Protein AF-A0A6C0KQ64-F1 (afdb_monomer_lite)

Foldseek 3Di:
DFDKDKDKDWLLQFQCVVCQAQQWGWFAAPPDPFDDLQPFRQFAFLQDFPFKDFLQLQADDPPPDQDDDDDATDPDFGARAFWDFPDADDQFQKTKTKGFDDPPHDQRDQDWQQQALWWKFDPDPPTDTWGFHTKGFPDADPVDNRITIMITGTPGDGPHDDPDMTTDDDDDPPFHKDQGTPDALDFCPLQQKKKWQLQQQAVDVFRWTFIFGFHGAHSNNSITGTDDTPTDDRDDDDSRTMMTIGNDHFPDKGFAQFWFPFQFKGFRDQVPLPPDWVVQQQSWWKAWDDPPPDDQPRDIFGFQWWWFAFPVGDIDIGRDDRGQWDWDQDPVRDTDTTHTGMTGTPDGGRGTDGGGIIMTTTGTDGRSNDHDDDPDDPVVQQDWFKKWKWWAKKKAFQAAWPVGHGPLPAQWKFKAKAFDPPPPFQDACQDPDPQPLCGRGNAIWGRDDDPCSPPDGIGMTTRVPDITIGTDRSNTMMIMFMGGSNNHTGGHPDTWDDRNHRTDPSGMMMTMMMITTDD

Sequence (519 aa):
MPVQKFLELDSTYRNRNADPNPASFTVNMSQYGLRNGQNAIDPVSNAYPQIIFSPKQYTNNSDITIAGGGGIAFIRNTYFGIFTLLLPPSTQNTLYLEYTVNLTAPVLPFVKDIFVGLNITQNLPGYPYRRINEWECIYSQPSSPTKQIFKAVIDSAFSTMLSPLTFVIPIYQAYPLYFLPSSLCIPDYYNKFYIQNQTLTFSHTPPQPEYASIIDFDRESHYASAGPLISGTAGNWSPSNTYVIRKEIPIISSVLSNNSLNNLSVLVGNTFFETTTPNSLINAYINFFSLNGGQYSNKNSKIIAVAGTTSWGQQVVVNYATESTIEVVKNDGTIEVVEFTTLILALALPAIPQKNDQYEILQFSNDNYSPFVYTGTMSSNSQPVSYDITLNSLTLPNRLLSNGGRIAYYPYVYVIIENISTTGGNPKNMIYSNNPNTYKAVFRAPITDMNHPSMTPFVKLNGNGIKQTMVFKQNDDMSLTVLLPNGEIFKIEEDDTSNGQSPNPVLQVSAVFSMERIQ

Radius of gyration: 27.4 Å; chains: 1; bounding box: 68×88×74 Å

Secondary structure (DSSP, 8-state):
----EEEEEEGGGS-TTT--STTEEEE-BS-S----TTT-SSEE-TTS-SEEE-GGGG---S-------SS-----------EEESS---S-SEEEEEEEPPTTSPPPP--TTTTTT-EEEESSTTPPPEEEEEEEEEEE-TT-TTEEEEEEEESS--SS--SPEEEE----SSS-EEE-TT----TTTTTT-EEEEHHHHTTSSS----EEEEEEEETTTTEEEEEEEEES-TT---TTS-EEEESS--SEEEE-SS--SSSSEEE--GGGSSSS-GGGTTT-EEEEE-TTS-S--S--EEEEEEEEE-TTS-EEEES--SSSEEEEEPTTS-EEEEEEEEEEESS--SSPPPTT-EEEEEPP-EE----B---S-GGG-SS-EEEEEEEEEEEEE-SBBTTSSBGGGSSEEEEEEEESS-TTTS--SSS--S-GGGTT-SEEEEPPP-S-TTT-SEEEE--TT-EEEEEE-TTS-EEEEEE-TTS-B--BSSPPPPTBSPP-TTS--EEEEEEEE--

Structure (mmCIF, N/CA/C/O backbone):
data_AF-A0A6C0KQ64-F1
#
_entry.id   AF-A0A6C0KQ64-F1
#
loop_
_atom_site.group_PDB
_atom_site.id
_atom_site.type_symbol
_atom_site.label_atom_id
_atom_site.label_alt_id
_atom_site.label_comp_id
_atom_site.label_asym_id
_atom_site.label_entity_id
_atom_site.label_seq_id
_atom_site.pdbx_PDB_ins_code
_atom_site.Cartn_x
_atom_site.Cartn_y
_atom_site.Cartn_z
_atom_site.occupancy
_atom_site.B_iso_or_equiv
_atom_site.auth_seq_id
_atom_site.auth_comp_id
_atom_site.auth_asym_id
_atom_site.auth_atom_id
_atom_site.pdbx_PDB_model_num
ATOM 1 N N . MET A 1 1 ? -38.666 -9.510 20.301 1.00 53.47 1 MET A N 1
ATOM 2 C CA . MET A 1 1 ? -37.367 -10.199 20.158 1.00 53.47 1 MET A CA 1
ATOM 3 C C . MET A 1 1 ? -36.281 -9.137 20.152 1.00 53.47 1 MET A C 1
ATOM 5 O O . MET A 1 1 ? -36.510 -8.108 19.520 1.00 53.47 1 MET A O 1
ATOM 9 N N . PRO A 1 2 ? -35.177 -9.321 20.887 1.00 73.56 2 PRO A N 1
ATOM 10 C CA . PRO A 1 2 ? -34.046 -8.402 20.828 1.00 73.56 2 PRO A CA 1
ATOM 11 C C . PRO A 1 2 ? -33.497 -8.346 19.395 1.00 73.56 2 PRO A C 1
ATOM 13 O O . PRO A 1 2 ? -33.412 -9.364 18.711 1.00 73.56 2 PRO A O 1
ATOM 16 N N . VAL A 1 3 ? -33.204 -7.138 18.910 1.00 82.50 3 VAL A N 1
ATOM 17 C CA . VAL A 1 3 ? -32.665 -6.924 17.561 1.00 82.50 3 VAL A CA 1
ATOM 18 C C . VAL A 1 3 ? -31.148 -7.006 17.648 1.00 82.50 3 VAL A C 1
ATOM 20 O O . VAL A 1 3 ? -30.513 -6.105 18.199 1.00 82.50 3 VAL A O 1
ATOM 23 N N . GLN A 1 4 ? -30.579 -8.081 17.108 1.00 88.88 4 GLN A N 1
ATOM 24 C CA . GLN A 1 4 ? -29.135 -8.232 16.967 1.00 88.88 4 GLN A CA 1
ATOM 25 C C . GLN A 1 4 ? -28.618 -7.223 15.936 1.00 88.88 4 GLN A C 1
ATOM 27 O O . GLN A 1 4 ? -29.158 -7.113 14.833 1.00 88.88 4 GLN A O 1
ATOM 32 N N . LYS A 1 5 ? -27.581 -6.471 16.302 1.00 91.44 5 LYS A N 1
ATOM 33 C CA . LYS A 1 5 ? -26.872 -5.557 15.399 1.00 91.44 5 LYS A CA 1
ATOM 34 C C . LYS A 1 5 ? -25.478 -6.096 15.119 1.00 91.44 5 LYS A C 1
ATOM 36 O O . LYS A 1 5 ? -24.923 -6.813 15.945 1.00 91.44 5 LYS A O 1
ATOM 41 N N . PHE A 1 6 ? -24.910 -5.725 13.978 1.00 94.06 6 PHE A N 1
ATOM 42 C CA . PHE A 1 6 ? -23.546 -6.089 13.607 1.00 94.06 6 PHE A CA 1
ATOM 43 C C . PHE A 1 6 ? -22.667 -4.846 13.549 1.00 94.06 6 PHE A C 1
ATOM 45 O O . PHE A 1 6 ? -23.135 -3.767 13.182 1.00 94.06 6 PHE A O 1
ATOM 52 N N . LEU A 1 7 ? -21.411 -5.015 13.940 1.00 93.50 7 LEU A N 1
ATOM 53 C CA . LEU A 1 7 ? -20.373 -4.001 13.894 1.00 93.50 7 LEU A CA 1
ATOM 54 C C . LEU A 1 7 ? -19.193 -4.563 13.112 1.00 93.50 7 LEU A C 1
ATOM 56 O O . LEU A 1 7 ? -18.645 -5.589 13.505 1.00 93.50 7 LEU A O 1
ATOM 60 N N . GLU A 1 8 ? -18.804 -3.893 12.036 1.00 95.88 8 GLU A N 1
ATOM 61 C CA . GLU A 1 8 ? -17.629 -4.242 11.241 1.00 95.88 8 GLU A CA 1
ATOM 62 C C . GLU A 1 8 ? -16.542 -3.185 11.438 1.00 95.88 8 GLU A C 1
ATOM 64 O O . GLU A 1 8 ? -16.797 -1.991 11.300 1.00 95.88 8 GLU A O 1
ATOM 69 N N . LEU A 1 9 ? -15.340 -3.634 11.788 1.00 96.38 9 LEU A N 1
ATOM 70 C CA . LEU A 1 9 ? -14.133 -2.826 11.914 1.00 96.38 9 LEU A CA 1
ATOM 71 C C . LEU A 1 9 ? -13.156 -3.290 10.839 1.00 96.38 9 LEU A C 1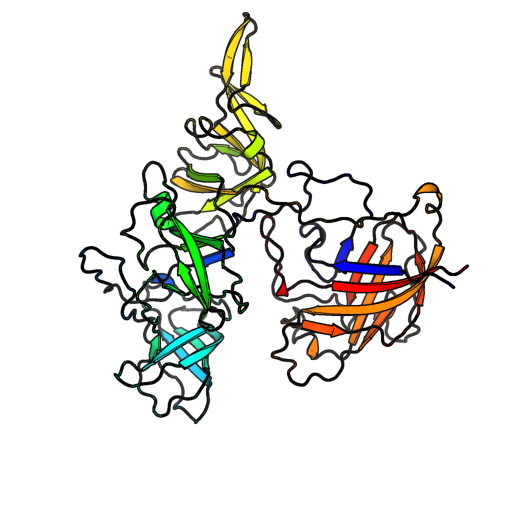
ATOM 73 O O . LEU A 1 9 ? -12.693 -4.426 10.899 1.00 96.38 9 LEU A O 1
ATOM 77 N N . ASP A 1 10 ? -12.838 -2.421 9.883 1.00 97.19 10 ASP A N 1
ATOM 78 C CA . ASP A 1 10 ? -11.924 -2.715 8.777 1.00 97.19 10 ASP A CA 1
ATOM 79 C C . ASP A 1 10 ? -10.739 -1.745 8.806 1.00 97.19 10 ASP A C 1
ATOM 81 O O . ASP A 1 10 ? -10.901 -0.527 8.684 1.00 97.19 10 ASP A O 1
ATOM 85 N N . SER A 1 11 ? -9.533 -2.294 8.971 1.00 97.12 11 SER A N 1
ATOM 86 C CA . SER A 1 11 ? -8.297 -1.518 9.043 1.00 97.12 11 SER A CA 1
ATOM 87 C C . SER A 1 11 ? -7.960 -0.819 7.733 1.00 97.12 11 SER A C 1
ATOM 89 O O . SER A 1 11 ? -7.134 0.096 7.745 1.00 97.12 11 SER A O 1
ATOM 91 N N . THR A 1 12 ? -8.578 -1.233 6.620 1.00 96.12 12 THR A N 1
ATOM 92 C CA . THR A 1 12 ? -8.446 -0.569 5.323 1.00 96.12 12 THR A CA 1
ATOM 93 C C . THR A 1 12 ? -8.778 0.906 5.464 1.00 96.12 12 THR A C 1
ATOM 95 O O . THR A 1 12 ? -8.064 1.723 4.903 1.00 96.12 12 THR A O 1
ATOM 98 N N . TYR A 1 13 ? -9.772 1.264 6.282 1.00 95.25 13 TYR A N 1
ATOM 99 C CA . TYR A 1 13 ? -10.253 2.640 6.407 1.00 95.25 13 TYR A CA 1
ATOM 100 C C . TYR A 1 13 ? -9.722 3.402 7.633 1.00 95.25 13 TYR A C 1
ATOM 102 O O . TYR A 1 13 ? -10.347 4.358 8.104 1.00 95.25 13 TYR A O 1
ATOM 110 N N . ARG A 1 14 ? -8.584 2.968 8.192 1.00 94.56 14 ARG A N 1
ATOM 111 C CA . ARG A 1 14 ? -7.965 3.593 9.373 1.00 94.56 14 ARG A CA 1
ATOM 112 C C . ARG A 1 14 ? -7.152 4.837 9.019 1.00 94.56 14 ARG A C 1
ATOM 114 O O . ARG A 1 14 ? -6.797 5.065 7.868 1.00 94.56 14 ARG A O 1
ATOM 121 N N . ASN A 1 15 ? -6.762 5.612 10.033 1.00 93.62 15 ASN A N 1
ATOM 122 C CA . ASN A 1 15 ? -5.791 6.690 9.844 1.00 93.62 15 ASN A CA 1
ATOM 123 C C . ASN A 1 15 ? -4.389 6.088 9.884 1.00 93.62 15 ASN A C 1
ATOM 125 O O . ASN A 1 15 ? -3.821 5.945 10.962 1.00 93.62 15 ASN A O 1
ATOM 129 N N . ARG A 1 16 ? -3.806 5.768 8.728 1.00 93.44 16 ARG A N 1
ATOM 130 C CA . ARG A 1 16 ? -2.485 5.117 8.666 1.00 93.44 16 ARG A CA 1
ATOM 131 C C . ARG A 1 16 ? -1.342 5.945 9.266 1.00 93.44 16 ARG A C 1
ATOM 133 O O . ARG A 1 16 ? -0.313 5.376 9.616 1.00 93.44 16 ARG A O 1
ATOM 140 N N . ASN A 1 17 ? -1.509 7.262 9.428 1.00 89.75 17 ASN A N 1
ATOM 141 C CA . ASN A 1 17 ? -0.505 8.104 10.086 1.00 89.75 17 ASN A CA 1
ATOM 142 C C . ASN A 1 17 ? -0.549 7.979 11.618 1.00 89.75 17 ASN A C 1
ATOM 144 O O . ASN A 1 17 ? 0.496 8.018 12.260 1.00 89.75 17 ASN A O 1
ATOM 148 N N . ALA A 1 18 ? -1.746 7.858 12.201 1.00 92.94 18 ALA A N 1
ATOM 149 C CA . ALA A 1 18 ? -1.918 7.695 13.648 1.00 92.94 18 ALA A CA 1
ATOM 150 C C . ALA A 1 18 ? -1.808 6.223 14.076 1.00 92.94 18 ALA A C 1
ATOM 152 O O . ALA A 1 18 ? -1.187 5.916 15.089 1.00 92.94 18 ALA A O 1
ATOM 153 N N . ASP A 1 19 ? -2.356 5.328 13.255 1.00 95.69 19 ASP A N 1
ATOM 154 C CA . ASP A 1 19 ? -2.450 3.892 13.479 1.00 95.69 19 ASP A CA 1
ATOM 155 C C . ASP A 1 19 ? -1.738 3.137 12.340 1.00 95.69 19 ASP A C 1
ATOM 157 O O . ASP A 1 19 ? -2.385 2.553 11.465 1.00 95.69 19 ASP A O 1
ATOM 161 N N . PRO A 1 20 ? -0.394 3.139 12.284 1.00 95.12 20 PRO A N 1
ATOM 162 C CA . PRO A 1 20 ? 0.334 2.499 11.188 1.00 95.12 20 PRO A CA 1
ATOM 163 C C . PRO A 1 20 ? 0.115 0.979 11.142 1.00 95.12 20 PRO A C 1
ATOM 165 O O . PRO A 1 20 ? 0.077 0.397 10.059 1.00 95.12 20 PRO A O 1
ATOM 168 N N . ASN A 1 21 ? -0.093 0.331 12.294 1.00 96.81 21 ASN A N 1
ATOM 169 C CA . ASN A 1 21 ? -0.327 -1.111 12.365 1.00 96.81 21 ASN A CA 1
ATOM 170 C C . ASN A 1 21 ? -1.809 -1.455 12.088 1.00 96.81 21 ASN A C 1
ATOM 172 O O . ASN A 1 21 ? -2.665 -1.092 12.895 1.00 96.81 21 ASN A O 1
ATOM 176 N N . PRO A 1 22 ? -2.133 -2.221 11.027 1.00 97.31 22 PRO A N 1
ATOM 177 C CA . PRO A 1 22 ? -3.513 -2.596 10.705 1.00 97.31 22 PRO A CA 1
ATOM 178 C C . PRO A 1 22 ? -4.205 -3.444 11.783 1.00 97.31 22 PRO A C 1
ATOM 180 O O . PRO A 1 22 ? -5.426 -3.520 11.802 1.00 97.31 22 PRO A O 1
ATOM 183 N N . ALA A 1 23 ? -3.469 -4.066 12.705 1.00 98.06 23 ALA A N 1
ATOM 184 C CA . ALA A 1 23 ? -4.048 -4.849 13.797 1.00 98.06 23 ALA A CA 1
ATOM 185 C C . ALA A 1 23 ? -4.208 -4.085 15.119 1.00 98.06 23 ALA A C 1
ATOM 187 O O . ALA A 1 23 ? -4.583 -4.686 16.127 1.00 98.06 23 ALA A O 1
ATOM 188 N N . SER A 1 24 ? -3.899 -2.787 15.137 1.00 97.81 24 SER A N 1
ATOM 189 C CA . SER A 1 24 ? -4.109 -1.911 16.287 1.00 97.81 24 SER A CA 1
ATOM 190 C C . SER A 1 24 ? -4.484 -0.521 15.800 1.00 97.81 24 SER A C 1
ATOM 192 O O . SER A 1 24 ? -3.599 0.277 15.498 1.00 97.81 24 SER A O 1
ATOM 194 N N . PHE A 1 25 ? -5.782 -0.242 15.714 1.00 97.19 25 PHE A N 1
ATOM 195 C CA . PHE A 1 25 ? -6.271 1.008 15.144 1.00 97.19 25 PHE A CA 1
ATOM 196 C C . PHE A 1 25 ? -7.530 1.523 15.820 1.00 97.19 25 PHE A C 1
ATOM 198 O O . PHE A 1 25 ? -8.271 0.778 16.468 1.00 97.19 25 PHE A O 1
ATOM 205 N N . THR A 1 26 ? -7.759 2.816 15.629 1.00 95.56 26 THR A N 1
ATOM 206 C CA . THR A 1 26 ? -8.936 3.532 16.091 1.00 95.56 26 THR A CA 1
ATOM 207 C C . THR A 1 26 ? -9.883 3.803 14.929 1.00 95.56 26 THR A C 1
ATOM 209 O O . THR A 1 26 ? -9.469 4.229 13.849 1.00 95.56 26 THR A O 1
ATOM 212 N N . VAL A 1 27 ? -11.176 3.606 15.164 1.00 93.56 27 VAL A N 1
ATOM 213 C CA . VAL A 1 27 ? -12.245 4.038 14.269 1.00 93.56 27 VAL A CA 1
ATOM 214 C C . VAL A 1 27 ? -13.102 5.055 14.996 1.00 93.56 27 VAL A C 1
ATOM 216 O O . VAL A 1 27 ? -13.714 4.753 16.026 1.00 93.56 27 VAL A O 1
ATOM 219 N N . ASN A 1 28 ? -13.167 6.263 14.443 1.00 90.94 28 ASN A N 1
ATOM 220 C CA . ASN A 1 28 ? -13.968 7.307 15.057 1.00 90.94 28 ASN A CA 1
ATOM 221 C C . ASN A 1 28 ? -15.447 7.107 14.754 1.00 90.94 28 ASN A C 1
ATOM 223 O O . ASN A 1 28 ? -15.827 6.669 13.665 1.00 90.94 28 ASN A O 1
ATOM 227 N N . MET A 1 29 ? -16.297 7.512 15.687 1.00 85.75 29 MET A N 1
ATOM 228 C CA . MET A 1 29 ? -17.727 7.630 15.422 1.00 85.75 29 MET A CA 1
ATOM 229 C C . MET A 1 29 ? -17.985 8.857 14.544 1.00 85.75 29 MET A C 1
ATOM 231 O O . MET A 1 29 ? -17.384 9.912 14.761 1.00 85.75 29 MET A O 1
ATOM 235 N N . SER A 1 30 ? -18.853 8.757 13.525 1.00 71.38 30 SER A N 1
ATOM 236 C CA . SER A 1 30 ? -19.078 9.889 12.618 1.00 71.38 30 SER A CA 1
ATOM 237 C C . SER A 1 30 ? -19.731 11.052 13.364 1.00 71.38 30 SER A C 1
ATOM 239 O O . SER A 1 30 ? -20.943 11.087 13.569 1.00 71.38 30 SER A O 1
ATOM 241 N N . GLN A 1 31 ? -18.919 12.033 13.739 1.00 62.66 31 GLN A N 1
ATOM 242 C CA . GLN A 1 31 ? -19.370 13.377 14.098 1.00 62.66 31 GLN A CA 1
ATOM 243 C C . GLN A 1 31 ? -19.051 14.390 12.992 1.00 62.66 31 GLN A C 1
ATOM 245 O O . GLN A 1 31 ? -19.450 15.549 13.065 1.00 62.66 31 GLN A O 1
ATOM 250 N N . TYR A 1 32 ? -18.342 13.954 11.951 1.00 59.44 32 TYR A N 1
ATOM 251 C CA . TYR A 1 32 ? -17.820 14.814 10.901 1.00 59.44 32 TYR A CA 1
ATOM 252 C C . TYR A 1 32 ? -18.554 14.528 9.592 1.00 59.44 32 TYR A C 1
ATOM 254 O O . TYR A 1 32 ? -18.761 13.369 9.236 1.00 59.44 32 TYR A O 1
ATOM 262 N N . GLY A 1 33 ? -18.977 15.590 8.899 1.00 70.50 33 GLY A N 1
ATOM 263 C CA . GLY A 1 33 ? -19.591 15.491 7.574 1.00 70.50 33 GLY A CA 1
ATOM 264 C C . GLY A 1 33 ? -18.658 14.848 6.542 1.00 70.50 33 GLY A C 1
ATOM 265 O O . GLY A 1 33 ? -17.492 14.573 6.832 1.00 70.50 33 GLY A O 1
ATOM 266 N N . LEU A 1 34 ? -19.178 14.623 5.329 1.00 70.00 34 LEU A N 1
ATOM 267 C CA . LEU A 1 34 ? -18.400 14.082 4.209 1.00 70.00 34 LEU A CA 1
ATOM 268 C C . LEU A 1 34 ? -17.081 14.844 4.068 1.00 70.00 34 LEU A C 1
ATOM 270 O O . LEU A 1 34 ? -17.070 16.072 3.940 1.00 70.00 34 LEU A O 1
ATOM 274 N N . ARG A 1 35 ? -15.971 14.108 4.114 1.00 82.12 35 ARG A N 1
ATOM 275 C CA . ARG A 1 35 ? -14.651 14.684 3.905 1.00 82.12 35 ARG A CA 1
ATOM 276 C C . ARG A 1 35 ? -14.369 14.777 2.419 1.00 82.1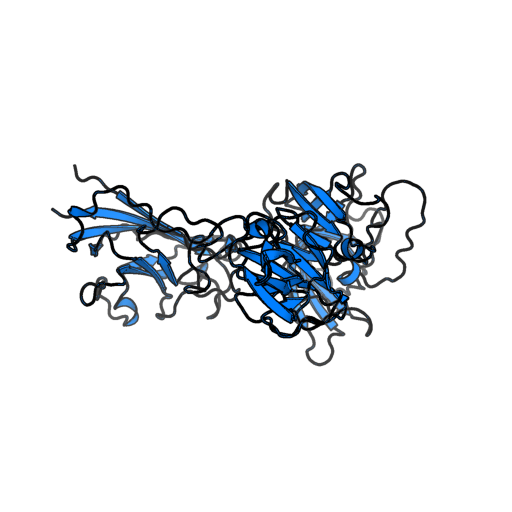2 35 ARG A C 1
ATOM 278 O O . ARG A 1 35 ? -14.627 13.844 1.664 1.00 82.12 35 ARG A O 1
ATOM 285 N N . ASN A 1 36 ? -13.874 15.930 2.010 1.00 82.88 36 ASN A N 1
ATOM 286 C CA . ASN A 1 36 ? -13.375 16.178 0.670 1.00 82.88 36 ASN A CA 1
ATOM 287 C C . ASN A 1 36 ? -11.836 16.181 0.719 1.00 82.88 36 ASN A C 1
ATOM 289 O O . ASN A 1 36 ? -11.237 15.926 1.764 1.00 82.88 36 ASN A O 1
ATOM 293 N N . GLY A 1 37 ? -11.174 16.501 -0.394 1.00 78.06 37 GLY A N 1
ATOM 294 C CA . GLY A 1 37 ? -9.709 16.593 -0.407 1.00 78.06 37 GLY A CA 1
ATOM 295 C C . GLY A 1 37 ? -9.140 17.533 0.663 1.00 78.06 37 GLY A C 1
ATOM 296 O O . GLY A 1 37 ? -8.084 17.248 1.229 1.00 78.06 37 GLY A O 1
ATOM 297 N N . GLN A 1 38 ? -9.860 18.613 0.995 1.00 76.50 38 GLN A N 1
ATOM 298 C CA . GLN A 1 38 ? -9.390 19.700 1.865 1.00 76.50 38 GLN A CA 1
ATOM 299 C C . GLN A 1 38 ? -9.237 19.267 3.319 1.00 76.50 38 GLN A C 1
ATOM 301 O O . GLN A 1 38 ? -8.260 19.634 3.967 1.00 76.50 38 GLN A O 1
ATOM 306 N N . ASN A 1 39 ? -10.160 18.453 3.824 1.00 84.00 39 ASN A N 1
ATOM 307 C CA . ASN A 1 39 ? -10.161 17.977 5.207 1.00 84.00 39 ASN A CA 1
ATOM 308 C C . ASN A 1 39 ? -9.881 16.469 5.335 1.00 84.00 39 ASN A C 1
ATOM 310 O O . ASN A 1 39 ? -10.117 15.898 6.401 1.00 84.00 39 ASN A O 1
ATOM 314 N N . ALA A 1 40 ? -9.369 15.836 4.275 1.00 87.12 40 ALA A N 1
ATOM 315 C CA . ALA A 1 40 ? -8.962 14.437 4.301 1.00 87.12 40 ALA A CA 1
ATOM 316 C C . ALA A 1 40 ? -7.835 14.198 5.321 1.00 87.12 40 ALA A C 1
ATOM 318 O O . ALA A 1 40 ? -6.837 14.930 5.327 1.00 87.12 40 ALA A O 1
ATOM 319 N N . ILE A 1 41 ? -7.990 13.167 6.158 1.00 88.25 41 ILE A N 1
ATOM 320 C CA . ILE A 1 41 ? -7.019 12.792 7.203 1.00 88.25 41 ILE A CA 1
ATOM 321 C C . ILE A 1 41 ? -6.000 11.773 6.687 1.00 88.25 41 ILE A C 1
ATOM 323 O O . ILE A 1 41 ? -4.813 11.883 6.998 1.00 88.25 41 ILE A O 1
ATOM 327 N N . ASP A 1 42 ? -6.446 10.813 5.880 1.00 88.88 42 ASP A N 1
ATOM 328 C CA . ASP A 1 42 ? -5.606 9.826 5.204 1.00 88.88 42 ASP A CA 1
ATOM 329 C C . ASP A 1 42 ? -5.880 9.879 3.694 1.00 88.88 42 ASP A C 1
ATOM 331 O O . ASP A 1 42 ? -6.537 8.995 3.139 1.00 88.88 42 ASP A O 1
ATOM 335 N N . PRO A 1 43 ? -5.455 10.959 3.015 1.00 89.31 43 PRO A N 1
ATOM 336 C CA . PRO A 1 43 ? -5.767 11.115 1.611 1.00 89.31 43 PRO A CA 1
ATOM 337 C C . PRO A 1 43 ? -5.069 10.028 0.765 1.00 89.31 43 PRO A C 1
ATOM 339 O O . PRO A 1 43 ? -4.020 9.478 1.120 1.00 89.31 43 PRO A O 1
ATOM 342 N N . VAL A 1 44 ? -5.682 9.698 -0.368 1.00 91.94 44 VAL A N 1
ATOM 343 C CA . VAL A 1 44 ? -5.190 8.704 -1.327 1.00 91.94 44 VAL A CA 1
ATOM 344 C C . VAL A 1 44 ? -5.278 9.259 -2.737 1.00 91.94 44 VAL A C 1
ATOM 346 O O . VAL A 1 44 ? -6.222 9.970 -3.086 1.00 91.94 44 VAL A O 1
ATOM 349 N N . SER A 1 45 ? -4.284 8.910 -3.550 1.00 93.12 45 SER A N 1
ATOM 350 C CA . SER A 1 45 ? -4.237 9.187 -4.977 1.00 93.12 45 SER A CA 1
ATOM 351 C C . SER A 1 45 ? -4.234 7.887 -5.777 1.00 93.12 45 SER A C 1
ATOM 353 O O . SER A 1 45 ? -3.357 7.038 -5.626 1.00 93.12 45 SER A O 1
ATOM 355 N N . ASN A 1 46 ? -5.174 7.749 -6.704 1.00 94.44 46 ASN A N 1
ATOM 356 C CA . ASN A 1 46 ? -5.166 6.686 -7.708 1.00 94.44 46 ASN A CA 1
ATOM 357 C C . ASN A 1 46 ? -4.069 6.898 -8.767 1.00 94.44 46 ASN A C 1
ATOM 359 O O . ASN A 1 46 ? -3.665 5.946 -9.441 1.00 94.44 46 ASN A O 1
ATOM 363 N N . ALA A 1 47 ? -3.542 8.120 -8.896 1.00 94.25 47 ALA A N 1
ATOM 364 C CA . ALA A 1 47 ? -2.401 8.418 -9.758 1.00 94.25 47 ALA A CA 1
ATOM 365 C C . ALA A 1 47 ? -1.055 7.995 -9.147 1.00 94.25 47 ALA A C 1
ATOM 367 O O . ALA A 1 47 ? 0.002 8.175 -9.757 1.00 94.25 47 ALA A O 1
ATOM 368 N N . TYR A 1 48 ? -1.071 7.414 -7.950 1.00 92.25 48 TYR A N 1
ATOM 369 C CA . TYR A 1 48 ? 0.132 6.942 -7.295 1.00 92.25 48 TYR A CA 1
ATOM 370 C C . TYR A 1 48 ? 0.780 5.743 -8.022 1.00 92.25 48 TYR A C 1
ATOM 372 O O . TYR A 1 48 ? 0.063 4.796 -8.366 1.00 92.25 48 TYR A O 1
ATOM 380 N N . PRO A 1 49 ? 2.123 5.716 -8.189 1.00 91.56 49 PRO A N 1
ATOM 381 C CA . PRO A 1 49 ? 2.866 4.546 -8.671 1.00 91.56 49 PRO A CA 1
ATOM 382 C C . PRO A 1 49 ? 2.591 3.251 -7.882 1.00 91.56 49 PRO A C 1
ATOM 384 O O . PRO A 1 49 ? 3.024 3.100 -6.740 1.00 91.56 49 PRO A O 1
ATOM 387 N N . GLN A 1 50 ? 1.900 2.289 -8.491 1.00 90.56 50 GLN A N 1
ATOM 388 C CA . GLN A 1 50 ? 1.643 0.971 -7.894 1.00 90.56 50 GLN A CA 1
ATOM 389 C C . GLN A 1 50 ? 2.812 0.012 -8.118 1.00 90.56 50 GLN A C 1
ATOM 391 O O . GLN A 1 50 ? 3.214 -0.705 -7.210 1.00 90.56 50 GLN A O 1
ATOM 396 N N . ILE A 1 51 ? 3.365 0.014 -9.332 1.00 90.88 51 ILE A N 1
ATOM 397 C CA . ILE A 1 51 ? 4.545 -0.770 -9.706 1.00 90.88 51 ILE A CA 1
ATOM 398 C C . ILE A 1 51 ? 5.482 0.169 -10.450 1.00 90.88 51 ILE A C 1
ATOM 400 O O . ILE A 1 51 ? 5.046 0.850 -11.376 1.00 90.88 51 ILE A O 1
ATOM 404 N N . ILE A 1 52 ? 6.752 0.202 -10.054 1.00 90.06 52 ILE A N 1
ATOM 405 C CA . ILE A 1 52 ? 7.822 0.902 -10.768 1.00 90.06 52 ILE A CA 1
ATOM 406 C C . ILE A 1 52 ? 8.856 -0.147 -11.146 1.00 90.06 52 ILE A C 1
ATOM 408 O O . ILE A 1 52 ? 9.346 -0.866 -10.276 1.00 90.06 52 ILE A O 1
ATOM 412 N N . PHE A 1 53 ? 9.188 -0.244 -12.427 1.00 89.62 53 PHE A N 1
ATOM 413 C CA . PHE A 1 53 ? 10.162 -1.221 -12.894 1.00 89.62 53 PHE A CA 1
ATOM 414 C C . PHE A 1 53 ? 10.901 -0.730 -14.131 1.00 89.62 53 PHE A C 1
ATOM 416 O O . PHE A 1 53 ? 10.353 -0.002 -14.952 1.00 89.62 53 PHE A O 1
ATOM 423 N N . SER A 1 54 ? 12.150 -1.158 -14.294 1.00 87.12 54 SER A N 1
ATOM 424 C CA . SER A 1 54 ? 12.872 -1.014 -15.556 1.00 87.12 54 SER A CA 1
ATOM 425 C C . SER A 1 54 ? 13.319 -2.397 -16.019 1.00 87.12 54 SER A C 1
ATOM 427 O O . SER A 1 54 ? 14.102 -3.032 -15.313 1.00 87.12 54 SER A O 1
ATOM 429 N N . PRO A 1 55 ? 12.869 -2.889 -17.189 1.00 80.81 55 PRO A N 1
ATOM 430 C CA . PRO A 1 55 ? 13.247 -4.209 -17.678 1.00 80.81 55 PRO A CA 1
ATOM 431 C C . PRO A 1 55 ? 14.765 -4.415 -17.739 1.00 80.81 55 PRO A C 1
ATOM 433 O O . PRO A 1 55 ? 15.246 -5.506 -17.444 1.00 80.81 55 PRO A O 1
ATOM 436 N N . LYS A 1 56 ? 15.535 -3.356 -18.034 1.00 72.38 56 LYS A N 1
ATOM 437 C CA . LYS A 1 56 ? 17.003 -3.387 -18.061 1.00 72.38 56 LYS A CA 1
ATOM 438 C C . LYS A 1 56 ? 17.626 -3.713 -16.707 1.00 72.38 56 LYS A C 1
ATOM 440 O O . LYS A 1 56 ? 18.701 -4.302 -16.692 1.00 72.38 56 LYS A O 1
ATOM 445 N N . GLN A 1 57 ? 16.976 -3.401 -15.582 1.00 64.50 57 GLN A N 1
ATOM 446 C CA . GLN A 1 57 ? 17.468 -3.829 -14.263 1.00 64.50 57 GLN A CA 1
ATOM 447 C C . GLN A 1 57 ? 17.557 -5.353 -14.144 1.00 64.50 57 GLN A C 1
ATOM 449 O O . GLN A 1 57 ? 18.276 -5.853 -13.286 1.00 64.50 57 GLN A O 1
ATOM 454 N N . TYR A 1 58 ? 16.865 -6.083 -15.017 1.00 61.25 58 TYR A N 1
ATOM 455 C CA . TYR A 1 58 ? 16.830 -7.535 -15.010 1.00 61.25 58 TYR A CA 1
ATOM 456 C C . TYR A 1 58 ? 17.669 -8.166 -16.135 1.00 61.25 58 TYR A C 1
ATOM 458 O O . TYR A 1 58 ? 17.835 -9.381 -16.152 1.00 61.25 58 TYR A O 1
ATOM 466 N N . THR A 1 59 ? 18.234 -7.378 -17.061 1.00 57.50 59 THR A N 1
ATOM 467 C CA . THR A 1 59 ? 18.927 -7.895 -18.256 1.00 57.50 59 THR A CA 1
ATOM 468 C C . THR A 1 59 ? 20.352 -7.356 -18.361 1.00 57.50 59 THR A C 1
ATOM 470 O O . THR A 1 59 ? 20.552 -6.145 -18.417 1.00 57.50 59 THR A O 1
ATOM 473 N N . ASN A 1 60 ? 21.344 -8.247 -18.461 1.00 46.38 60 ASN A N 1
ATOM 474 C CA . ASN A 1 60 ? 22.770 -7.877 -18.429 1.00 46.38 60 ASN A CA 1
ATOM 475 C C . ASN A 1 60 ? 23.398 -7.640 -19.809 1.00 46.38 60 ASN A C 1
ATOM 477 O O . ASN A 1 60 ? 24.576 -7.297 -19.874 1.00 46.38 60 ASN A O 1
ATOM 481 N N . ASN A 1 61 ? 22.647 -7.786 -20.904 1.00 46.81 61 ASN A N 1
ATOM 482 C CA . ASN A 1 61 ? 23.193 -7.585 -22.246 1.00 46.81 61 ASN A CA 1
ATOM 483 C C . ASN A 1 61 ? 22.850 -6.210 -22.824 1.00 46.81 61 ASN A C 1
ATOM 485 O O . ASN A 1 61 ? 21.688 -5.851 -23.000 1.00 46.81 61 ASN A O 1
ATOM 489 N N . SER A 1 62 ? 23.906 -5.485 -23.190 1.00 38.12 62 SER A N 1
ATOM 490 C CA . SER A 1 62 ? 23.904 -4.289 -24.037 1.00 38.12 62 SER A CA 1
ATOM 491 C C . SER A 1 62 ? 23.504 -4.561 -25.495 1.00 38.12 62 SER A C 1
ATOM 493 O O . SER A 1 62 ? 23.285 -3.612 -26.241 1.00 38.12 62 SER A O 1
ATOM 495 N N . ASP A 1 63 ? 23.346 -5.828 -25.890 1.00 34.56 63 ASP A N 1
ATOM 496 C CA . ASP A 1 63 ? 23.086 -6.242 -27.276 1.00 34.56 63 ASP A CA 1
ATOM 497 C C . ASP A 1 63 ? 21.591 -6.463 -27.563 1.00 34.56 63 ASP A C 1
ATOM 499 O O . ASP A 1 63 ? 21.194 -7.427 -28.215 1.00 34.56 63 ASP A O 1
ATOM 503 N N . ILE A 1 64 ? 20.732 -5.559 -27.082 1.00 35.31 64 ILE A N 1
ATOM 504 C CA . ILE A 1 64 ? 19.359 -5.444 -27.594 1.00 35.31 64 ILE A CA 1
ATOM 505 C C . ILE A 1 64 ? 19.391 -4.419 -28.726 1.00 35.31 64 ILE A C 1
ATOM 507 O O . ILE A 1 64 ? 19.065 -3.245 -28.550 1.00 35.31 64 ILE A O 1
ATOM 511 N N . THR A 1 65 ? 19.835 -4.845 -29.906 1.00 30.53 65 THR A N 1
ATOM 512 C CA . THR A 1 65 ? 19.732 -4.018 -31.110 1.00 30.53 65 THR A CA 1
ATOM 513 C C . THR A 1 65 ? 18.302 -4.114 -31.641 1.00 30.53 65 THR A C 1
ATOM 515 O O . THR A 1 65 ? 17.925 -5.100 -32.272 1.00 30.53 65 THR A O 1
ATOM 518 N N . ILE A 1 66 ? 17.486 -3.087 -31.384 1.00 31.62 66 ILE A N 1
ATOM 519 C CA . ILE A 1 66 ? 16.192 -2.913 -32.054 1.00 31.62 66 ILE A CA 1
ATOM 520 C C . ILE A 1 66 ? 16.497 -2.470 -33.490 1.00 31.62 66 ILE A C 1
ATOM 522 O O . ILE A 1 66 ? 16.741 -1.294 -33.752 1.00 31.62 66 ILE A O 1
ATOM 526 N N . ALA A 1 67 ? 16.548 -3.421 -34.423 1.00 29.47 67 ALA A N 1
ATOM 527 C CA . ALA A 1 67 ? 16.640 -3.103 -35.843 1.00 29.47 67 ALA A CA 1
ATOM 528 C C . ALA A 1 67 ? 15.283 -2.556 -36.315 1.00 29.47 67 ALA A C 1
ATOM 530 O O . ALA A 1 67 ? 14.264 -3.244 -36.251 1.00 29.47 67 ALA A O 1
ATOM 531 N N . GLY A 1 68 ? 15.283 -1.283 -36.716 1.00 28.59 68 GLY A N 1
ATOM 532 C CA . GLY A 1 68 ? 14.095 -0.523 -37.081 1.00 28.59 68 GLY A CA 1
ATOM 533 C C . GLY A 1 68 ? 13.366 -1.030 -38.326 1.00 28.59 68 GLY A C 1
ATOM 534 O O . GLY A 1 68 ? 13.950 -1.633 -39.223 1.00 28.59 68 GLY A O 1
ATOM 535 N N . GLY A 1 69 ? 12.071 -0.714 -38.373 1.00 27.78 69 GLY A N 1
ATOM 536 C CA . GLY A 1 69 ? 11.222 -0.894 -39.546 1.00 27.78 69 GLY A CA 1
ATOM 537 C C . GLY A 1 69 ? 9.745 -1.043 -39.189 1.00 27.78 69 GLY A C 1
ATOM 538 O O . GLY A 1 69 ? 9.229 -2.147 -39.240 1.00 27.78 69 GLY A O 1
ATOM 539 N N . GLY A 1 70 ? 9.090 0.064 -38.816 1.00 33.25 70 GLY A N 1
ATOM 540 C CA . GLY A 1 70 ? 7.629 0.251 -38.864 1.00 33.25 70 GLY A CA 1
ATOM 541 C C . GLY A 1 70 ? 6.752 -0.876 -38.304 1.00 33.25 70 GLY A C 1
ATOM 542 O O . GLY A 1 70 ? 6.205 -1.663 -39.066 1.00 33.25 70 GLY A O 1
ATOM 543 N N . GLY A 1 71 ? 6.546 -0.890 -36.986 1.00 32.25 71 GLY A N 1
ATOM 544 C CA . GLY A 1 71 ? 5.550 -1.745 -36.334 1.00 32.25 71 GLY A CA 1
ATOM 545 C C . GLY A 1 71 ? 6.062 -2.326 -35.023 1.00 32.25 71 GLY A C 1
ATOM 546 O O . GLY A 1 71 ? 6.688 -3.375 -35.032 1.00 32.25 71 GLY A O 1
ATOM 547 N N . ILE A 1 72 ? 5.816 -1.598 -33.927 1.00 34.34 72 ILE A N 1
ATOM 548 C CA . ILE A 1 72 ? 5.796 -2.039 -32.516 1.00 34.34 72 ILE A CA 1
ATOM 549 C C . ILE A 1 72 ? 6.866 -3.096 -32.157 1.00 34.34 72 ILE A C 1
ATOM 551 O O . ILE A 1 72 ? 6.692 -4.297 -32.350 1.00 34.34 72 ILE A O 1
ATOM 555 N N . ALA A 1 73 ? 7.990 -2.628 -31.608 1.00 30.86 73 ALA A N 1
ATOM 556 C CA . ALA A 1 73 ? 9.147 -3.446 -31.257 1.00 30.86 73 ALA A CA 1
ATOM 557 C C . ALA A 1 73 ? 8.840 -4.499 -30.171 1.00 30.86 73 ALA A C 1
ATOM 559 O O . ALA A 1 73 ? 8.293 -4.200 -29.112 1.00 30.86 73 ALA A O 1
ATOM 560 N N . PHE A 1 74 ? 9.256 -5.735 -30.451 1.00 37.56 74 PHE A N 1
ATOM 561 C CA . PHE A 1 74 ? 9.124 -6.915 -29.599 1.00 37.56 74 PHE A CA 1
ATOM 562 C C . PHE A 1 74 ? 10.355 -7.108 -28.705 1.00 37.56 74 PHE A C 1
ATOM 564 O O . PHE A 1 74 ? 11.488 -6.959 -29.166 1.00 37.56 74 PHE A O 1
ATOM 571 N N . ILE A 1 75 ? 10.150 -7.577 -27.471 1.00 34.69 75 ILE A N 1
ATOM 572 C CA . ILE A 1 75 ? 11.213 -8.175 -26.652 1.00 34.69 75 ILE A CA 1
ATOM 573 C C . ILE A 1 75 ? 11.466 -9.592 -27.195 1.00 34.69 75 ILE A C 1
ATOM 575 O O . ILE A 1 75 ? 10.787 -10.540 -26.812 1.00 34.69 75 ILE A O 1
ATOM 579 N N . ARG A 1 76 ? 12.412 -9.762 -28.128 1.00 32.69 76 ARG A N 1
ATOM 580 C CA . ARG A 1 76 ? 12.924 -11.096 -28.492 1.00 32.69 76 ARG A CA 1
ATOM 581 C C . ARG A 1 76 ? 14.211 -11.366 -27.716 1.00 32.69 76 ARG A C 1
ATOM 583 O O . ARG A 1 76 ? 15.195 -10.671 -27.925 1.00 32.69 76 ARG A O 1
ATOM 590 N N . ASN A 1 77 ? 14.189 -12.397 -26.868 1.00 35.59 77 ASN A N 1
ATOM 591 C CA . ASN A 1 77 ? 15.350 -12.995 -26.193 1.00 35.59 77 ASN A CA 1
ATOM 592 C C . ASN A 1 77 ? 16.277 -12.004 -25.474 1.00 35.59 77 ASN A C 1
ATOM 594 O O . ASN A 1 77 ? 17.431 -11.808 -25.853 1.00 35.59 77 ASN A O 1
ATOM 598 N N . THR A 1 78 ? 15.800 -11.426 -24.379 1.00 38.16 78 THR A N 1
ATOM 599 C CA . THR A 1 78 ? 16.680 -10.774 -23.412 1.00 38.16 78 THR A CA 1
ATOM 600 C C . THR A 1 78 ? 17.357 -11.812 -22.522 1.00 38.16 78 THR A C 1
ATOM 602 O O . THR A 1 78 ? 16.698 -12.606 -21.859 1.00 38.16 78 THR A O 1
ATOM 605 N N . TYR A 1 79 ? 18.690 -11.801 -22.488 1.00 41.41 79 TYR A N 1
ATOM 606 C CA . TYR A 1 79 ? 19.468 -12.576 -21.522 1.00 41.41 79 TYR A CA 1
ATOM 607 C C . TYR A 1 79 ? 19.419 -11.876 -20.153 1.00 41.41 79 TYR A C 1
ATOM 609 O O . TYR A 1 79 ? 20.014 -10.812 -19.947 1.00 41.41 79 TYR A O 1
ATOM 617 N N . PHE A 1 80 ? 18.678 -12.466 -19.218 1.00 50.47 80 PHE A N 1
ATOM 618 C CA . PHE A 1 80 ? 18.636 -12.059 -17.814 1.00 50.47 80 PHE A CA 1
ATOM 619 C C . PHE A 1 80 ? 19.822 -12.681 -17.080 1.00 50.47 80 PHE A C 1
ATOM 621 O O . PHE A 1 80 ? 19.715 -13.796 -16.584 1.00 50.47 80 PHE A O 1
ATOM 628 N N . GLY A 1 81 ? 20.975 -12.008 -17.062 1.00 51.47 81 GLY A N 1
ATOM 629 C CA . GLY A 1 81 ? 22.189 -12.569 -16.461 1.00 51.47 81 GLY A CA 1
ATOM 630 C C . GLY A 1 81 ? 22.577 -13.950 -17.004 1.00 51.47 81 GLY A C 1
ATOM 631 O O . GLY A 1 81 ? 21.980 -14.481 -17.936 1.00 51.47 81 GLY A O 1
ATOM 632 N N . ILE A 1 82 ? 23.611 -14.545 -16.420 1.00 56.25 82 ILE A N 1
ATOM 633 C CA . ILE A 1 82 ? 23.865 -15.978 -16.572 1.00 56.25 82 ILE A CA 1
ATOM 634 C C . ILE A 1 82 ? 23.538 -16.578 -15.216 1.00 56.25 82 ILE A C 1
ATOM 636 O O . ILE A 1 82 ? 24.279 -16.363 -14.258 1.00 56.25 82 ILE A O 1
ATOM 640 N N . PHE A 1 83 ? 22.410 -17.281 -15.126 1.00 61.75 83 PHE A N 1
ATOM 641 C CA . PHE A 1 83 ? 22.089 -18.041 -13.929 1.00 61.75 83 PHE A CA 1
ATOM 642 C C . PHE A 1 83 ? 22.768 -19.403 -13.997 1.00 61.75 83 PHE A C 1
ATOM 644 O O . PHE A 1 83 ? 22.487 -20.201 -14.894 1.00 61.75 83 PHE A O 1
ATOM 651 N N . THR A 1 84 ? 23.659 -19.670 -13.045 1.00 65.56 84 THR A N 1
ATOM 652 C CA . THR A 1 84 ? 24.284 -20.989 -12.914 1.00 65.56 84 THR A CA 1
ATOM 653 C C . THR A 1 84 ? 23.475 -21.827 -11.935 1.00 65.56 84 THR A C 1
ATOM 655 O O . THR A 1 84 ? 23.161 -21.382 -10.831 1.00 65.56 84 THR A O 1
ATOM 658 N N . LEU A 1 85 ? 23.114 -23.042 -12.344 1.00 70.50 85 LEU A N 1
ATOM 659 C CA . LEU A 1 85 ? 22.425 -23.987 -11.476 1.00 70.50 85 LEU A CA 1
ATOM 660 C C . LEU A 1 85 ? 23.418 -24.557 -10.454 1.00 70.50 85 LEU A C 1
ATOM 662 O O . LEU A 1 85 ? 24.431 -25.140 -10.837 1.00 70.50 85 LEU A O 1
ATOM 666 N N . LEU A 1 86 ? 23.116 -24.408 -9.165 1.00 65.50 86 LEU A N 1
ATOM 667 C CA . LEU A 1 86 ? 24.016 -24.835 -8.086 1.00 65.50 86 LEU A CA 1
ATOM 668 C C . LEU A 1 86 ? 23.942 -26.327 -7.740 1.00 65.50 86 LEU A C 1
ATOM 670 O O . LEU A 1 86 ? 24.878 -26.860 -7.148 1.00 65.50 86 LEU A O 1
ATOM 674 N N . LEU A 1 87 ? 22.845 -27.006 -8.078 1.00 62.94 87 LEU A N 1
ATOM 675 C CA . LEU A 1 87 ? 22.628 -28.414 -7.746 1.00 62.94 87 LEU A CA 1
ATOM 676 C C . LEU A 1 87 ? 22.097 -29.169 -8.971 1.00 62.94 87 LEU A C 1
ATOM 678 O O . LEU A 1 87 ? 21.202 -28.653 -9.643 1.00 62.94 87 LEU A O 1
ATOM 682 N N . PRO A 1 88 ? 22.607 -30.377 -9.279 1.00 56.53 88 PRO A N 1
ATOM 683 C CA . PRO A 1 88 ? 22.055 -31.197 -10.351 1.00 56.53 88 PRO A CA 1
ATOM 684 C C . PRO A 1 88 ? 20.573 -31.472 -10.060 1.00 56.53 88 PRO A C 1
ATOM 686 O O . PRO A 1 88 ? 20.226 -31.743 -8.905 1.00 56.53 88 PRO A O 1
ATOM 689 N N . PRO A 1 89 ? 19.683 -31.391 -11.064 1.00 53.38 89 PRO A N 1
ATOM 690 C CA . PRO A 1 89 ? 18.265 -31.600 -10.832 1.00 53.38 89 PRO A CA 1
ATOM 691 C C . PRO A 1 89 ? 18.038 -33.022 -10.315 1.00 53.38 89 PRO A C 1
ATOM 693 O O . PRO A 1 89 ? 18.286 -34.014 -10.998 1.00 53.38 89 PRO A O 1
ATOM 696 N N . SER A 1 90 ? 17.517 -33.114 -9.098 1.00 54.00 90 SER A N 1
ATOM 697 C CA . SER A 1 90 ? 16.564 -34.173 -8.794 1.00 54.00 90 SER A CA 1
ATOM 698 C C . SER A 1 90 ? 15.242 -33.830 -9.501 1.00 54.00 90 SER A C 1
ATOM 700 O O . SER A 1 90 ? 15.104 -32.754 -10.080 1.00 54.00 90 SER A O 1
ATOM 702 N N . THR A 1 91 ? 14.245 -34.707 -9.466 1.00 60.41 91 THR A N 1
ATOM 703 C CA . THR A 1 91 ? 12.867 -34.497 -9.968 1.00 60.41 91 THR A CA 1
ATOM 704 C C . THR A 1 91 ? 12.111 -33.325 -9.307 1.00 60.41 91 THR A C 1
ATOM 706 O O . THR A 1 91 ? 10.883 -33.291 -9.296 1.00 60.41 91 THR A O 1
ATOM 709 N N . GLN A 1 92 ? 12.824 -32.387 -8.693 1.00 76.56 92 GLN A N 1
ATOM 710 C CA . GLN A 1 92 ? 12.299 -31.303 -7.898 1.00 76.56 92 GLN A CA 1
ATOM 711 C C . GLN A 1 92 ? 11.998 -30.084 -8.763 1.00 76.56 92 GLN A C 1
ATOM 713 O O . GLN A 1 92 ? 12.773 -29.671 -9.623 1.00 76.56 92 GLN A O 1
ATOM 718 N N . ASN A 1 93 ? 10.875 -29.458 -8.444 1.00 88.56 93 ASN A N 1
ATOM 719 C CA . ASN A 1 93 ? 10.438 -28.191 -9.006 1.00 88.56 93 ASN A CA 1
ATOM 720 C C . ASN A 1 93 ? 11.185 -26.984 -8.404 1.00 88.56 93 ASN A C 1
ATOM 722 O O . ASN A 1 93 ? 10.785 -25.853 -8.635 1.00 88.56 93 ASN A O 1
ATOM 726 N N . THR A 1 94 ? 12.236 -27.190 -7.610 1.00 87.50 94 THR A N 1
ATOM 727 C CA . THR A 1 94 ? 12.965 -26.111 -6.930 1.00 87.50 94 THR A CA 1
ATOM 728 C C . THR A 1 94 ? 14.333 -25.935 -7.568 1.00 87.50 94 THR A C 1
ATOM 730 O O . THR A 1 94 ? 15.137 -26.864 -7.604 1.00 87.50 94 THR A O 1
ATOM 733 N N . LEU A 1 95 ? 14.608 -24.725 -8.041 1.00 86.19 95 LEU A N 1
ATOM 734 C CA . LEU A 1 95 ? 15.868 -24.318 -8.639 1.00 86.19 95 LEU A CA 1
ATOM 735 C C . LEU A 1 95 ? 16.615 -23.382 -7.688 1.00 86.19 95 LEU A C 1
ATOM 737 O O . LEU A 1 95 ? 16.028 -22.463 -7.118 1.00 86.19 95 LEU A O 1
ATOM 741 N N . TYR A 1 96 ? 17.924 -23.593 -7.573 1.00 85.75 96 TYR A N 1
ATOM 742 C CA . TYR A 1 96 ? 18.843 -22.664 -6.922 1.00 85.75 96 TYR A CA 1
ATOM 743 C C . TYR A 1 96 ? 19.691 -22.002 -7.998 1.00 85.75 96 TYR A C 1
ATOM 745 O O . TYR A 1 96 ? 20.535 -22.648 -8.626 1.00 85.75 96 TYR A O 1
ATOM 753 N N . LEU A 1 97 ? 19.401 -20.730 -8.236 1.00 83.62 97 LEU A N 1
ATOM 754 C CA . LEU A 1 97 ? 19.949 -19.938 -9.319 1.00 83.62 97 LEU A CA 1
ATOM 755 C C . LEU A 1 97 ? 20.999 -18.985 -8.754 1.00 83.62 97 LEU A C 1
ATOM 757 O O . LEU A 1 97 ? 20.684 -18.106 -7.953 1.00 83.62 97 LEU A O 1
ATOM 761 N N . GLU A 1 98 ? 22.247 -19.153 -9.169 1.00 83.56 98 GLU A N 1
ATOM 762 C CA . GLU A 1 98 ? 23.313 -18.205 -8.865 1.00 83.56 98 GLU A CA 1
ATOM 763 C C . GLU A 1 98 ? 23.346 -17.105 -9.920 1.00 83.56 98 GLU A C 1
ATOM 765 O O . GLU A 1 98 ? 23.549 -17.388 -11.097 1.00 83.56 98 GLU A O 1
ATOM 770 N N . TYR A 1 99 ? 23.184 -15.858 -9.491 1.00 80.19 99 TYR A N 1
ATOM 771 C CA . TYR A 1 99 ? 23.349 -14.669 -10.312 1.00 80.19 99 TYR A CA 1
ATOM 772 C C . TYR A 1 99 ? 24.691 -14.016 -9.999 1.00 80.19 99 TYR A C 1
ATOM 774 O O . TYR A 1 99 ? 24.941 -13.604 -8.860 1.00 80.19 99 TYR A O 1
ATOM 782 N N . THR A 1 100 ? 25.548 -13.910 -11.013 1.00 74.88 100 THR A N 1
ATOM 783 C CA . THR A 1 100 ? 26.811 -13.179 -10.909 1.00 74.88 100 THR A CA 1
ATOM 784 C C . THR A 1 100 ? 26.673 -11.801 -11.554 1.00 74.88 100 THR A C 1
ATOM 786 O O . THR A 1 100 ? 26.423 -11.691 -12.755 1.00 74.88 100 THR A O 1
ATOM 789 N N . VAL A 1 101 ? 26.836 -10.743 -10.758 1.00 67.81 101 VAL A N 1
ATOM 790 C CA . VAL A 1 101 ? 26.786 -9.352 -11.228 1.00 67.81 101 VAL A CA 1
ATOM 791 C C . VAL A 1 101 ? 28.162 -8.976 -11.771 1.00 67.81 101 VAL A C 1
ATOM 793 O O . VAL A 1 101 ? 29.141 -8.962 -11.024 1.00 67.81 101 VAL A O 1
ATOM 796 N N . ASN A 1 102 ? 28.252 -8.645 -13.061 1.00 69.62 102 ASN A N 1
ATOM 797 C CA . ASN A 1 102 ? 29.420 -7.932 -13.586 1.00 69.62 102 ASN A CA 1
ATOM 798 C C . ASN A 1 102 ? 29.444 -6.537 -12.942 1.00 69.62 102 ASN A C 1
ATOM 800 O O . ASN A 1 102 ? 28.393 -5.917 -12.863 1.00 69.62 102 ASN A O 1
ATOM 804 N N . LEU A 1 103 ? 30.605 -6.039 -12.495 1.00 60.09 103 LEU A N 1
ATOM 805 C CA . LEU A 1 103 ? 30.780 -4.839 -11.640 1.00 60.09 103 LEU A CA 1
ATOM 806 C C . LEU A 1 103 ? 30.067 -3.539 -12.093 1.00 60.09 103 LEU A C 1
ATOM 808 O O . LEU A 1 103 ? 30.042 -2.567 -11.345 1.00 60.09 103 LEU A O 1
ATOM 812 N N . THR A 1 104 ? 29.507 -3.499 -13.300 1.00 63.56 104 THR A N 1
ATOM 813 C CA . THR A 1 104 ? 28.758 -2.374 -13.878 1.00 63.56 104 THR A CA 1
ATOM 814 C C . THR A 1 104 ? 27.237 -2.573 -13.915 1.00 63.56 104 THR A C 1
ATOM 816 O O . THR A 1 104 ? 26.516 -1.625 -14.228 1.00 63.56 104 THR A O 1
ATOM 819 N N . ALA A 1 105 ? 26.728 -3.775 -13.629 1.00 59.03 105 ALA A N 1
ATOM 820 C CA . ALA A 1 105 ? 25.300 -4.072 -13.632 1.00 59.03 105 ALA A CA 1
ATOM 821 C C . ALA A 1 105 ? 24.655 -3.725 -12.275 1.00 59.03 105 ALA A C 1
ATOM 823 O O . ALA A 1 105 ? 25.286 -3.894 -11.227 1.00 59.03 105 ALA A O 1
ATOM 824 N N . PRO A 1 106 ? 23.401 -3.241 -12.269 1.00 60.38 106 PRO A N 1
ATOM 825 C CA . PRO A 1 106 ? 22.675 -3.008 -11.031 1.00 60.38 106 PRO A CA 1
ATOM 826 C C . PRO A 1 106 ? 22.469 -4.329 -10.277 1.00 60.38 106 PRO A C 1
ATOM 828 O O . PRO A 1 106 ? 22.189 -5.376 -10.864 1.00 60.38 106 PRO A O 1
ATOM 831 N N . VAL A 1 107 ? 22.611 -4.265 -8.955 1.00 65.50 107 VAL A N 1
ATOM 832 C CA . VAL A 1 107 ? 22.272 -5.362 -8.042 1.00 65.50 107 VAL A CA 1
ATOM 833 C C . VAL A 1 107 ? 20.782 -5.659 -8.194 1.00 65.50 107 VAL A C 1
ATOM 835 O O . VAL A 1 107 ? 19.977 -4.725 -8.134 1.00 65.50 107 VAL A O 1
ATOM 838 N N . LEU A 1 108 ? 20.400 -6.928 -8.392 1.00 67.56 108 LEU A N 1
ATOM 839 C CA . LEU A 1 108 ? 18.978 -7.264 -8.447 1.00 67.56 108 LEU A CA 1
ATOM 840 C C . LEU A 1 108 ? 18.348 -6.938 -7.090 1.00 67.56 108 LEU A C 1
ATOM 842 O O . LEU A 1 108 ? 18.926 -7.286 -6.052 1.00 67.56 108 LEU A O 1
ATOM 846 N N . PRO A 1 109 ? 17.183 -6.273 -7.081 1.00 68.44 109 PRO A N 1
ATOM 847 C CA . PRO A 1 109 ? 16.525 -5.908 -5.841 1.00 68.44 109 PRO A CA 1
ATOM 848 C C . PRO A 1 109 ? 16.126 -7.171 -5.064 1.00 68.44 109 PRO A C 1
ATOM 850 O O . PRO A 1 109 ? 15.661 -8.152 -5.645 1.00 68.44 109 PRO A O 1
ATOM 853 N N . PHE A 1 110 ? 16.264 -7.130 -3.735 1.00 74.62 110 PHE A N 1
ATOM 854 C CA . PHE A 1 110 ? 15.848 -8.196 -2.808 1.00 74.62 110 PHE A CA 1
ATOM 855 C C . PHE A 1 110 ? 14.328 -8.245 -2.621 1.00 74.62 110 PHE A C 1
ATOM 857 O O . PHE A 1 110 ? 13.824 -8.409 -1.514 1.00 74.62 110 PHE A O 1
ATOM 864 N N . VAL A 1 111 ? 13.586 -8.050 -3.706 1.00 78.62 111 VAL A N 1
ATOM 865 C CA . VAL A 1 111 ? 12.131 -8.047 -3.678 1.00 78.62 111 VAL A CA 1
ATOM 866 C C . VAL A 1 111 ? 11.671 -9.479 -3.879 1.00 78.62 111 VAL A C 1
ATOM 868 O O . VAL A 1 111 ? 11.946 -10.119 -4.899 1.00 78.62 111 VAL A O 1
ATOM 871 N N . LYS A 1 112 ? 10.996 -9.996 -2.857 1.00 81.56 112 LYS A N 1
ATOM 872 C CA . LYS A 1 112 ? 10.349 -11.298 -2.909 1.00 81.56 112 LYS A CA 1
ATOM 873 C C . LYS A 1 112 ? 9.298 -11.313 -4.022 1.00 81.56 112 LYS A C 1
ATOM 875 O O . LYS A 1 112 ? 8.644 -10.305 -4.279 1.00 81.56 112 LYS A O 1
ATOM 880 N N . ASP A 1 113 ? 9.160 -12.456 -4.684 1.00 85.06 113 ASP A N 1
ATOM 881 C CA . ASP A 1 113 ? 8.136 -12.704 -5.700 1.00 85.06 113 ASP A CA 1
ATOM 882 C C . ASP A 1 113 ? 8.225 -11.803 -6.951 1.00 85.06 113 ASP A C 1
ATOM 884 O O . ASP A 1 113 ? 7.297 -11.737 -7.752 1.00 85.06 113 ASP A O 1
ATOM 888 N N . ILE A 1 114 ? 9.370 -11.145 -7.179 1.00 86.31 114 ILE A N 1
ATOM 889 C CA . ILE A 1 114 ? 9.555 -10.214 -8.304 1.00 86.31 114 ILE A CA 1
ATOM 890 C C . ILE A 1 114 ? 9.401 -10.864 -9.684 1.00 86.31 114 ILE A C 1
ATOM 892 O O . ILE A 1 114 ? 8.929 -10.211 -10.611 1.00 86.31 114 ILE A O 1
ATOM 896 N N . PHE A 1 115 ? 9.753 -12.147 -9.815 1.00 88.19 115 PHE A N 1
ATOM 897 C CA . PHE A 1 115 ? 9.642 -12.914 -11.061 1.00 88.19 115 PHE A CA 1
ATOM 898 C C . PHE A 1 115 ? 8.554 -13.994 -11.021 1.00 88.19 115 PHE A C 1
ATOM 900 O O . PHE A 1 115 ? 8.544 -14.877 -11.877 1.00 88.19 115 PHE A O 1
ATOM 907 N N . VAL A 1 116 ? 7.645 -13.961 -10.042 1.00 89.38 116 VAL A N 1
ATOM 908 C CA . VAL A 1 116 ? 6.499 -14.884 -10.033 1.00 89.38 116 VAL A CA 1
ATOM 909 C C . VAL A 1 116 ? 5.635 -14.640 -11.275 1.00 89.38 116 VAL A C 1
ATOM 911 O O . VAL A 1 116 ? 5.448 -13.505 -11.704 1.00 89.38 116 VAL A O 1
ATOM 914 N N . GLY A 1 117 ? 5.191 -15.728 -11.906 1.00 87.12 117 GLY A N 1
ATOM 915 C CA . GLY A 1 117 ? 4.473 -15.729 -13.182 1.00 87.12 117 GLY A CA 1
ATOM 916 C C . GLY A 1 117 ? 5.359 -15.746 -14.425 1.00 87.12 117 GLY A C 1
ATOM 917 O O . GLY A 1 117 ? 4.910 -16.160 -15.494 1.00 87.12 117 GLY A O 1
ATOM 918 N N . LEU A 1 118 ? 6.630 -15.356 -14.300 1.00 87.25 118 LEU A N 1
ATOM 919 C CA . LEU A 1 118 ? 7.548 -15.323 -15.432 1.00 87.25 118 LEU A CA 1
ATOM 920 C C . LEU A 1 118 ? 7.857 -16.746 -15.913 1.00 87.25 118 LEU A C 1
ATOM 922 O O . LEU A 1 118 ? 8.026 -17.676 -15.119 1.00 87.25 118 LEU A O 1
ATOM 926 N N . ASN A 1 119 ? 7.959 -16.906 -17.231 1.00 84.88 119 ASN A N 1
ATOM 927 C CA . ASN A 1 119 ? 8.324 -18.177 -17.841 1.00 84.88 119 ASN A CA 1
ATOM 928 C C . ASN A 1 119 ? 9.840 -18.268 -18.018 1.00 84.88 119 ASN A C 1
ATOM 930 O O . ASN A 1 119 ? 10.476 -17.359 -18.555 1.00 84.88 119 ASN A O 1
ATOM 934 N N . ILE A 1 120 ? 10.408 -19.404 -17.629 1.00 84.69 120 ILE A N 1
ATOM 935 C CA . ILE A 1 120 ? 11.786 -19.788 -17.926 1.00 84.69 120 ILE A CA 1
ATOM 936 C C . ILE A 1 120 ? 11.809 -20.953 -18.908 1.00 84.69 120 ILE A C 1
ATOM 938 O O . ILE A 1 120 ? 10.924 -21.808 -18.915 1.00 84.69 120 ILE A O 1
ATOM 942 N N . THR A 1 121 ? 12.829 -20.997 -19.752 1.00 83.88 121 THR A N 1
ATOM 943 C CA . THR A 1 121 ? 13.091 -22.119 -20.652 1.00 83.88 121 THR A CA 1
ATOM 944 C C . THR A 1 121 ? 14.589 -22.373 -20.756 1.00 83.88 121 THR A C 1
ATOM 946 O O . THR A 1 121 ? 15.418 -21.600 -20.274 1.00 83.88 121 THR A O 1
ATOM 949 N N . GLN A 1 122 ? 14.942 -23.489 -21.376 1.00 79.56 122 GLN A N 1
ATOM 950 C CA . GLN A 1 122 ? 16.312 -23.749 -21.790 1.00 79.56 122 GLN A CA 1
ATOM 951 C C . GLN A 1 122 ? 16.526 -23.128 -23.161 1.00 79.56 122 GLN A C 1
ATOM 953 O O . GLN A 1 122 ? 15.610 -23.102 -23.982 1.00 79.56 122 GLN A O 1
ATOM 958 N N . ASN A 1 123 ? 17.735 -22.633 -23.421 1.00 72.00 123 ASN A N 1
ATOM 959 C CA . ASN A 1 123 ? 18.090 -21.989 -24.685 1.00 72.00 123 ASN A CA 1
ATOM 960 C C . ASN A 1 123 ? 18.239 -23.000 -25.842 1.00 72.00 123 ASN A C 1
ATOM 962 O O . ASN A 1 123 ? 19.260 -23.041 -26.526 1.00 72.00 123 ASN A O 1
ATOM 966 N N . LEU A 1 124 ? 17.248 -23.873 -26.019 1.00 74.81 124 LEU A N 1
ATOM 967 C CA . LEU A 1 124 ? 17.202 -24.919 -27.024 1.00 74.81 124 LEU A CA 1
ATOM 968 C C . LEU A 1 124 ? 15.775 -25.033 -27.586 1.00 74.81 124 LEU A C 1
ATOM 970 O O . LEU A 1 124 ? 14.806 -25.053 -26.821 1.00 74.81 124 LEU A O 1
ATOM 974 N N . PRO A 1 125 ? 15.615 -25.128 -28.917 1.00 77.75 125 PRO A N 1
ATOM 975 C CA . PRO A 1 125 ? 14.311 -25.330 -29.538 1.00 77.75 125 PRO A CA 1
ATOM 976 C C . PRO A 1 125 ? 13.602 -26.579 -28.995 1.00 77.75 125 PRO A C 1
ATOM 978 O O . PRO A 1 125 ? 14.218 -27.632 -28.851 1.00 77.75 125 PRO A O 1
ATOM 981 N N . GLY A 1 126 ? 12.297 -26.473 -28.733 1.00 81.56 126 GLY A N 1
ATOM 982 C CA . GLY A 1 126 ? 11.456 -27.603 -28.318 1.00 81.56 126 GLY A CA 1
ATOM 983 C C . GLY A 1 126 ? 11.400 -27.871 -26.812 1.00 81.56 126 GLY A C 1
ATOM 984 O O . GLY A 1 126 ? 10.656 -28.757 -26.395 1.00 81.56 126 GLY A O 1
ATOM 985 N N . TYR A 1 127 ? 12.123 -27.106 -25.989 1.00 80.75 127 TYR A N 1
ATOM 986 C CA . TYR A 1 127 ? 12.006 -27.220 -24.537 1.00 80.75 127 TYR A CA 1
ATOM 987 C C . TYR A 1 127 ? 10.768 -26.487 -24.023 1.00 80.75 127 TYR A C 1
ATOM 989 O O . TYR A 1 127 ? 10.498 -25.354 -24.437 1.00 80.75 127 TYR A O 1
ATOM 997 N N . PRO A 1 128 ? 9.997 -27.121 -23.127 1.00 84.94 128 PRO A N 1
ATOM 998 C CA . PRO A 1 128 ? 8.782 -26.520 -22.623 1.00 84.94 128 PRO A CA 1
ATOM 999 C C . PRO A 1 128 ? 9.114 -25.373 -21.665 1.00 84.94 128 PRO A C 1
ATOM 1001 O O . PRO A 1 128 ? 10.058 -25.447 -20.876 1.00 84.94 128 PRO A O 1
ATOM 1004 N N . TYR A 1 129 ? 8.295 -24.328 -21.716 1.00 86.62 129 TYR A N 1
ATOM 1005 C CA . TYR A 1 129 ? 8.332 -23.256 -20.733 1.00 86.62 129 TYR A CA 1
ATOM 1006 C C . TYR A 1 129 ? 7.942 -23.788 -19.352 1.00 86.62 129 TYR A C 1
ATOM 1008 O O . TYR A 1 129 ? 7.162 -24.739 -19.224 1.00 86.62 129 TYR A O 1
ATOM 1016 N N . ARG A 1 130 ? 8.514 -23.169 -18.325 1.00 89.00 130 ARG A N 1
ATOM 1017 C CA . ARG A 1 130 ? 8.206 -23.417 -16.922 1.00 89.00 130 ARG A CA 1
ATOM 1018 C C . ARG A 1 130 ? 7.879 -22.105 -16.257 1.00 89.00 130 ARG A C 1
ATOM 1020 O O . ARG A 1 130 ? 8.696 -21.186 -16.299 1.00 89.00 130 ARG A O 1
ATOM 1027 N N . ARG A 1 131 ? 6.707 -22.017 -15.644 1.00 90.31 131 ARG A N 1
ATOM 1028 C CA . ARG A 1 131 ? 6.323 -20.835 -14.881 1.00 90.31 131 ARG A CA 1
ATOM 1029 C C . ARG A 1 131 ? 6.996 -20.847 -13.517 1.00 90.31 131 ARG A C 1
ATOM 1031 O O . ARG A 1 131 ? 7.003 -21.878 -12.848 1.00 90.31 131 ARG A O 1
ATOM 1038 N N . ILE A 1 132 ? 7.509 -19.699 -13.086 1.00 90.31 132 ILE A N 1
ATOM 1039 C CA . ILE A 1 132 ? 7.967 -19.475 -11.712 1.00 90.31 132 ILE A CA 1
ATOM 1040 C C . ILE A 1 132 ? 6.748 -19.230 -10.813 1.00 90.31 132 ILE A C 1
ATOM 1042 O O . ILE A 1 132 ? 6.005 -18.273 -11.007 1.00 90.31 132 ILE A O 1
ATOM 1046 N N . ASN A 1 133 ? 6.559 -20.082 -9.811 1.00 90.31 133 ASN A N 1
ATOM 1047 C CA . ASN A 1 133 ? 5.509 -19.984 -8.797 1.00 90.31 133 ASN A CA 1
ATOM 1048 C C . ASN A 1 133 ? 5.992 -19.322 -7.496 1.00 90.31 133 ASN A C 1
ATOM 1050 O O . ASN A 1 133 ? 5.195 -18.694 -6.810 1.00 90.31 133 ASN A O 1
ATOM 1054 N N . GLU A 1 134 ? 7.275 -19.455 -7.147 1.00 90.69 134 GLU A N 1
ATOM 1055 C CA . GLU A 1 134 ? 7.882 -18.768 -5.995 1.00 90.69 134 GLU A CA 1
ATOM 1056 C C . GLU A 1 134 ? 9.241 -18.195 -6.393 1.00 90.69 134 GLU A C 1
ATOM 1058 O O . GLU A 1 134 ? 10.000 -18.868 -7.097 1.00 90.69 134 GLU A O 1
ATOM 1063 N N . TRP A 1 135 ? 9.575 -16.998 -5.902 1.00 88.25 135 TRP A N 1
ATOM 1064 C CA . TRP A 1 135 ? 10.899 -16.400 -6.074 1.00 88.25 135 TRP A CA 1
ATOM 1065 C C . TRP A 1 135 ? 11.395 -15.753 -4.782 1.00 88.25 135 TRP A C 1
ATOM 1067 O O . TRP A 1 135 ? 10.756 -14.859 -4.228 1.00 88.25 135 TRP A O 1
ATOM 1077 N N . GLU A 1 136 ? 12.577 -16.152 -4.325 1.00 90.25 136 GLU A N 1
ATOM 1078 C CA . GLU A 1 136 ? 13.163 -15.644 -3.087 1.00 90.25 136 GLU A CA 1
ATOM 1079 C C . GLU A 1 136 ? 14.681 -15.513 -3.211 1.00 90.25 136 GLU A C 1
ATOM 1081 O O . GLU A 1 136 ? 15.361 -16.438 -3.655 1.00 90.25 136 GLU A O 1
ATOM 1086 N N . CYS A 1 137 ? 15.238 -14.373 -2.795 1.00 88.31 137 CYS A N 1
ATOM 1087 C CA . CYS A 1 137 ? 16.680 -14.261 -2.605 1.00 88.31 137 CYS A CA 1
ATOM 1088 C C . CYS A 1 137 ? 17.046 -14.905 -1.267 1.00 88.31 137 CYS A C 1
ATOM 1090 O O . CYS A 1 137 ? 16.624 -14.428 -0.218 1.00 88.31 137 CYS A O 1
ATOM 1092 N N . ILE A 1 138 ? 17.826 -15.984 -1.303 1.00 89.19 138 ILE A N 1
ATOM 1093 C CA . ILE A 1 138 ? 18.224 -16.722 -0.094 1.00 89.19 138 ILE A CA 1
ATOM 1094 C C . ILE A 1 138 ? 19.615 -16.330 0.399 1.00 89.19 138 ILE A C 1
ATOM 1096 O O . ILE A 1 138 ? 19.970 -16.594 1.545 1.00 89.19 138 ILE A O 1
ATOM 1100 N N . TYR A 1 139 ? 20.427 -15.731 -0.472 1.00 88.50 139 TYR A N 1
ATOM 1101 C CA . TYR A 1 139 ? 21.767 -15.291 -0.128 1.00 88.50 139 TYR A CA 1
ATOM 1102 C C . TYR A 1 139 ? 22.193 -14.114 -0.996 1.00 88.50 139 TYR A C 1
ATOM 1104 O O . TYR A 1 139 ? 22.068 -14.144 -2.220 1.00 88.50 139 TYR A O 1
ATOM 1112 N N . SER A 1 140 ? 22.788 -13.119 -0.349 1.00 84.44 140 SER A N 1
ATOM 1113 C CA . SER A 1 140 ? 23.545 -12.059 -0.995 1.00 84.44 140 SER A CA 1
ATOM 1114 C C . SER A 1 140 ? 24.827 -11.841 -0.229 1.00 84.44 140 SER A C 1
ATOM 1116 O O . SER A 1 140 ? 24.795 -11.678 0.991 1.00 84.44 140 SER A O 1
ATOM 1118 N N . GLN A 1 141 ? 25.955 -11.808 -0.930 1.00 82.12 141 GLN A N 1
ATOM 1119 C CA . GLN A 1 141 ? 27.229 -11.535 -0.287 1.00 82.12 141 GLN A CA 1
ATOM 1120 C C . GLN A 1 141 ? 27.288 -10.054 0.155 1.00 82.12 141 GLN A C 1
ATOM 1122 O O . GLN A 1 141 ? 27.247 -9.167 -0.699 1.00 82.12 141 GLN A O 1
ATOM 1127 N N . PRO A 1 142 ? 27.408 -9.748 1.466 1.00 75.88 142 PRO A N 1
ATOM 1128 C CA . PRO A 1 142 ? 27.347 -8.365 1.958 1.00 75.88 142 PRO A CA 1
ATOM 1129 C C . PRO A 1 142 ? 28.540 -7.510 1.518 1.00 75.88 142 PRO A C 1
ATOM 1131 O O . PRO A 1 142 ? 28.413 -6.305 1.337 1.00 75.88 142 PRO A O 1
ATOM 1134 N N . SER A 1 143 ? 29.713 -8.135 1.362 1.00 75.75 143 SER A N 1
ATOM 1135 C CA . SER A 1 143 ? 30.980 -7.456 1.058 1.00 75.75 143 SER A CA 1
ATOM 1136 C C . SER A 1 143 ? 31.239 -7.237 -0.433 1.00 75.75 143 SER A C 1
ATOM 1138 O O . SER A 1 143 ? 32.158 -6.506 -0.790 1.00 75.75 143 SER A O 1
ATOM 1140 N N . SER A 1 144 ? 30.454 -7.875 -1.302 1.00 71.44 144 SER A N 1
ATOM 1141 C CA . SER A 1 144 ? 30.536 -7.732 -2.752 1.00 71.44 144 SER A CA 1
ATOM 1142 C C . SER A 1 144 ? 29.218 -8.222 -3.341 1.00 71.44 144 SER A C 1
ATOM 1144 O O . SER A 1 144 ? 28.993 -9.432 -3.345 1.00 71.44 144 SER A O 1
ATOM 1146 N N . PRO A 1 145 ? 28.340 -7.351 -3.870 1.00 66.88 145 PRO A N 1
ATOM 1147 C CA . PRO A 1 145 ? 27.056 -7.780 -4.422 1.00 66.88 145 PRO A CA 1
ATOM 1148 C C . PRO A 1 145 ? 27.207 -8.566 -5.735 1.00 66.88 145 PRO A C 1
ATOM 1150 O O . PRO A 1 145 ? 26.227 -8.814 -6.423 1.00 66.88 145 PRO A O 1
ATOM 1153 N N . THR A 1 146 ? 28.427 -8.978 -6.092 1.00 78.00 146 THR A N 1
ATOM 1154 C CA . THR A 1 146 ? 28.749 -9.736 -7.300 1.00 78.00 146 THR A CA 1
ATOM 1155 C C . THR A 1 146 ? 28.132 -11.124 -7.323 1.00 78.00 146 THR A C 1
ATOM 1157 O O . THR A 1 146 ? 28.134 -11.735 -8.382 1.00 78.00 146 THR A O 1
ATOM 1160 N N . LYS A 1 147 ? 27.619 -11.644 -6.200 1.00 82.25 147 LYS A N 1
ATOM 1161 C CA . LYS A 1 147 ? 27.004 -12.971 -6.138 1.00 82.25 147 LYS A CA 1
ATOM 1162 C C . LYS A 1 147 ? 25.737 -12.968 -5.291 1.00 82.25 147 LYS A C 1
ATOM 1164 O O . LYS A 1 147 ? 25.773 -12.683 -4.092 1.00 82.25 147 LYS A O 1
ATOM 1169 N N . GLN A 1 148 ? 24.633 -13.340 -5.926 1.00 84.44 148 GLN A N 1
ATOM 1170 C CA . GLN A 1 148 ? 23.335 -13.553 -5.295 1.00 84.44 148 GLN A CA 1
ATOM 1171 C C . GLN A 1 148 ? 22.854 -14.969 -5.610 1.00 84.44 148 GLN A C 1
ATOM 1173 O O . GLN A 1 148 ? 23.093 -15.480 -6.703 1.00 84.44 148 GLN A O 1
ATOM 1178 N N . ILE A 1 149 ? 22.185 -15.610 -4.655 1.00 85.44 149 ILE A N 1
ATOM 1179 C CA . ILE A 1 149 ? 21.552 -16.912 -4.861 1.00 85.44 149 ILE A CA 1
ATOM 1180 C C . ILE A 1 149 ? 20.057 -16.744 -4.658 1.00 85.44 149 ILE A C 1
ATOM 1182 O O . ILE A 1 149 ? 19.600 -16.226 -3.635 1.00 85.44 149 ILE A O 1
ATOM 1186 N N . PHE A 1 150 ? 19.306 -17.220 -5.638 1.00 87.31 150 PHE A N 1
ATOM 1187 C CA . PHE A 1 150 ? 17.859 -17.199 -5.644 1.00 87.31 150 PHE A CA 1
ATOM 1188 C C . PHE A 1 150 ? 17.313 -18.619 -5.594 1.00 87.31 150 PHE A C 1
ATOM 1190 O O . PHE A 1 150 ? 17.831 -19.525 -6.245 1.00 87.31 150 PHE A O 1
ATOM 1197 N N . LYS A 1 151 ? 16.246 -18.802 -4.827 1.00 89.06 151 LYS A N 1
ATOM 1198 C CA . LYS A 1 151 ? 15.377 -19.969 -4.879 1.00 89.06 151 LYS A CA 1
ATOM 1199 C C . LYS A 1 151 ? 14.218 -19.628 -5.813 1.00 89.06 151 LYS A C 1
ATOM 1201 O O . LYS A 1 151 ? 13.492 -18.669 -5.558 1.00 89.06 151 LYS A O 1
ATOM 1206 N N . ALA A 1 152 ? 14.033 -20.424 -6.859 1.00 89.25 152 ALA A N 1
ATOM 1207 C CA . ALA A 1 152 ? 12.875 -20.347 -7.741 1.00 89.25 152 ALA A CA 1
ATOM 1208 C C . ALA A 1 152 ? 12.122 -21.680 -7.707 1.00 89.25 152 ALA A C 1
ATOM 1210 O O . ALA A 1 152 ? 12.713 -22.720 -7.985 1.00 89.25 152 ALA A O 1
ATOM 1211 N N . VAL A 1 153 ? 10.834 -21.673 -7.367 1.00 90.94 153 VAL A N 1
ATOM 1212 C CA . VAL A 1 153 ? 9.983 -22.870 -7.484 1.00 90.94 153 VAL A CA 1
ATOM 1213 C C . VAL A 1 153 ? 9.193 -22.760 -8.773 1.00 90.94 153 VAL A C 1
ATOM 1215 O O . VAL A 1 153 ? 8.511 -21.762 -8.971 1.00 90.94 153 VAL A O 1
ATOM 1218 N N . ILE A 1 154 ? 9.277 -23.759 -9.643 1.00 90.94 154 ILE A N 1
ATOM 1219 C CA . ILE A 1 154 ? 8.574 -23.806 -10.925 1.00 90.94 154 ILE A CA 1
ATOM 1220 C C . ILE A 1 154 ? 7.353 -24.731 -10.899 1.00 90.94 154 ILE A C 1
ATOM 1222 O O . ILE A 1 154 ? 7.164 -25.527 -9.981 1.00 90.94 154 ILE A O 1
ATOM 1226 N N . ASP A 1 155 ? 6.487 -24.620 -11.900 1.00 91.62 155 ASP A N 1
ATOM 1227 C CA . ASP A 1 155 ? 5.288 -25.457 -12.039 1.00 91.62 155 ASP A CA 1
ATOM 1228 C C . ASP A 1 155 ? 5.584 -26.959 -12.189 1.00 91.62 155 ASP A C 1
ATOM 1230 O O . ASP A 1 155 ? 4.850 -27.800 -11.666 1.00 91.62 155 ASP A O 1
ATOM 1234 N N . SER A 1 156 ? 6.673 -27.311 -12.862 1.00 90.69 156 SER A N 1
ATOM 1235 C CA . SER A 1 156 ? 7.046 -28.686 -13.164 1.00 90.69 156 SER A CA 1
ATOM 1236 C C . SER A 1 156 ? 8.545 -28.809 -13.417 1.00 90.69 156 SER A C 1
ATOM 1238 O O . SER A 1 156 ? 9.174 -27.923 -13.988 1.00 90.69 156 SER A O 1
ATOM 1240 N N . ALA A 1 157 ? 9.149 -29.925 -13.019 1.00 86.75 157 ALA A N 1
ATOM 1241 C CA . ALA A 1 157 ? 10.563 -30.159 -13.269 1.00 86.75 157 ALA A CA 1
ATOM 1242 C C . ALA A 1 157 ? 10.867 -30.172 -14.782 1.00 86.75 157 ALA A C 1
ATOM 1244 O O . ALA A 1 157 ? 10.041 -30.553 -15.625 1.00 86.75 157 ALA A O 1
ATOM 1245 N N . PHE A 1 158 ? 12.075 -29.752 -15.148 1.00 82.25 158 PHE A N 1
ATOM 1246 C CA . PHE A 1 158 ? 12.597 -29.996 -16.490 1.00 82.25 158 PHE A CA 1
ATOM 1247 C C . PHE A 1 158 ? 12.973 -31.478 -16.627 1.00 82.25 158 PHE A C 1
ATOM 1249 O O . PHE A 1 158 ? 13.543 -32.062 -15.709 1.00 82.25 158 PHE A O 1
ATOM 1256 N N . SER A 1 159 ? 12.670 -32.093 -17.774 1.00 83.00 159 SER A N 1
ATOM 1257 C CA . SER A 1 159 ? 12.986 -33.509 -18.034 1.00 83.00 159 SER A CA 1
ATOM 1258 C C . SER A 1 159 ? 14.489 -33.770 -18.152 1.00 83.00 159 SER A C 1
ATOM 1260 O O . SER A 1 159 ? 14.976 -34.832 -17.778 1.00 83.00 159 SER A O 1
ATOM 1262 N N . THR A 1 160 ? 15.223 -32.793 -18.672 1.00 78.56 160 THR A N 1
ATOM 1263 C CA . THR A 1 160 ? 16.685 -32.730 -18.725 1.00 78.56 160 THR A CA 1
ATOM 1264 C C . THR A 1 160 ? 17.069 -31.276 -18.487 1.00 78.56 160 THR A C 1
ATOM 1266 O O . THR A 1 160 ? 16.361 -30.395 -18.964 1.00 78.56 160 THR A O 1
ATOM 1269 N N . MET A 1 161 ? 18.128 -30.999 -17.719 1.00 68.06 161 MET A N 1
ATOM 1270 C CA . MET A 1 161 ? 18.612 -29.629 -17.498 1.00 68.06 161 MET A CA 1
ATOM 1271 C C . MET A 1 161 ? 19.905 -29.388 -18.250 1.00 68.06 161 MET A C 1
ATOM 1273 O O . MET A 1 161 ? 20.913 -30.034 -17.969 1.00 68.06 161 MET A O 1
ATOM 1277 N N . LEU A 1 162 ? 19.879 -28.416 -19.155 1.00 67.25 162 LEU A N 1
ATOM 1278 C CA . LEU A 1 162 ? 21.068 -27.850 -19.772 1.00 67.25 162 LEU A CA 1
ATOM 1279 C C . LEU A 1 162 ? 21.198 -26.392 -19.315 1.00 67.25 162 LEU A C 1
ATOM 1281 O O . LEU A 1 162 ? 20.238 -25.627 -19.368 1.00 67.25 162 LEU A O 1
ATOM 1285 N N . SER A 1 163 ? 22.376 -26.031 -18.802 1.00 65.25 163 SER A N 1
ATOM 1286 C CA . SER A 1 163 ? 22.739 -24.645 -18.479 1.00 65.25 163 SER A CA 1
ATOM 1287 C C . SER A 1 163 ? 23.257 -23.960 -19.751 1.00 65.25 163 SER A C 1
ATOM 1289 O O . SER A 1 163 ? 24.044 -24.595 -20.461 1.00 65.25 163 SER A O 1
ATOM 1291 N N . PRO A 1 164 ? 22.875 -22.703 -20.060 1.00 69.69 164 PRO A N 1
ATOM 1292 C CA . PRO A 1 164 ? 22.142 -21.744 -19.219 1.00 69.69 164 PRO A CA 1
ATOM 1293 C C . PRO A 1 164 ? 20.608 -21.759 -19.393 1.00 69.69 164 PRO A C 1
ATOM 1295 O O . PRO A 1 164 ? 20.086 -22.074 -20.464 1.00 69.69 164 PRO A O 1
ATOM 1298 N N . LEU A 1 165 ? 19.892 -21.342 -18.340 1.00 68.31 165 LEU A N 1
ATOM 1299 C CA . LEU A 1 165 ? 18.462 -21.009 -18.397 1.00 68.31 165 LEU A CA 1
ATOM 1300 C C . LEU A 1 165 ? 18.259 -19.583 -18.919 1.00 68.31 165 LEU A C 1
ATOM 1302 O O . LEU A 1 165 ? 19.021 -18.677 -18.578 1.00 68.31 165 LEU A O 1
ATOM 1306 N N . THR A 1 166 ? 17.198 -19.376 -19.693 1.00 72.12 166 THR A N 1
ATOM 1307 C CA . THR A 1 166 ? 16.770 -18.058 -20.166 1.00 72.12 166 THR A CA 1
ATOM 1308 C C . THR A 1 166 ? 15.332 -17.790 -19.736 1.00 72.12 166 THR A C 1
ATOM 1310 O O . THR A 1 166 ? 14.483 -18.681 -19.732 1.00 72.12 166 THR A O 1
ATOM 1313 N N . PHE A 1 167 ? 15.040 -16.548 -19.361 1.00 72.19 167 PHE A N 1
ATOM 1314 C CA . PHE A 1 167 ? 13.664 -16.112 -19.142 1.00 72.19 167 PHE A CA 1
ATOM 1315 C C . PHE A 1 167 ? 13.088 -15.695 -20.485 1.00 72.19 167 PHE A C 1
ATOM 1317 O O . PHE A 1 167 ? 13.766 -15.044 -21.284 1.00 72.19 167 PHE A O 1
ATOM 1324 N N . VAL A 1 168 ? 11.846 -16.080 -20.746 1.00 70.50 168 VAL A N 1
ATOM 1325 C CA . VAL A 1 168 ? 11.193 -15.805 -22.022 1.00 70.50 168 VAL A CA 1
ATOM 1326 C C . VAL A 1 168 ? 9.836 -15.182 -21.781 1.00 70.50 168 VAL A C 1
ATOM 1328 O O . VAL A 1 168 ? 8.991 -15.728 -21.075 1.00 70.50 168 VAL A O 1
ATOM 1331 N N . ILE A 1 169 ? 9.625 -14.051 -22.445 1.00 65.25 169 ILE A N 1
ATOM 1332 C CA . ILE A 1 169 ? 8.320 -13.418 -22.571 1.00 65.25 169 ILE A CA 1
ATOM 1333 C C . ILE A 1 169 ? 7.660 -13.991 -23.836 1.00 65.25 169 ILE A C 1
ATOM 1335 O O . ILE A 1 169 ? 8.252 -13.889 -24.916 1.00 65.25 169 ILE A O 1
ATOM 1339 N N . PRO A 1 170 ? 6.479 -14.631 -23.742 1.00 65.50 170 PRO A N 1
ATOM 1340 C CA . PRO A 1 170 ? 5.744 -15.114 -24.903 1.00 65.50 170 PRO A CA 1
ATOM 1341 C C . PRO A 1 170 ? 5.445 -13.970 -25.873 1.00 65.50 170 PRO A C 1
ATOM 1343 O O . PRO A 1 170 ? 5.030 -12.886 -25.469 1.00 65.50 170 PRO A O 1
ATOM 1346 N N . ILE A 1 171 ? 5.625 -14.220 -27.168 1.00 59.84 171 ILE A N 1
ATOM 1347 C CA . ILE A 1 171 ? 5.299 -13.247 -28.211 1.00 59.84 171 ILE A CA 1
ATOM 1348 C C . ILE A 1 171 ? 3.812 -13.399 -28.553 1.00 59.84 171 ILE A C 1
ATOM 1350 O O . ILE A 1 171 ? 3.440 -14.339 -29.254 1.00 59.84 171 ILE A O 1
ATOM 1354 N N . TYR A 1 172 ? 2.971 -12.470 -28.095 1.00 57.12 172 TYR A N 1
ATOM 1355 C CA . TYR A 1 172 ? 1.588 -12.326 -28.566 1.00 57.12 172 TYR A CA 1
ATOM 1356 C C . TYR A 1 172 ? 1.504 -11.202 -29.611 1.00 57.12 172 TYR A C 1
ATOM 1358 O O . TYR A 1 172 ? 2.114 -10.150 -29.454 1.00 57.12 172 TYR A O 1
ATOM 1366 N N . GLN A 1 173 ? 0.806 -11.446 -30.728 1.00 54.00 173 GLN A N 1
ATOM 1367 C CA . GLN A 1 173 ? 0.982 -10.668 -31.968 1.00 54.00 173 GLN A CA 1
ATOM 1368 C C . GLN A 1 173 ? 0.120 -9.399 -32.113 1.00 54.00 173 GLN A C 1
ATOM 1370 O O . GLN A 1 173 ? 0.283 -8.695 -33.105 1.00 54.00 173 GLN A O 1
ATOM 1375 N N . ALA A 1 174 ? -0.775 -9.072 -31.174 1.00 67.94 174 ALA A N 1
ATOM 1376 C CA . ALA A 1 174 ? -1.696 -7.938 -31.348 1.00 67.94 174 ALA A CA 1
ATOM 1377 C C . ALA A 1 174 ? -1.296 -6.658 -30.589 1.00 67.94 174 ALA A C 1
ATOM 1379 O O . ALA A 1 174 ? -1.605 -5.563 -31.053 1.00 67.94 174 ALA A O 1
ATOM 1380 N N . TYR A 1 175 ? -0.602 -6.777 -29.452 1.00 74.44 175 TYR A N 1
ATOM 1381 C CA . TYR A 1 175 ? -0.331 -5.662 -28.538 1.00 74.44 175 TYR A CA 1
ATOM 1382 C C . TYR A 1 175 ? 1.006 -5.846 -27.810 1.00 74.44 175 TYR A C 1
ATOM 1384 O O . TYR A 1 175 ? 1.437 -6.987 -27.614 1.00 74.44 175 TYR A O 1
ATOM 1392 N N . PRO A 1 176 ? 1.675 -4.753 -27.397 1.00 80.25 176 PRO A N 1
ATOM 1393 C CA . PRO A 1 176 ? 2.872 -4.854 -26.578 1.00 80.25 176 PRO A CA 1
ATOM 1394 C C . PRO A 1 176 ? 2.540 -5.499 -25.225 1.00 80.25 176 PRO A C 1
ATOM 1396 O O . PRO A 1 176 ? 1.612 -5.086 -24.525 1.00 80.25 176 PRO A O 1
ATOM 1399 N N . LEU A 1 177 ? 3.319 -6.523 -24.879 1.00 84.06 177 LEU A N 1
ATOM 1400 C CA . LEU A 1 177 ? 3.170 -7.307 -23.660 1.00 84.06 177 LEU A CA 1
ATOM 1401 C C . LEU A 1 177 ? 4.241 -6.898 -22.646 1.00 84.06 177 LEU A C 1
ATOM 1403 O O . LEU A 1 177 ? 5.436 -6.934 -22.947 1.00 84.06 177 LEU A O 1
ATOM 1407 N N . TYR A 1 178 ? 3.816 -6.544 -21.438 1.00 88.69 178 TYR A N 1
ATOM 1408 C CA . TYR A 1 178 ? 4.686 -6.126 -20.345 1.00 88.69 178 TYR A CA 1
ATOM 1409 C C . TYR A 1 178 ? 4.589 -7.127 -19.207 1.00 88.69 178 TYR A C 1
ATOM 1411 O O . TYR A 1 178 ? 3.505 -7.384 -18.695 1.00 88.69 178 TYR A O 1
ATOM 1419 N N . PHE A 1 179 ? 5.722 -7.675 -18.778 1.00 90.62 179 PHE A N 1
ATOM 1420 C CA . PHE A 1 179 ? 5.780 -8.369 -17.496 1.00 90.62 179 PHE A CA 1
ATOM 1421 C C . PHE A 1 179 ? 5.673 -7.338 -16.374 1.00 90.62 179 PHE A C 1
ATOM 1423 O O . PHE A 1 179 ? 6.465 -6.394 -16.344 1.00 90.62 179 PHE A O 1
ATOM 1430 N N . LEU A 1 180 ? 4.707 -7.509 -15.474 1.00 92.69 180 LEU A N 1
ATOM 1431 C CA . LEU A 1 180 ? 4.530 -6.644 -14.314 1.00 92.69 180 LEU A CA 1
ATOM 1432 C C . LEU A 1 180 ? 5.156 -7.317 -13.082 1.00 92.69 180 LEU A C 1
ATOM 1434 O O . LEU A 1 180 ? 4.510 -8.180 -12.478 1.00 92.69 180 LEU A O 1
ATOM 1438 N N . PRO A 1 181 ? 6.391 -6.955 -12.686 1.00 89.94 181 PRO A N 1
ATOM 1439 C CA . PRO A 1 181 ? 7.055 -7.596 -11.556 1.00 89.94 181 PRO A CA 1
ATOM 1440 C C . PRO A 1 181 ? 6.295 -7.342 -10.252 1.00 89.94 181 PRO A C 1
ATOM 1442 O O . PRO A 1 181 ? 5.779 -6.243 -10.037 1.00 89.94 181 PRO A O 1
ATOM 1445 N N . SER A 1 182 ? 6.228 -8.357 -9.385 1.00 88.00 182 SER A N 1
ATOM 1446 C CA . SER A 1 182 ? 5.521 -8.296 -8.091 1.00 88.00 182 SER A CA 1
ATOM 1447 C C . SER A 1 182 ? 4.046 -7.868 -8.186 1.00 88.00 182 SER A C 1
ATOM 1449 O O . SER A 1 182 ? 3.473 -7.372 -7.215 1.00 88.00 182 SER A O 1
ATOM 1451 N N . SER A 1 183 ? 3.415 -8.028 -9.352 1.00 91.31 183 SER A N 1
ATOM 1452 C CA . SER A 1 183 ? 1.994 -7.724 -9.519 1.00 91.31 183 SER A CA 1
ATOM 1453 C C . SER A 1 183 ? 1.109 -8.715 -8.754 1.00 91.31 183 SER A C 1
ATOM 1455 O O . SER A 1 183 ? 1.526 -9.822 -8.421 1.00 91.31 183 SER A O 1
ATOM 1457 N N . LEU A 1 184 ? -0.127 -8.325 -8.438 1.00 88.75 184 LEU A N 1
ATOM 1458 C CA . LEU A 1 184 ? -1.063 -9.198 -7.724 1.00 88.75 184 LEU A CA 1
ATOM 1459 C C . LEU A 1 184 ? -1.593 -10.317 -8.636 1.00 88.75 184 LEU A C 1
ATOM 1461 O O . LEU A 1 184 ? -2.044 -10.041 -9.745 1.00 88.75 184 LEU A O 1
ATOM 1465 N N . CYS A 1 185 ? -1.648 -11.560 -8.141 1.00 87.25 185 CYS A N 1
ATOM 1466 C CA . CYS A 1 185 ? -2.221 -12.715 -8.857 1.00 87.25 185 CYS A CA 1
ATOM 1467 C C . CYS A 1 185 ? -3.771 -12.701 -8.881 1.00 87.25 185 CYS A C 1
ATOM 1469 O O . CYS A 1 185 ? -4.425 -13.709 -8.593 1.00 87.25 185 CYS A O 1
ATOM 1471 N N . ILE A 1 186 ? -4.385 -11.557 -9.183 1.00 87.75 186 ILE A N 1
ATOM 1472 C CA . ILE A 1 186 ? -5.842 -11.381 -9.257 1.00 87.75 186 ILE A CA 1
ATOM 1473 C C . ILE A 1 186 ? -6.215 -11.141 -10.730 1.00 87.75 186 ILE A C 1
ATOM 1475 O O . ILE A 1 186 ? -5.641 -10.232 -11.333 1.00 87.75 186 ILE A O 1
ATOM 1479 N N . PRO A 1 187 ? -7.133 -11.935 -11.328 1.00 86.69 187 PRO A N 1
ATOM 1480 C CA . PRO A 1 187 ? -7.533 -11.743 -12.723 1.00 86.69 187 PRO A CA 1
ATOM 1481 C C . PRO A 1 187 ? -8.035 -10.324 -12.939 1.00 86.69 187 PRO A C 1
ATOM 1483 O O . PRO A 1 187 ? -8.743 -9.800 -12.077 1.00 86.69 187 PRO A O 1
ATOM 1486 N N . ASP A 1 188 ? -7.666 -9.721 -14.067 1.00 89.75 188 ASP A N 1
ATOM 1487 C CA . ASP A 1 188 ? -8.153 -8.405 -14.482 1.00 89.75 188 ASP A CA 1
ATOM 1488 C C . ASP A 1 188 ? -7.849 -7.258 -13.502 1.00 89.75 188 ASP A C 1
ATOM 1490 O O . ASP A 1 188 ? -8.378 -6.157 -13.655 1.00 89.75 188 ASP A O 1
ATOM 1494 N N . TYR A 1 189 ? -6.996 -7.474 -12.490 1.00 92.81 189 TYR A N 1
ATOM 1495 C CA . TYR A 1 189 ? -6.768 -6.479 -11.438 1.00 92.81 189 TYR A CA 1
ATOM 1496 C C . TYR A 1 189 ? -6.202 -5.173 -11.986 1.00 92.81 189 TYR A C 1
ATOM 1498 O O . TYR A 1 189 ? -6.605 -4.100 -11.546 1.00 92.81 189 TYR A O 1
ATOM 1506 N N . TYR A 1 190 ? -5.293 -5.269 -12.958 1.00 95.12 190 TYR A N 1
ATOM 1507 C CA . TYR A 1 190 ? -4.694 -4.113 -13.619 1.00 95.12 190 TYR A CA 1
ATOM 1508 C C . TYR A 1 190 ? -5.472 -3.665 -14.860 1.00 95.12 190 TYR A C 1
ATOM 1510 O O . TYR A 1 190 ? -5.036 -2.742 -15.545 1.00 95.12 190 TYR A O 1
ATOM 1518 N N . ASN A 1 191 ? -6.632 -4.252 -15.166 1.00 94.44 191 ASN A N 1
ATOM 1519 C CA . ASN A 1 191 ? -7.434 -3.771 -16.286 1.00 94.44 191 ASN A CA 1
ATOM 1520 C C . ASN A 1 191 ? -7.885 -2.338 -15.998 1.00 94.44 191 ASN A C 1
ATOM 1522 O O . ASN A 1 191 ? -8.313 -2.017 -14.888 1.00 94.44 191 ASN A O 1
ATOM 1526 N N . LYS A 1 192 ? -7.809 -1.473 -17.017 1.00 92.31 192 LYS A N 1
ATOM 1527 C CA . LYS A 1 192 ? -8.076 -0.023 -16.923 1.00 92.31 192 LYS A CA 1
ATOM 1528 C C . LYS A 1 192 ? -7.035 0.779 -16.137 1.00 92.31 192 LYS A C 1
ATOM 1530 O O . LYS A 1 192 ? -7.214 1.984 -15.986 1.00 92.31 192 LYS A O 1
ATOM 1535 N N . PHE A 1 193 ? -5.958 0.153 -15.662 1.00 96.50 193 PHE A N 1
ATOM 1536 C CA . PHE A 1 193 ? -4.793 0.899 -15.197 1.00 96.50 193 PHE A CA 1
ATOM 1537 C C . PHE A 1 193 ? -4.056 1.476 -16.408 1.00 96.50 193 PHE A C 1
ATOM 1539 O O . PHE A 1 193 ? -4.305 1.104 -17.555 1.00 96.50 193 PHE A O 1
ATOM 1546 N N . TYR A 1 194 ? -3.122 2.377 -16.148 1.00 96.19 194 TYR A N 1
ATOM 1547 C CA . TYR A 1 194 ? -2.226 2.951 -17.134 1.00 96.19 194 TYR A CA 1
ATOM 1548 C C . TYR A 1 194 ? -0.811 2.450 -16.880 1.00 96.19 194 TYR A C 1
ATOM 1550 O O . TYR A 1 194 ? -0.349 2.429 -15.737 1.00 96.19 194 TYR A O 1
ATOM 1558 N N . ILE A 1 195 ? -0.118 2.081 -17.952 1.00 95.00 195 ILE A N 1
ATOM 1559 C CA . ILE A 1 195 ? 1.335 1.968 -17.970 1.00 95.00 195 ILE A CA 1
ATOM 1560 C C . ILE A 1 195 ? 1.904 3.270 -18.537 1.00 95.00 195 ILE A C 1
ATOM 1562 O O . ILE A 1 195 ? 1.521 3.715 -19.616 1.00 95.00 195 ILE A O 1
ATOM 1566 N N . GLN A 1 196 ? 2.798 3.896 -17.782 1.00 94.19 196 GLN A N 1
ATOM 1567 C CA . GLN A 1 196 ? 3.523 5.106 -18.152 1.00 94.19 196 GLN A CA 1
ATOM 1568 C C . GLN A 1 196 ? 4.960 4.743 -18.498 1.00 94.19 196 GLN A C 1
ATOM 1570 O O . GLN A 1 196 ? 5.627 4.088 -17.698 1.00 94.19 196 GLN A O 1
ATOM 1575 N N . ASN A 1 197 ? 5.481 5.236 -19.618 1.00 92.69 197 ASN A N 1
ATOM 1576 C CA . ASN A 1 197 ? 6.920 5.274 -19.847 1.00 92.69 197 ASN A CA 1
ATOM 1577 C C . ASN A 1 197 ? 7.490 6.554 -19.226 1.00 92.69 197 ASN A C 1
ATOM 1579 O O . ASN A 1 197 ? 7.525 7.619 -19.847 1.00 92.69 197 ASN A O 1
ATOM 1583 N N . GLN A 1 198 ? 7.906 6.455 -17.965 1.00 91.31 198 GLN A N 1
ATOM 1584 C CA . GLN A 1 198 ? 8.359 7.600 -17.184 1.00 91.31 198 GLN A CA 1
ATOM 1585 C C . GLN A 1 198 ? 9.645 8.205 -17.761 1.00 91.31 198 GLN A C 1
ATOM 1587 O O . GLN A 1 198 ? 9.780 9.424 -17.814 1.00 91.31 198 GLN A O 1
ATOM 1592 N N . THR A 1 199 ? 10.566 7.373 -18.263 1.00 90.44 199 THR A N 1
ATOM 1593 C CA . THR A 1 199 ? 11.801 7.867 -18.894 1.00 90.44 199 THR A CA 1
ATOM 1594 C C . THR A 1 199 ? 11.505 8.736 -20.107 1.00 90.44 19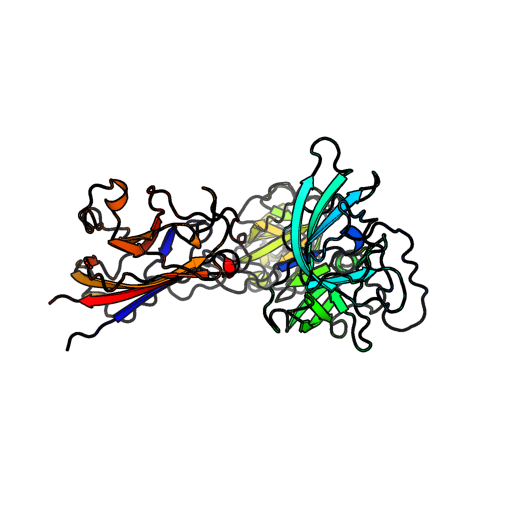9 THR A C 1
ATOM 1596 O O . THR A 1 199 ? 12.072 9.820 -20.221 1.00 90.44 199 THR A O 1
ATOM 1599 N N . LEU A 1 200 ? 10.624 8.280 -21.004 1.00 89.88 200 LEU A N 1
ATOM 1600 C CA . LEU A 1 200 ? 10.275 9.072 -22.179 1.00 89.88 200 LEU A CA 1
ATOM 1601 C C . LEU A 1 200 ? 9.458 10.305 -21.803 1.00 89.88 200 LEU A C 1
ATOM 1603 O O . LEU A 1 200 ? 9.748 11.372 -22.338 1.00 89.88 200 LEU A O 1
ATOM 1607 N N . THR A 1 201 ? 8.556 10.190 -20.818 1.00 90.38 201 THR A N 1
ATOM 1608 C CA . THR A 1 201 ? 7.723 11.310 -20.346 1.00 90.38 201 THR A CA 1
ATOM 1609 C C . THR A 1 201 ? 8.559 12.564 -20.078 1.00 90.38 201 THR A C 1
ATOM 1611 O O . THR A 1 201 ? 8.232 13.659 -20.533 1.00 90.38 201 THR A O 1
ATOM 1614 N N . PHE A 1 202 ? 9.691 12.392 -19.393 1.00 90.00 202 PHE A N 1
ATOM 1615 C CA . PHE A 1 202 ? 10.597 13.484 -19.040 1.00 90.00 202 PHE A CA 1
ATOM 1616 C C . PHE A 1 202 ? 11.747 13.717 -20.032 1.00 90.00 202 PHE A C 1
ATOM 1618 O O . PHE A 1 202 ? 12.566 14.606 -19.808 1.00 90.00 202 PHE A O 1
ATOM 1625 N N . SER A 1 203 ? 11.844 12.927 -21.105 1.00 89.50 203 SER A N 1
ATOM 1626 C CA . SER A 1 203 ? 12.846 13.128 -22.164 1.00 89.50 203 SER A CA 1
ATOM 1627 C C . SER A 1 203 ? 12.443 14.212 -23.170 1.00 89.50 203 SER A C 1
ATOM 1629 O O . SER A 1 203 ? 13.294 14.735 -23.889 1.00 89.50 203 SER A O 1
ATOM 1631 N N . HIS A 1 204 ? 11.152 14.551 -23.218 1.00 85.06 204 HIS A N 1
ATOM 1632 C CA . HIS A 1 204 ? 10.615 15.609 -24.065 1.00 85.06 204 HIS A CA 1
ATOM 1633 C C . HIS A 1 204 ? 10.783 16.989 -23.415 1.00 85.06 204 HIS A C 1
ATOM 1635 O O . HIS A 1 204 ? 10.728 17.129 -22.193 1.00 85.06 204 HIS A O 1
ATOM 1641 N N . THR A 1 205 ? 10.933 18.020 -24.250 1.00 85.81 205 THR A N 1
ATOM 1642 C CA . THR A 1 205 ? 10.958 19.428 -23.828 1.00 85.81 205 THR A CA 1
ATOM 1643 C C . THR A 1 205 ? 9.895 20.200 -24.622 1.00 85.81 205 THR A C 1
ATOM 1645 O O . THR A 1 205 ? 10.122 20.462 -25.805 1.00 85.81 205 THR A O 1
ATOM 1648 N N . PRO A 1 206 ? 8.747 20.571 -24.021 1.00 84.69 206 PRO A N 1
ATOM 1649 C CA . PRO A 1 206 ? 8.338 20.278 -22.642 1.00 84.69 206 PRO A CA 1
ATOM 1650 C C . PRO A 1 206 ? 8.042 18.781 -22.424 1.00 84.69 206 PRO A C 1
ATOM 1652 O O . PRO A 1 206 ? 7.779 18.080 -23.404 1.00 84.69 206 PRO A O 1
ATOM 1655 N N . PRO A 1 207 ? 8.070 18.287 -21.170 1.00 86.12 207 PRO A N 1
ATOM 1656 C CA . PRO A 1 207 ? 7.673 16.920 -20.841 1.00 86.12 207 PRO A CA 1
ATOM 1657 C C . PRO A 1 207 ? 6.302 16.585 -21.428 1.00 86.12 207 PRO A C 1
ATOM 1659 O O . PRO A 1 207 ? 5.370 17.385 -21.339 1.00 86.12 207 PRO A O 1
ATOM 1662 N N . GLN A 1 208 ? 6.192 15.415 -22.058 1.00 87.44 208 GLN A N 1
ATOM 1663 C CA . GLN A 1 208 ? 4.963 14.966 -22.706 1.00 87.44 208 GLN A CA 1
ATOM 1664 C C . GLN A 1 208 ? 4.503 13.652 -22.087 1.00 87.44 208 GLN A C 1
ATOM 1666 O O . GLN A 1 208 ? 5.318 12.760 -21.886 1.00 87.44 208 GLN A O 1
ATOM 1671 N N . PRO A 1 209 ? 3.210 13.506 -21.784 1.00 85.06 209 PRO A N 1
ATOM 1672 C CA . PRO A 1 209 ? 2.683 12.282 -21.204 1.00 85.06 209 PRO A CA 1
ATOM 1673 C C . PRO A 1 209 ? 2.848 11.091 -22.166 1.00 85.06 209 PRO A C 1
ATOM 1675 O O . PRO A 1 209 ? 2.360 11.140 -23.292 1.00 85.06 209 PRO A O 1
ATOM 1678 N N . GLU A 1 210 ? 3.489 10.009 -21.720 1.00 91.69 210 GLU A N 1
ATOM 1679 C CA . GLU A 1 210 ? 3.683 8.770 -22.494 1.00 91.69 210 GLU A CA 1
ATOM 1680 C C . GLU A 1 210 ? 2.966 7.610 -21.786 1.00 91.69 210 GLU A C 1
ATOM 1682 O O . GLU A 1 210 ? 3.565 6.898 -20.973 1.00 91.69 210 GLU A O 1
ATOM 1687 N N . TYR A 1 211 ? 1.667 7.443 -22.064 1.00 92.06 211 TYR A N 1
ATOM 1688 C CA . TYR A 1 211 ? 0.796 6.461 -21.401 1.00 92.06 211 TYR A CA 1
ATOM 1689 C C . TYR A 1 211 ? 0.113 5.516 -22.393 1.00 92.06 211 TYR A C 1
ATOM 1691 O O . TYR A 1 211 ? -0.307 5.928 -23.474 1.00 92.06 211 TYR A O 1
ATOM 1699 N N . ALA A 1 212 ? -0.113 4.277 -21.963 1.00 92.31 212 ALA A N 1
ATOM 1700 C CA . ALA A 1 212 ? -1.06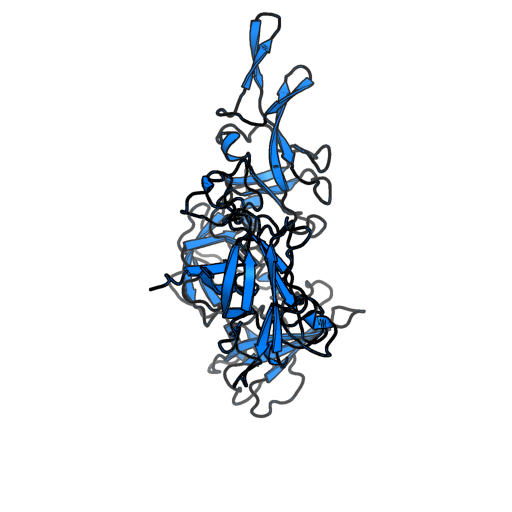2 3.351 -22.574 1.00 92.31 212 ALA A CA 1
ATOM 1701 C C . ALA A 1 212 ? -1.984 2.763 -21.502 1.00 92.31 212 ALA A C 1
ATOM 1703 O O . ALA A 1 212 ? -1.559 2.534 -20.368 1.00 92.31 212 ALA A O 1
ATOM 1704 N N . SER A 1 213 ? -3.244 2.503 -21.846 1.00 94.06 213 SER A N 1
ATOM 1705 C CA . SER A 1 213 ? -4.144 1.753 -20.967 1.00 94.06 213 SER A CA 1
ATOM 1706 C C . SER A 1 213 ? -3.786 0.268 -20.986 1.00 94.06 213 SER A C 1
ATOM 1708 O O . SER A 1 213 ? -3.479 -0.291 -22.035 1.00 94.06 213 SER A O 1
ATOM 1710 N N . ILE A 1 214 ? -3.847 -0.396 -19.839 1.00 94.81 214 ILE A N 1
ATOM 1711 C CA . ILE A 1 214 ? -3.792 -1.854 -19.756 1.00 94.81 214 ILE A CA 1
ATOM 1712 C C . ILE A 1 214 ? -5.176 -2.383 -20.125 1.00 94.81 214 ILE A C 1
ATOM 1714 O O . ILE A 1 214 ? -6.173 -2.091 -19.454 1.00 94.81 214 ILE A O 1
ATOM 1718 N N . ILE A 1 215 ? -5.227 -3.125 -21.227 1.00 94.31 215 ILE A N 1
ATOM 1719 C CA . ILE A 1 215 ? -6.465 -3.673 -21.791 1.00 94.31 215 ILE A CA 1
ATOM 1720 C C . ILE A 1 215 ? -6.761 -5.082 -21.285 1.00 94.31 215 ILE A C 1
ATOM 1722 O O . ILE A 1 215 ? -7.924 -5.466 -21.238 1.00 94.31 215 ILE A O 1
ATOM 1726 N N . ASP A 1 216 ? -5.718 -5.822 -20.916 1.00 93.81 216 ASP A N 1
ATOM 1727 C CA . ASP A 1 216 ? -5.803 -7.197 -20.437 1.00 93.81 216 ASP A CA 1
ATOM 1728 C C . ASP A 1 216 ? -4.626 -7.490 -19.500 1.00 93.81 216 ASP A C 1
ATOM 1730 O O . ASP A 1 216 ? -3.521 -6.969 -19.704 1.00 93.81 216 ASP A O 1
ATOM 1734 N N . PHE A 1 217 ? -4.860 -8.312 -18.481 1.00 93.88 217 PHE A N 1
ATOM 1735 C CA . PHE A 1 217 ? -3.852 -8.740 -17.520 1.00 93.88 217 PHE A CA 1
ATOM 1736 C C . PHE A 1 217 ? -4.063 -10.202 -17.135 1.00 93.88 217 PHE A C 1
ATOM 1738 O O . PHE A 1 217 ? -5.033 -10.558 -16.458 1.00 93.88 217 PHE A O 1
ATOM 1745 N N . ASP A 1 218 ? -3.092 -11.039 -17.493 1.00 92.75 218 ASP A N 1
ATOM 1746 C CA . ASP A 1 218 ? -3.068 -12.433 -17.078 1.00 92.75 218 ASP A CA 1
ATOM 1747 C C . ASP A 1 218 ? -2.428 -12.557 -15.692 1.00 92.75 218 ASP A C 1
ATOM 1749 O O . ASP A 1 218 ? -1.220 -12.386 -15.514 1.00 92.75 218 ASP A O 1
ATOM 1753 N N . ARG A 1 219 ? -3.250 -12.910 -14.701 1.00 91.44 219 ARG A N 1
ATOM 1754 C CA . ARG A 1 219 ? -2.817 -13.140 -13.317 1.00 91.44 219 ARG A CA 1
ATOM 1755 C C . ARG A 1 219 ? -1.870 -14.319 -13.134 1.00 91.44 219 ARG A C 1
ATOM 1757 O O . ARG A 1 219 ? -1.244 -14.416 -12.086 1.00 91.44 219 ARG A O 1
ATOM 1764 N N . GLU A 1 220 ? -1.849 -15.260 -14.073 1.00 89.81 220 GLU A N 1
ATOM 1765 C CA . GLU A 1 220 ? -1.006 -16.444 -13.988 1.00 89.81 220 GLU A CA 1
ATOM 1766 C C . GLU A 1 220 ? 0.395 -16.145 -14.501 1.00 89.81 220 GLU A C 1
ATOM 1768 O O . GLU A 1 220 ? 1.373 -16.538 -13.872 1.00 89.81 220 GLU A O 1
ATOM 1773 N N . SER A 1 221 ? 0.506 -15.433 -15.618 1.00 88.19 221 SER A N 1
ATOM 1774 C CA . SER A 1 221 ? 1.792 -15.074 -16.208 1.00 88.19 221 SER A CA 1
ATOM 1775 C C . SER A 1 221 ? 2.315 -13.702 -15.770 1.00 88.19 221 SER A C 1
ATOM 1777 O O . SER A 1 221 ? 3.438 -13.332 -16.111 1.00 88.19 221 SER A O 1
ATOM 1779 N N . HIS A 1 222 ? 1.478 -12.920 -15.082 1.00 91.12 222 HIS A N 1
ATOM 1780 C CA . HIS A 1 222 ? 1.723 -11.528 -14.708 1.00 91.12 222 HIS A CA 1
ATOM 1781 C C . HIS A 1 222 ? 2.049 -10.630 -15.916 1.00 91.12 222 HIS A C 1
ATOM 1783 O O . HIS A 1 222 ? 2.786 -9.645 -15.806 1.00 91.12 222 HIS A O 1
ATOM 1789 N N . TYR A 1 223 ? 1.501 -10.968 -17.087 1.00 90.56 223 TYR A N 1
ATOM 1790 C CA . TYR A 1 223 ? 1.655 -10.161 -18.292 1.00 90.56 223 TYR A CA 1
ATOM 1791 C C . TYR A 1 223 ? 0.468 -9.219 -18.454 1.00 90.56 223 TYR A C 1
ATOM 1793 O O . TYR A 1 223 ? -0.682 -9.645 -18.421 1.00 90.56 223 TYR A O 1
ATOM 1801 N N . ALA A 1 224 ? 0.761 -7.945 -18.683 1.00 91.75 224 ALA A N 1
ATOM 1802 C CA . ALA A 1 224 ? -0.205 -6.937 -19.079 1.00 91.75 224 ALA A CA 1
ATOM 1803 C C . ALA A 1 224 ? -0.062 -6.629 -20.568 1.00 91.75 224 ALA A C 1
ATOM 1805 O O . ALA A 1 224 ? 1.031 -6.324 -21.050 1.00 91.75 224 ALA A O 1
ATOM 1806 N N . SER A 1 225 ? -1.175 -6.667 -21.287 1.00 90.12 225 SER A N 1
ATOM 1807 C CA . SER A 1 225 ? -1.270 -6.142 -22.642 1.00 90.12 225 SER A CA 1
ATOM 1808 C C . SER A 1 225 ? -1.638 -4.665 -22.569 1.00 90.12 225 SER A C 1
ATOM 1810 O O . SER A 1 225 ? -2.646 -4.308 -21.951 1.00 90.12 225 SER A O 1
ATOM 1812 N N . ALA A 1 226 ? -0.845 -3.799 -23.198 1.00 89.94 226 ALA A N 1
ATOM 1813 C CA . ALA A 1 226 ? -1.174 -2.380 -23.287 1.00 89.94 226 ALA A CA 1
ATOM 1814 C C . ALA A 1 226 ? -1.859 -2.055 -24.621 1.00 89.94 226 ALA A C 1
ATOM 1816 O O . ALA A 1 226 ? -1.461 -2.539 -25.681 1.00 89.94 226 ALA A O 1
ATOM 1817 N N . GLY A 1 227 ? -2.900 -1.229 -24.568 1.00 88.19 227 GLY A N 1
ATOM 1818 C CA . GLY A 1 227 ? -3.563 -0.681 -25.742 1.00 88.19 227 GLY A CA 1
ATOM 1819 C C . GLY A 1 227 ? -2.691 0.336 -26.492 1.00 88.19 227 GLY A C 1
ATOM 1820 O O . GLY A 1 227 ? -1.516 0.530 -26.169 1.00 88.19 227 GLY A O 1
ATOM 1821 N N . PRO A 1 228 ? -3.254 1.010 -27.510 1.00 86.69 228 PRO A N 1
ATOM 1822 C CA . PRO A 1 228 ? -2.584 2.118 -28.184 1.00 86.69 228 PRO A CA 1
ATOM 1823 C C . PRO A 1 228 ? -2.150 3.209 -27.195 1.00 86.69 228 PRO A C 1
ATOM 1825 O O . PRO A 1 228 ? -2.805 3.417 -26.170 1.00 86.69 228 PRO A O 1
ATOM 1828 N N . LEU A 1 229 ? -1.075 3.934 -27.525 1.00 84.31 229 LEU A N 1
ATOM 1829 C CA . LEU A 1 229 ? -0.691 5.114 -26.753 1.00 84.31 229 LEU A CA 1
ATOM 1830 C C . LEU A 1 229 ? -1.844 6.121 -26.741 1.00 84.31 229 LEU A C 1
ATOM 1832 O O . LEU A 1 229 ? -2.400 6.458 -27.786 1.00 84.31 229 LEU A O 1
ATOM 1836 N N . ILE A 1 230 ? -2.180 6.601 -25.549 1.00 81.75 230 ILE A N 1
ATOM 1837 C CA . ILE A 1 230 ? -3.184 7.650 -25.336 1.00 81.75 230 ILE A CA 1
ATOM 1838 C C . ILE A 1 230 ? -2.598 9.006 -25.744 1.00 81.75 230 ILE A C 1
ATOM 1840 O O . ILE A 1 230 ? -3.296 9.866 -26.277 1.00 81.75 230 ILE A O 1
ATOM 1844 N N . SER A 1 231 ? -1.297 9.173 -25.521 1.00 71.81 231 SER A N 1
ATOM 1845 C CA . SER A 1 231 ? -0.505 10.341 -25.881 1.00 71.81 231 SER A CA 1
ATOM 1846 C C . SER A 1 231 ? 0.948 9.917 -26.106 1.00 71.81 231 SER A C 1
ATOM 1848 O O . SER A 1 231 ? 1.416 8.978 -25.458 1.00 71.81 231 SER A O 1
ATOM 1850 N N . GLY A 1 232 ? 1.638 10.591 -27.029 1.00 69.88 232 GLY A N 1
ATOM 1851 C CA . GLY A 1 232 ? 3.026 10.284 -27.385 1.00 69.88 232 GLY A CA 1
ATOM 1852 C C . GLY A 1 232 ? 3.206 9.697 -28.785 1.00 69.88 232 GLY A C 1
ATOM 1853 O O . GLY A 1 232 ? 2.241 9.381 -29.487 1.00 69.88 232 GLY A O 1
ATOM 1854 N N . THR A 1 233 ? 4.462 9.564 -29.219 1.00 68.12 233 THR A N 1
ATOM 1855 C CA . THR A 1 233 ? 4.785 8.964 -30.528 1.00 68.12 233 THR A CA 1
ATOM 1856 C C . THR A 1 233 ? 5.082 7.479 -30.344 1.00 68.12 233 THR A C 1
ATOM 1858 O O . THR A 1 233 ? 6.111 7.107 -29.778 1.00 68.12 233 THR A O 1
ATOM 1861 N N . ALA A 1 234 ? 4.191 6.615 -30.842 1.00 58.75 234 ALA A N 1
ATOM 1862 C CA . ALA A 1 234 ? 4.332 5.161 -30.763 1.00 58.75 234 ALA A CA 1
ATOM 1863 C C . ALA A 1 234 ? 5.586 4.696 -31.520 1.00 58.75 234 ALA A C 1
ATOM 1865 O O . ALA A 1 234 ? 5.563 4.534 -32.738 1.00 58.75 234 ALA A O 1
ATOM 1866 N N . GLY A 1 235 ? 6.702 4.507 -30.810 1.00 57.91 235 GLY A N 1
ATOM 1867 C CA . GLY A 1 235 ? 7.944 4.079 -31.459 1.00 57.91 235 GLY A CA 1
ATOM 1868 C C . GLY A 1 235 ? 9.130 3.726 -30.565 1.00 57.91 235 GLY A C 1
ATOM 1869 O O . GLY A 1 235 ? 9.950 2.924 -30.994 1.00 57.91 235 GLY A O 1
ATOM 1870 N N . ASN A 1 236 ? 9.226 4.247 -29.334 1.00 74.31 236 ASN A N 1
ATOM 1871 C CA . ASN A 1 236 ? 10.508 4.229 -28.603 1.00 74.31 236 ASN A CA 1
ATOM 1872 C C . ASN A 1 236 ? 10.484 3.570 -27.216 1.00 74.31 236 ASN A C 1
ATOM 1874 O O . ASN A 1 236 ? 11.431 3.744 -26.449 1.00 74.31 236 ASN A O 1
ATOM 1878 N N . TRP A 1 237 ? 9.435 2.825 -26.859 1.00 85.19 237 TRP A N 1
ATOM 1879 C CA . TRP A 1 237 ? 9.411 2.120 -25.575 1.00 85.19 237 TRP A CA 1
ATOM 1880 C C . TRP A 1 237 ? 10.471 1.012 -25.587 1.00 85.19 237 TRP A C 1
ATOM 1882 O O . TRP A 1 237 ? 10.346 0.020 -26.299 1.00 85.19 237 TRP A O 1
ATOM 1892 N N . SER A 1 238 ? 11.532 1.220 -24.813 1.00 84.69 238 SER A N 1
ATOM 1893 C CA . SER A 1 238 ? 12.720 0.372 -24.758 1.00 84.69 238 SER A CA 1
ATOM 1894 C C . SER A 1 238 ? 12.845 -0.303 -23.389 1.00 84.69 238 SER A C 1
ATOM 1896 O O . SER A 1 238 ? 12.563 0.336 -22.375 1.00 84.69 238 SER A O 1
ATOM 1898 N N . PRO A 1 239 ? 13.400 -1.528 -23.302 1.00 80.38 239 PRO A N 1
ATOM 1899 C CA . PRO A 1 239 ? 13.750 -2.163 -22.030 1.00 80.38 239 PRO A CA 1
ATOM 1900 C C . PRO A 1 239 ? 14.599 -1.289 -21.091 1.00 80.38 239 PRO A C 1
ATOM 1902 O O . PRO A 1 239 ? 14.566 -1.481 -19.880 1.00 80.38 239 PRO A O 1
ATOM 1905 N N . SER A 1 240 ? 15.352 -0.320 -21.626 1.00 83.69 240 SER A N 1
ATOM 1906 C CA . SER A 1 240 ? 16.137 0.643 -20.841 1.00 83.69 240 SER A CA 1
ATOM 1907 C C . SER A 1 240 ? 15.316 1.734 -20.155 1.00 83.69 240 SER A C 1
ATOM 1909 O O . SER A 1 240 ? 15.887 2.521 -19.404 1.00 83.69 240 SER A O 1
ATOM 1911 N N . ASN A 1 241 ? 14.023 1.841 -20.450 1.00 88.06 241 ASN A N 1
ATOM 1912 C CA . ASN A 1 241 ? 13.147 2.811 -19.817 1.00 88.06 241 ASN A CA 1
ATOM 1913 C C . ASN A 1 241 ? 12.643 2.308 -18.461 1.00 88.06 241 ASN A C 1
ATOM 1915 O O . ASN A 1 241 ? 12.643 1.110 -18.168 1.00 88.06 241 ASN A O 1
ATOM 1919 N N . THR A 1 242 ? 12.210 3.257 -17.641 1.00 89.38 242 THR A N 1
ATOM 1920 C CA . THR A 1 242 ? 11.456 3.034 -16.414 1.00 89.38 242 THR A CA 1
ATOM 1921 C C . THR A 1 242 ? 9.974 3.144 -16.734 1.00 89.38 242 THR A C 1
ATOM 1923 O O . THR A 1 242 ? 9.524 4.149 -17.293 1.00 89.38 242 THR A O 1
ATOM 1926 N N . TYR A 1 243 ? 9.227 2.117 -16.354 1.00 92.12 243 TYR A N 1
ATOM 1927 C CA . TYR A 1 243 ? 7.786 2.035 -16.493 1.00 92.12 243 TYR A CA 1
ATOM 1928 C C . TYR A 1 243 ? 7.106 2.132 -15.136 1.00 92.12 243 TYR A C 1
ATOM 1930 O O . TYR A 1 243 ? 7.621 1.636 -14.130 1.00 92.12 243 TYR A O 1
ATOM 1938 N N . VAL A 1 244 ? 5.933 2.760 -15.125 1.00 93.62 244 VAL A N 1
ATOM 1939 C CA . VAL A 1 244 ? 5.124 2.933 -13.920 1.00 93.62 244 VAL A CA 1
ATOM 1940 C C . VAL A 1 244 ? 3.684 2.517 -14.184 1.00 93.62 244 VAL A C 1
ATOM 1942 O O . VAL A 1 244 ? 3.085 2.969 -15.154 1.00 93.62 244 VAL A O 1
ATOM 1945 N N . ILE A 1 245 ? 3.120 1.680 -13.313 1.00 95.12 245 ILE A N 1
ATOM 1946 C CA . ILE A 1 245 ? 1.713 1.260 -13.362 1.00 95.12 245 ILE A CA 1
ATOM 1947 C C . ILE A 1 245 ? 0.887 2.089 -12.377 1.00 95.12 245 ILE A C 1
ATOM 1949 O O . ILE A 1 245 ? 1.274 2.214 -11.215 1.00 95.12 245 ILE A O 1
ATOM 1953 N N . ARG A 1 246 ? -0.246 2.651 -12.817 1.00 94.69 246 ARG A N 1
ATOM 1954 C CA . ARG A 1 246 ? -1.116 3.541 -12.014 1.00 94.69 246 ARG A CA 1
ATOM 1955 C C . ARG A 1 246 ? -2.591 3.317 -12.335 1.00 94.69 246 ARG A C 1
ATOM 1957 O O . ARG A 1 246 ? -2.904 2.884 -13.436 1.00 94.69 246 ARG A O 1
ATOM 1964 N N . LYS A 1 247 ? -3.508 3.646 -11.421 1.00 95.25 247 LYS A N 1
ATOM 1965 C CA . LYS A 1 247 ? -4.959 3.606 -11.709 1.00 95.25 247 LYS A CA 1
ATOM 1966 C C . LYS A 1 247 ? -5.419 4.831 -12.494 1.00 95.25 247 LYS A C 1
ATOM 1968 O O . LYS A 1 247 ? -6.302 4.727 -13.333 1.00 95.25 247 LYS A O 1
ATOM 1973 N N . GLU A 1 248 ? -4.811 5.980 -12.221 1.00 95.19 248 GLU A N 1
ATOM 1974 C CA . GLU A 1 248 ? -5.078 7.255 -12.888 1.00 95.19 248 GLU A CA 1
ATOM 1975 C C . GLU A 1 248 ? -3.761 7.893 -13.355 1.00 95.19 248 GLU A C 1
ATOM 1977 O O . GLU A 1 248 ? -2.674 7.514 -12.911 1.00 95.19 248 GLU A O 1
ATOM 1982 N N . ILE A 1 249 ? -3.842 8.847 -14.279 1.00 93.44 249 ILE A N 1
ATOM 1983 C CA . ILE A 1 249 ? -2.676 9.618 -14.720 1.00 93.44 249 ILE A CA 1
ATOM 1984 C C . ILE A 1 249 ? -2.412 10.781 -13.745 1.00 93.44 249 ILE A C 1
ATOM 1986 O O . ILE A 1 249 ? -3.364 11.339 -13.197 1.00 93.44 249 ILE A O 1
ATOM 1990 N N . PRO A 1 250 ? -1.144 11.159 -13.498 1.00 93.31 250 PRO A N 1
ATOM 1991 C CA . PRO A 1 250 ? -0.806 12.418 -12.840 1.00 93.31 250 PRO A CA 1
ATOM 1992 C C . PRO A 1 250 ? -1.512 13.611 -13.498 1.00 93.31 250 PRO A C 1
ATOM 1994 O O . PRO A 1 250 ? -1.659 13.640 -14.719 1.00 93.31 250 PRO A O 1
ATOM 1997 N N . ILE A 1 251 ? -1.880 14.618 -12.698 1.00 90.31 251 ILE A N 1
ATOM 1998 C CA . ILE A 1 251 ? -2.367 15.906 -13.218 1.00 90.31 251 ILE A CA 1
ATOM 1999 C C . ILE A 1 251 ? -1.257 16.535 -14.058 1.00 90.31 251 ILE A C 1
ATOM 2001 O O . ILE A 1 251 ? -1.499 17.047 -15.147 1.00 90.31 251 ILE A O 1
ATOM 2005 N N . ILE A 1 252 ? -0.031 16.510 -13.522 1.00 89.12 252 ILE A N 1
ATOM 2006 C CA . ILE A 1 252 ? 1.125 17.167 -14.124 1.00 89.12 252 ILE A CA 1
ATOM 2007 C C . ILE A 1 252 ? 2.350 16.271 -13.989 1.00 89.12 252 ILE A C 1
ATOM 2009 O O . ILE A 1 252 ? 2.560 15.648 -12.950 1.00 89.12 252 ILE A O 1
ATOM 2013 N N . SER A 1 253 ? 3.175 16.252 -15.030 1.00 89.56 253 SER A N 1
ATOM 2014 C CA . SER A 1 253 ? 4.520 15.680 -15.038 1.00 89.56 253 SER A CA 1
ATOM 2015 C C . SER A 1 253 ? 5.452 16.737 -15.616 1.00 89.56 253 SER A C 1
ATOM 2017 O O . SER A 1 253 ? 5.228 17.198 -16.732 1.00 89.56 253 SER A O 1
ATOM 2019 N N . SER A 1 254 ? 6.462 17.170 -14.864 1.00 90.50 254 SER A N 1
ATOM 2020 C CA . SER A 1 254 ? 7.379 18.211 -15.328 1.00 90.50 254 SER A CA 1
ATOM 2021 C C . SER A 1 254 ? 8.778 18.091 -14.711 1.00 90.50 254 SER A C 1
ATOM 2023 O O . SER A 1 254 ? 9.074 17.176 -13.943 1.00 90.50 254 SER A O 1
ATOM 2025 N N . VAL A 1 255 ? 9.665 19.005 -15.089 1.00 87.81 255 VAL A N 1
ATOM 2026 C CA . VAL A 1 255 ? 11.041 19.118 -14.604 1.00 87.81 255 VAL A CA 1
ATOM 2027 C C . VAL A 1 255 ? 11.196 20.471 -13.920 1.00 87.81 255 VAL A C 1
ATOM 2029 O O . VAL A 1 255 ? 10.736 21.487 -14.442 1.00 87.81 255 VAL A O 1
ATOM 2032 N N . LEU A 1 256 ? 11.835 20.512 -12.749 1.00 86.12 256 LEU A N 1
ATOM 2033 C CA . LEU A 1 256 ? 12.072 21.767 -12.041 1.00 86.12 256 LEU A CA 1
ATOM 2034 C C . LEU A 1 256 ? 12.973 22.697 -12.857 1.00 86.12 256 LEU A C 1
ATOM 2036 O O . LEU A 1 256 ? 14.121 22.367 -13.164 1.00 86.12 256 LEU A O 1
ATOM 2040 N N . SER A 1 257 ? 12.477 23.899 -13.146 1.00 84.00 257 SER A N 1
ATOM 2041 C CA . SER A 1 257 ? 13.239 24.932 -13.853 1.00 84.00 257 SER A CA 1
ATOM 2042 C C . SER A 1 257 ? 14.282 25.613 -12.961 1.00 84.00 257 SER A C 1
ATOM 2044 O O . SER A 1 257 ? 15.279 26.135 -13.464 1.00 84.00 257 SER A O 1
ATOM 2046 N N . ASN A 1 258 ? 14.064 25.593 -11.642 1.00 81.56 258 ASN A N 1
ATOM 2047 C CA . ASN A 1 258 ? 14.852 26.298 -10.635 1.00 81.56 258 ASN A CA 1
ATOM 2048 C C . ASN A 1 258 ? 15.094 25.421 -9.399 1.00 81.56 258 ASN A C 1
ATOM 2050 O O . ASN A 1 258 ? 14.360 24.469 -9.144 1.00 81.56 258 ASN A O 1
ATOM 2054 N N . ASN A 1 259 ? 16.107 25.774 -8.606 1.00 82.00 259 ASN A N 1
ATOM 2055 C CA . ASN A 1 259 ? 16.300 25.169 -7.290 1.00 82.00 259 ASN A CA 1
ATOM 2056 C C . ASN A 1 259 ? 15.163 25.589 -6.354 1.00 82.00 259 ASN A C 1
ATOM 2058 O O . ASN A 1 259 ? 14.757 26.754 -6.348 1.00 82.00 259 ASN A O 1
ATOM 2062 N N . SER A 1 260 ? 14.689 24.655 -5.532 1.00 77.62 260 SER A N 1
ATOM 2063 C CA . SER A 1 260 ? 13.771 24.986 -4.445 1.00 77.62 260 SER A CA 1
ATOM 2064 C C . SER A 1 260 ? 14.513 25.723 -3.332 1.00 77.62 260 SER A C 1
ATOM 2066 O O . SER A 1 260 ? 15.689 25.468 -3.071 1.00 77.62 260 SER A O 1
ATOM 2068 N N . LEU A 1 261 ? 13.824 26.653 -2.670 1.00 73.19 261 LEU A N 1
ATOM 2069 C CA . LEU A 1 261 ? 14.418 27.477 -1.612 1.00 73.19 261 LEU A CA 1
ATOM 2070 C C . LEU A 1 261 ? 14.597 26.696 -0.304 1.00 73.19 261 LEU A C 1
ATOM 2072 O O . LEU A 1 261 ? 15.487 26.998 0.487 1.00 73.19 261 LEU A O 1
ATOM 2076 N N . ASN A 1 262 ? 13.732 25.712 -0.061 1.00 82.75 262 ASN A N 1
ATOM 2077 C CA . ASN A 1 262 ? 13.758 24.839 1.108 1.00 82.75 262 ASN A CA 1
ATOM 2078 C C . ASN A 1 262 ? 12.972 23.549 0.810 1.00 82.75 262 ASN A C 1
ATOM 2080 O O . ASN A 1 262 ? 12.508 23.327 -0.303 1.00 82.75 262 ASN A O 1
ATOM 2084 N N . ASN A 1 263 ? 12.831 22.677 1.804 1.00 77.69 263 ASN A N 1
ATOM 2085 C CA . ASN A 1 263 ? 12.136 21.398 1.670 1.00 77.69 263 ASN A CA 1
ATOM 2086 C C . ASN A 1 263 ? 10.618 21.462 1.938 1.00 77.69 263 ASN A C 1
ATOM 2088 O O . ASN A 1 263 ? 9.953 20.433 1.859 1.00 77.69 263 ASN A O 1
ATOM 2092 N N . LEU A 1 264 ? 10.066 22.638 2.249 1.00 80.50 264 LEU A N 1
ATOM 2093 C CA . LEU A 1 264 ? 8.628 22.881 2.447 1.00 80.50 264 LEU A CA 1
ATOM 2094 C C . LEU A 1 264 ? 7.992 23.680 1.303 1.00 80.50 264 LEU A C 1
ATOM 2096 O O . LEU A 1 264 ? 6.773 23.843 1.272 1.00 80.50 264 LEU A O 1
ATOM 2100 N N . SER A 1 265 ? 8.801 24.183 0.371 1.00 77.75 265 SER A N 1
ATOM 2101 C CA . SER A 1 265 ? 8.351 24.973 -0.766 1.00 77.75 265 SER A CA 1
ATOM 2102 C C . SER A 1 265 ? 9.091 24.566 -2.030 1.00 77.75 265 SER A C 1
ATOM 2104 O O . SER A 1 265 ? 10.314 24.450 -2.031 1.00 77.75 265 SER A O 1
ATOM 2106 N N . VAL A 1 266 ? 8.340 24.349 -3.105 1.00 78.00 266 VAL A N 1
ATOM 2107 C CA . VAL A 1 266 ? 8.870 23.912 -4.398 1.00 78.00 266 VAL A CA 1
ATOM 2108 C C . VAL A 1 266 ? 8.604 24.983 -5.434 1.00 78.00 266 VAL A C 1
ATOM 2110 O O . VAL A 1 266 ? 7.450 25.320 -5.675 1.00 78.00 266 VAL A O 1
ATOM 2113 N N . LEU A 1 267 ? 9.655 25.475 -6.084 1.00 81.62 267 LEU A N 1
ATOM 2114 C CA . LEU A 1 267 ? 9.550 26.456 -7.161 1.00 81.62 267 LEU A CA 1
ATOM 2115 C C . LEU A 1 267 ? 9.362 25.743 -8.513 1.00 81.62 267 LEU A C 1
ATOM 2117 O O . LEU A 1 267 ? 10.331 25.268 -9.102 1.00 81.62 267 LEU A O 1
ATOM 2121 N N . VAL A 1 268 ? 8.121 25.664 -8.999 1.00 78.25 268 VAL A N 1
ATOM 2122 C CA . VAL A 1 268 ? 7.726 24.918 -10.211 1.00 78.25 268 VAL A CA 1
ATOM 2123 C C . VAL A 1 268 ? 7.797 25.722 -11.521 1.00 78.25 268 VAL A C 1
ATOM 2125 O O . VAL A 1 268 ? 7.747 25.120 -12.591 1.00 78.25 268 VAL A O 1
ATOM 2128 N N . GLY A 1 269 ? 8.001 27.045 -11.453 1.00 68.25 269 GLY A N 1
ATOM 2129 C CA . GLY A 1 269 ? 8.168 27.934 -12.620 1.00 68.25 269 GLY A CA 1
ATOM 2130 C C . GLY A 1 269 ? 6.859 28.529 -13.173 1.00 68.25 269 GLY A C 1
ATOM 2131 O O . GLY A 1 269 ? 5.773 28.137 -12.757 1.00 68.25 269 GLY A O 1
ATOM 2132 N N . ASN A 1 270 ? 6.968 29.506 -14.087 1.00 59.06 270 ASN A N 1
ATOM 2133 C CA . ASN A 1 270 ? 5.853 30.375 -14.519 1.00 59.06 270 ASN A CA 1
ATOM 2134 C C . ASN A 1 270 ? 4.878 29.740 -15.527 1.00 59.06 270 ASN A C 1
ATOM 2136 O O . ASN A 1 270 ? 3.701 30.071 -15.523 1.00 59.06 270 ASN A O 1
ATOM 2140 N N . THR A 1 271 ? 5.309 28.788 -16.360 1.00 57.88 271 THR A N 1
ATOM 2141 C CA . THR A 1 271 ? 4.453 28.192 -17.415 1.00 57.88 271 THR A CA 1
ATOM 2142 C C . THR A 1 271 ? 3.415 27.193 -16.884 1.00 57.88 271 THR A C 1
ATOM 2144 O O . THR A 1 271 ? 2.805 26.453 -17.649 1.00 57.88 271 THR A O 1
ATOM 2147 N N . PHE A 1 272 ? 3.267 27.095 -15.564 1.00 58.03 272 PHE A N 1
ATOM 2148 C CA . PHE A 1 272 ? 2.613 25.978 -14.893 1.00 58.03 272 PHE A CA 1
ATOM 2149 C C . PHE A 1 272 ? 1.094 26.136 -14.759 1.00 58.03 272 PHE A C 1
ATOM 2151 O O . PHE A 1 272 ? 0.359 25.158 -14.852 1.00 58.03 272 PHE A O 1
ATOM 2158 N N . PHE A 1 273 ? 0.608 27.361 -14.553 1.00 59.94 273 PHE A N 1
ATOM 2159 C CA . PHE A 1 273 ? -0.779 27.603 -14.143 1.00 59.94 273 PHE A CA 1
ATOM 2160 C C . PHE A 1 273 ? -1.708 28.047 -15.278 1.00 59.94 273 PHE A C 1
ATOM 2162 O O . PHE A 1 273 ? -2.900 28.216 -15.049 1.00 59.94 273 PHE A O 1
ATOM 2169 N N . GLU A 1 274 ? -1.228 28.172 -16.517 1.00 57.06 274 GLU A N 1
ATOM 2170 C CA . GLU A 1 274 ? -2.077 28.605 -17.641 1.00 57.06 274 GLU A CA 1
ATOM 2171 C C . GLU A 1 274 ? -3.215 27.615 -17.964 1.00 57.06 274 GLU A C 1
ATOM 2173 O O . GLU A 1 274 ? -4.220 28.006 -18.555 1.00 57.06 274 GLU A O 1
ATOM 2178 N N . THR A 1 275 ? -3.093 26.342 -17.563 1.00 55.38 275 THR A N 1
ATOM 2179 C CA . THR A 1 275 ? -4.036 25.272 -17.951 1.00 55.38 275 THR A CA 1
ATOM 2180 C C . THR A 1 275 ? -4.744 24.570 -16.788 1.00 55.38 275 THR A C 1
ATOM 2182 O O . THR A 1 275 ? -5.683 23.811 -17.025 1.00 55.38 275 THR A O 1
ATOM 2185 N N . THR A 1 276 ? -4.356 24.826 -15.533 1.00 60.34 276 THR A N 1
ATOM 2186 C CA . THR A 1 276 ? -4.943 24.171 -14.349 1.00 60.34 276 THR A CA 1
ATOM 2187 C C . THR A 1 276 ? -5.319 25.182 -13.278 1.00 60.34 276 THR A C 1
ATOM 2189 O O . THR A 1 276 ? -4.515 26.045 -12.926 1.00 60.34 276 THR A O 1
ATOM 2192 N N . THR A 1 277 ? -6.517 25.051 -12.704 1.00 62.91 277 THR A N 1
ATOM 2193 C CA . THR A 1 277 ? -6.932 25.904 -11.587 1.00 62.91 277 THR A CA 1
ATOM 2194 C C . THR A 1 277 ? -6.205 25.479 -10.299 1.00 62.91 277 THR A C 1
ATOM 2196 O O . THR A 1 277 ? -6.097 24.288 -10.023 1.00 62.91 277 THR A O 1
ATOM 2199 N N . PRO A 1 278 ? -5.714 26.398 -9.451 1.00 63.25 278 PRO A N 1
ATOM 2200 C CA . PRO A 1 278 ? -4.962 26.069 -8.239 1.00 63.25 278 PRO A CA 1
ATOM 2201 C C . PRO A 1 278 ? -5.735 25.173 -7.271 1.00 63.25 278 PRO A C 1
ATOM 2203 O O . PRO A 1 278 ? -5.144 24.334 -6.592 1.00 63.25 278 PRO A O 1
ATOM 2206 N N . ASN A 1 279 ? -7.066 25.281 -7.260 1.00 65.06 279 ASN A N 1
ATOM 2207 C CA . ASN A 1 279 ? -7.938 24.379 -6.514 1.00 65.06 279 ASN A CA 1
ATOM 2208 C C . ASN A 1 279 ? -7.777 22.899 -6.895 1.00 65.06 279 ASN A C 1
ATOM 2210 O O . ASN A 1 279 ? -7.980 22.056 -6.026 1.00 65.06 279 ASN A O 1
ATOM 2214 N N . SER A 1 280 ? -7.400 22.560 -8.135 1.00 69.88 280 SER A N 1
ATOM 2215 C CA . SER A 1 280 ? -7.139 21.163 -8.510 1.00 69.88 280 SER A CA 1
ATOM 2216 C C . SER A 1 280 ? -5.817 20.631 -7.946 1.00 69.88 280 SER A C 1
ATOM 2218 O O . SER A 1 280 ? -5.619 19.420 -7.906 1.00 69.88 280 SER A O 1
ATOM 2220 N N . LEU A 1 281 ? -4.913 21.518 -7.512 1.00 78.62 281 LEU A N 1
ATOM 2221 C CA . LEU A 1 281 ? -3.610 21.164 -6.943 1.00 78.62 281 LEU A CA 1
ATOM 2222 C C . LEU A 1 281 ? -3.620 21.137 -5.413 1.00 78.62 281 LEU A C 1
ATOM 2224 O O . LEU A 1 281 ? -2.820 20.432 -4.802 1.00 78.62 281 LEU A O 1
ATOM 2228 N N . ILE A 1 282 ? -4.506 21.892 -4.766 1.00 73.56 282 ILE A N 1
ATOM 2229 C CA . ILE A 1 282 ? -4.624 21.862 -3.307 1.00 73.56 282 ILE A CA 1
ATOM 2230 C C . ILE A 1 282 ? -5.129 20.470 -2.887 1.00 73.56 282 ILE A C 1
ATOM 2232 O O . ILE A 1 282 ? -6.172 20.002 -3.342 1.00 73.56 282 ILE A O 1
ATOM 2236 N N . ASN A 1 283 ? -4.389 19.811 -1.989 1.00 74.56 283 ASN A N 1
ATOM 2237 C CA . ASN A 1 283 ? -4.512 18.400 -1.578 1.00 74.56 283 ASN A CA 1
ATOM 2238 C C . ASN A 1 283 ? -4.063 17.355 -2.600 1.00 74.56 283 ASN A C 1
ATOM 2240 O O . ASN A 1 283 ? -4.113 16.163 -2.292 1.00 74.56 283 ASN A O 1
ATOM 2244 N N . ALA A 1 284 ? -3.590 17.780 -3.769 1.00 86.12 284 ALA A N 1
ATOM 2245 C CA . ALA A 1 284 ? -2.800 16.913 -4.618 1.00 86.12 284 ALA A CA 1
ATOM 2246 C C . ALA A 1 284 ? -1.474 16.575 -3.916 1.00 86.12 284 ALA A C 1
ATOM 2248 O O . ALA A 1 284 ? -1.061 17.210 -2.939 1.00 86.12 284 ALA A O 1
ATOM 2249 N N . TYR A 1 285 ? -0.797 15.558 -4.421 1.00 85.94 285 TYR A N 1
ATOM 2250 C CA . TYR A 1 285 ? 0.503 15.136 -3.924 1.00 85.94 285 TYR A CA 1
ATOM 2251 C C . TYR A 1 285 ? 1.572 15.519 -4.916 1.00 85.94 285 TYR A C 1
ATOM 2253 O O . TYR A 1 285 ? 1.402 15.273 -6.103 1.00 85.94 285 TYR A O 1
ATOM 2261 N N . ILE A 1 286 ? 2.692 16.046 -4.438 1.00 87.31 286 ILE A N 1
ATOM 2262 C CA . ILE A 1 286 ? 3.893 16.124 -5.260 1.00 87.31 286 ILE A CA 1
ATOM 2263 C C . ILE A 1 286 ? 4.768 14.900 -5.007 1.00 87.31 286 ILE A C 1
ATOM 2265 O O . ILE A 1 286 ? 5.031 14.550 -3.853 1.00 87.31 286 ILE A O 1
ATOM 2269 N N . ASN A 1 287 ? 5.210 14.263 -6.086 1.00 86.81 287 ASN A N 1
ATOM 2270 C CA . ASN A 1 287 ? 6.188 13.186 -6.067 1.00 86.81 287 ASN A CA 1
ATOM 2271 C C . ASN A 1 287 ? 7.426 13.612 -6.863 1.00 86.81 287 ASN A C 1
ATOM 2273 O O . ASN A 1 287 ? 7.283 14.153 -7.957 1.00 86.81 287 ASN A O 1
ATOM 2277 N N . PHE A 1 288 ? 8.621 13.375 -6.321 1.00 84.62 288 PHE A N 1
ATOM 2278 C CA . PHE A 1 288 ? 9.895 13.742 -6.943 1.00 84.62 288 PHE A CA 1
ATOM 2279 C C . PHE A 1 288 ? 10.689 12.515 -7.364 1.00 84.62 288 PHE A C 1
ATOM 2281 O O . PHE A 1 288 ? 10.784 11.536 -6.627 1.00 84.62 288 PHE A O 1
ATOM 2288 N N . PHE A 1 289 ? 11.350 12.629 -8.511 1.00 79.25 289 PHE A N 1
ATOM 2289 C CA . PHE A 1 289 ? 12.245 11.623 -9.059 1.00 79.25 289 PHE A CA 1
ATOM 2290 C C . PHE A 1 289 ? 13.602 12.278 -9.323 1.00 79.25 289 PHE A C 1
ATOM 2292 O O . PHE A 1 289 ? 13.709 13.249 -10.074 1.00 79.25 289 PHE A O 1
ATOM 2299 N N . SER A 1 290 ? 14.657 11.752 -8.695 1.00 72.56 290 SER A N 1
ATOM 2300 C CA . SER A 1 290 ? 16.022 12.163 -9.032 1.00 72.56 290 SER A CA 1
ATOM 2301 C C . SER A 1 290 ? 16.524 11.339 -10.211 1.00 72.56 290 SER A C 1
ATOM 2303 O O . SER A 1 290 ? 16.499 10.108 -10.166 1.00 72.56 290 SER A O 1
ATOM 2305 N N . LEU A 1 291 ? 17.067 12.010 -11.227 1.00 59.84 291 LEU A N 1
ATOM 2306 C CA . LEU A 1 291 ? 17.761 11.367 -12.348 1.00 59.84 291 LEU A CA 1
ATOM 2307 C C . LEU A 1 291 ? 19.031 10.610 -11.920 1.00 59.84 291 LEU A C 1
ATOM 2309 O O . LEU A 1 291 ? 19.468 9.699 -12.617 1.00 59.84 291 LEU A O 1
ATOM 2313 N N . ASN A 1 292 ? 19.612 10.960 -10.768 1.00 58.69 292 ASN A N 1
ATOM 2314 C CA . ASN A 1 292 ? 20.916 10.461 -10.325 1.00 58.69 292 ASN A CA 1
ATOM 2315 C C . ASN A 1 292 ? 20.824 9.357 -9.258 1.00 58.69 292 ASN A C 1
ATOM 2317 O O . ASN A 1 292 ? 21.780 9.125 -8.521 1.00 58.69 292 ASN A O 1
ATOM 2321 N N . GLY A 1 293 ? 19.684 8.663 -9.167 1.00 53.34 293 GLY A N 1
ATOM 2322 C CA . GLY A 1 293 ? 19.577 7.412 -8.408 1.00 53.34 293 GLY A CA 1
ATOM 2323 C C . GLY A 1 293 ? 19.705 7.538 -6.886 1.00 53.34 293 GLY A C 1
ATOM 2324 O O . GLY A 1 293 ? 19.908 6.531 -6.213 1.00 53.34 293 GLY A O 1
ATOM 2325 N N . GLY A 1 294 ? 19.565 8.733 -6.312 1.00 50.00 294 GLY A N 1
ATOM 2326 C CA . GLY A 1 294 ? 19.633 8.894 -4.865 1.00 50.00 294 GLY A CA 1
ATOM 2327 C C . GLY A 1 294 ? 18.918 10.142 -4.373 1.00 50.00 294 GLY A C 1
ATOM 2328 O O . GLY A 1 294 ? 19.105 11.216 -4.928 1.00 50.00 294 GLY A O 1
ATOM 2329 N N . GLN A 1 295 ? 18.162 9.968 -3.284 1.00 49.47 295 GLN A N 1
ATOM 2330 C CA . GLN A 1 295 ? 17.776 10.951 -2.250 1.00 49.47 295 GLN A CA 1
ATOM 2331 C C . GLN A 1 295 ? 16.275 11.224 -2.074 1.00 49.47 295 GLN A C 1
ATOM 2333 O O . GLN A 1 295 ? 15.854 11.429 -0.936 1.00 49.47 295 GLN A O 1
ATOM 2338 N N . TYR A 1 296 ? 15.430 11.105 -3.101 1.00 55.19 296 TYR A N 1
ATOM 2339 C CA . TYR A 1 296 ? 13.969 11.178 -2.914 1.00 55.19 296 TYR A CA 1
ATOM 2340 C C . TYR A 1 296 ? 13.382 9.769 -2.875 1.00 55.19 296 TYR A C 1
ATOM 2342 O O . TYR A 1 296 ? 12.798 9.286 -3.837 1.00 55.19 296 TYR A O 1
ATOM 2350 N N . SER A 1 297 ? 13.596 9.056 -1.769 1.00 52.00 297 SER A N 1
ATOM 2351 C CA . SER A 1 297 ? 12.969 7.748 -1.540 1.00 52.00 297 SER A CA 1
ATOM 2352 C C . SER A 1 297 ? 11.451 7.917 -1.404 1.00 52.00 297 SER A C 1
ATOM 2354 O O . SER A 1 297 ? 10.978 8.039 -0.279 1.00 52.00 297 SER A O 1
ATOM 2356 N N . ASN A 1 298 ? 10.704 7.953 -2.516 1.00 53.12 298 ASN A N 1
ATOM 2357 C CA . ASN A 1 298 ? 9.234 7.869 -2.591 1.00 53.12 298 ASN A CA 1
ATOM 2358 C C . ASN A 1 298 ? 8.489 8.630 -1.473 1.00 53.12 298 ASN A C 1
ATOM 2360 O O . ASN A 1 298 ? 7.531 8.119 -0.889 1.00 53.12 298 ASN A O 1
ATOM 2364 N N . LYS A 1 299 ? 8.963 9.831 -1.117 1.00 63.31 299 LYS A N 1
ATOM 2365 C CA . LYS A 1 299 ? 8.314 10.671 -0.109 1.00 63.31 299 LYS A CA 1
ATOM 2366 C C . LYS A 1 299 ? 7.505 11.726 -0.826 1.00 63.31 299 LYS A C 1
ATOM 2368 O O . LYS A 1 299 ? 8.039 12.721 -1.305 1.00 63.31 299 LYS A O 1
ATOM 2373 N N . ASN A 1 300 ? 6.210 11.478 -0.872 1.00 72.56 300 ASN A N 1
ATOM 2374 C CA . ASN A 1 300 ? 5.236 12.419 -1.387 1.00 72.56 300 ASN A CA 1
ATOM 2375 C C . ASN A 1 300 ? 4.884 13.391 -0.284 1.00 72.56 300 ASN A C 1
ATOM 2377 O O . ASN A 1 300 ? 4.827 13.025 0.893 1.00 72.56 300 ASN A O 1
ATOM 2381 N N . SER A 1 301 ? 4.605 14.620 -0.680 1.00 78.38 301 SER A N 1
ATOM 2382 C CA . SER A 1 301 ? 4.061 15.599 0.241 1.00 78.38 301 SER A CA 1
ATOM 2383 C C . SER A 1 301 ? 2.765 16.151 -0.313 1.00 78.38 301 SER A C 1
ATOM 2385 O O . SER A 1 301 ? 2.647 16.428 -1.508 1.00 78.38 301 SER A O 1
ATOM 2387 N N . LYS A 1 302 ? 1.778 16.279 0.569 1.00 81.12 302 LYS A N 1
ATOM 2388 C CA . LYS A 1 302 ? 0.503 16.912 0.253 1.00 81.12 302 LYS A CA 1
ATOM 2389 C C . LYS A 1 302 ? 0.754 18.399 0.009 1.00 81.12 302 LYS A C 1
ATOM 2391 O O . LYS A 1 302 ? 1.380 19.054 0.840 1.00 81.12 302 LYS A O 1
ATOM 2396 N N . ILE A 1 303 ? 0.261 18.933 -1.099 1.00 80.00 303 ILE A N 1
ATOM 2397 C CA . ILE A 1 303 ? 0.288 20.369 -1.381 1.00 80.00 303 ILE A CA 1
ATOM 2398 C C . ILE A 1 303 ? -0.834 21.015 -0.562 1.00 80.00 303 ILE A C 1
ATOM 2400 O O . ILE A 1 303 ? -2.000 20.648 -0.707 1.00 80.00 303 ILE A O 1
ATOM 2404 N N . ILE A 1 304 ? -0.489 21.947 0.325 1.00 78.69 304 ILE A N 1
ATOM 2405 C CA . ILE A 1 304 ? -1.453 22.615 1.222 1.00 78.69 304 ILE A CA 1
ATOM 2406 C C . ILE A 1 304 ? -1.799 24.027 0.773 1.00 78.69 304 ILE A C 1
ATOM 2408 O O . ILE A 1 304 ? -2.852 24.541 1.137 1.00 78.69 304 ILE A O 1
ATOM 2412 N N . ALA A 1 305 ? -0.922 24.642 -0.014 1.00 75.56 305 ALA A N 1
ATOM 2413 C CA . ALA A 1 305 ? -1.127 25.970 -0.556 1.00 75.56 305 ALA A CA 1
ATOM 2414 C C . ALA A 1 305 ? -0.271 26.166 -1.806 1.00 75.56 305 ALA A C 1
ATOM 2416 O O . ALA A 1 305 ? 0.705 25.447 -2.036 1.00 75.56 305 ALA A O 1
ATOM 2417 N N . VAL A 1 306 ? -0.620 27.181 -2.585 1.00 78.50 306 VAL A N 1
ATOM 2418 C CA . VAL A 1 306 ? 0.227 27.706 -3.654 1.00 78.50 306 VAL A CA 1
ATOM 2419 C C . VAL A 1 306 ? 0.641 29.128 -3.301 1.00 78.50 306 VAL A C 1
ATOM 2421 O O . VAL A 1 306 ? -0.076 29.846 -2.603 1.00 78.50 306 VAL A O 1
ATOM 2424 N N . ALA A 1 307 ? 1.822 29.530 -3.746 1.00 79.12 307 ALA A N 1
ATOM 2425 C CA . ALA A 1 307 ? 2.353 30.857 -3.523 1.00 79.12 307 ALA A CA 1
ATOM 2426 C C . ALA A 1 307 ? 2.906 31.458 -4.814 1.00 79.12 307 ALA A C 1
ATOM 2428 O O . ALA A 1 307 ? 3.500 30.779 -5.656 1.00 79.12 307 ALA A O 1
ATOM 2429 N N . GLY A 1 308 ? 2.662 32.750 -4.968 1.00 80.38 308 GLY A N 1
ATOM 2430 C CA . GLY A 1 308 ? 3.175 33.583 -6.041 1.00 80.38 308 GLY A CA 1
ATOM 2431 C C . GLY A 1 308 ? 3.929 34.759 -5.446 1.00 80.38 308 GLY A C 1
ATOM 2432 O O . GLY A 1 308 ? 3.804 35.055 -4.254 1.00 80.38 308 GLY A O 1
ATOM 2433 N N . THR A 1 309 ? 4.714 35.428 -6.276 1.00 77.94 309 THR A N 1
ATOM 2434 C CA . THR A 1 309 ? 5.430 36.637 -5.876 1.00 77.94 309 THR A CA 1
ATOM 2435 C C . THR A 1 309 ? 4.990 37.755 -6.798 1.00 77.94 309 THR A C 1
ATOM 2437 O O . THR A 1 309 ? 5.049 37.601 -8.016 1.00 77.94 309 THR A O 1
ATOM 2440 N N . THR A 1 310 ? 4.542 38.871 -6.230 1.00 77.75 310 THR A N 1
ATOM 2441 C CA . THR A 1 310 ? 4.255 40.070 -7.021 1.00 77.75 310 THR A CA 1
ATOM 2442 C C . THR A 1 310 ? 5.552 40.632 -7.610 1.00 77.75 310 THR A C 1
ATOM 2444 O O . THR A 1 310 ? 6.649 40.382 -7.102 1.00 77.75 310 THR A O 1
ATOM 2447 N N . SER A 1 311 ? 5.450 41.464 -8.640 1.00 79.69 311 SER A N 1
ATOM 2448 C CA . SER A 1 311 ? 6.561 42.208 -9.251 1.00 79.69 311 SER A CA 1
ATOM 2449 C C . SER A 1 311 ? 7.353 43.072 -8.259 1.00 79.69 311 SER A C 1
ATOM 2451 O O . SER A 1 311 ? 8.448 43.531 -8.579 1.00 79.69 311 SER A O 1
ATOM 2453 N N . TRP A 1 312 ? 6.835 43.282 -7.045 1.00 76.38 312 TRP A N 1
ATOM 2454 C CA . TRP A 1 312 ? 7.457 44.078 -5.985 1.00 76.38 312 TRP A CA 1
ATOM 2455 C C . TRP A 1 312 ? 8.009 43.233 -4.831 1.00 76.38 312 TRP A C 1
ATOM 2457 O O . TRP A 1 312 ? 8.378 43.771 -3.788 1.00 76.38 312 TRP A O 1
ATOM 2467 N N . GLY A 1 313 ? 8.059 41.910 -4.998 1.00 74.06 313 GLY A N 1
ATOM 2468 C CA . GLY A 1 313 ? 8.661 40.996 -4.029 1.00 74.06 313 GLY A CA 1
ATOM 2469 C C . GLY A 1 313 ? 7.764 40.626 -2.846 1.00 74.06 313 GLY A C 1
ATOM 2470 O O . GLY A 1 313 ? 8.256 40.017 -1.898 1.00 74.06 313 GLY A O 1
ATOM 2471 N N . GLN A 1 314 ? 6.467 40.960 -2.871 1.00 76.94 314 GLN A N 1
ATOM 2472 C CA . GLN A 1 314 ? 5.527 40.466 -1.861 1.00 76.94 314 GLN A CA 1
ATOM 2473 C C . GLN A 1 314 ? 5.095 39.040 -2.199 1.00 76.94 314 GLN A C 1
ATOM 2475 O O . GLN A 1 314 ? 4.683 38.758 -3.324 1.00 76.94 314 GLN A O 1
ATOM 2480 N N . GLN A 1 315 ? 5.166 38.146 -1.215 1.00 75.56 315 GLN A N 1
ATOM 2481 C CA . GLN A 1 315 ? 4.678 36.781 -1.357 1.00 75.56 315 GLN A CA 1
ATOM 2482 C C . GLN A 1 315 ? 3.169 36.742 -1.099 1.00 75.56 315 GLN A C 1
ATOM 2484 O O . GLN A 1 315 ? 2.704 37.131 -0.028 1.00 75.56 315 GLN A O 1
ATOM 2489 N N . VAL A 1 316 ? 2.412 36.240 -2.069 1.00 73.88 316 VAL A N 1
ATOM 2490 C CA . VAL A 1 316 ? 0.974 35.990 -1.950 1.00 73.88 316 VAL A CA 1
ATOM 2491 C C . VAL A 1 316 ? 0.789 34.494 -1.764 1.00 73.88 316 VAL A C 1
ATOM 2493 O O . VAL A 1 316 ? 1.107 33.715 -2.661 1.00 73.88 316 VAL A O 1
ATOM 2496 N N . VAL A 1 317 ? 0.309 34.089 -0.589 1.00 76.88 317 VAL A N 1
ATOM 2497 C CA . VAL A 1 317 ? 0.038 32.686 -0.257 1.00 76.88 317 VAL A CA 1
ATOM 2498 C C . VAL A 1 317 ? -1.456 32.448 -0.276 1.00 76.88 317 VAL A C 1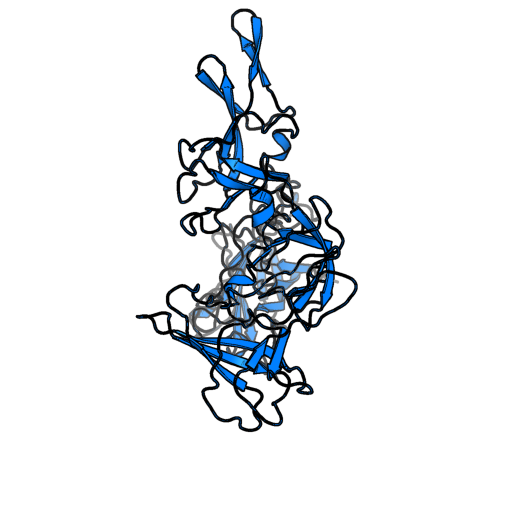
ATOM 2500 O O . VAL A 1 317 ? -2.221 33.172 0.360 1.00 76.88 317 VAL A O 1
ATOM 2503 N N . VAL A 1 318 ? -1.861 31.409 -0.991 1.00 68.56 318 VAL A N 1
ATOM 2504 C CA . VAL A 1 318 ? -3.260 31.116 -1.233 1.00 68.56 318 VAL A CA 1
ATOM 2505 C C . VAL A 1 318 ? -3.544 29.676 -0.870 1.00 68.56 318 VAL A C 1
ATOM 2507 O O . VAL A 1 318 ? -3.016 28.738 -1.467 1.00 68.56 318 VAL A O 1
ATOM 2510 N N . ASN A 1 319 ? -4.431 29.524 0.107 1.00 64.75 319 ASN A N 1
ATOM 2511 C CA . ASN A 1 319 ? -4.939 28.223 0.525 1.00 64.75 319 ASN A CA 1
ATOM 2512 C C . ASN A 1 319 ? -6.156 27.792 -0.314 1.00 64.75 319 ASN A C 1
ATOM 2514 O O . ASN A 1 319 ? -6.520 26.624 -0.262 1.00 64.75 319 ASN A O 1
ATOM 2518 N N . TYR A 1 320 ? -6.776 28.724 -1.061 1.00 57.22 320 TYR A N 1
ATOM 2519 C CA . TYR A 1 320 ? -7.954 28.514 -1.916 1.00 57.22 320 TYR A CA 1
ATOM 2520 C C . TYR A 1 320 ? -8.008 29.552 -3.051 1.00 57.22 320 TYR A C 1
ATOM 2522 O O . TYR A 1 320 ? -8.138 30.743 -2.773 1.00 57.22 320 TYR A O 1
ATOM 2530 N N . ALA A 1 321 ? -7.949 29.117 -4.313 1.00 56.47 321 ALA A N 1
ATOM 2531 C CA . ALA A 1 321 ? -8.187 29.979 -5.475 1.00 56.47 321 ALA A CA 1
ATOM 2532 C C . ALA A 1 321 ? -8.935 29.224 -6.574 1.00 56.47 321 ALA A C 1
ATOM 2534 O O . ALA A 1 321 ? -8.494 28.183 -7.062 1.00 56.47 321 ALA A O 1
ATOM 2535 N N . THR A 1 322 ? -10.076 29.777 -6.981 1.00 54.06 322 THR A N 1
ATOM 2536 C CA . THR A 1 322 ? -10.885 29.269 -8.098 1.00 54.06 322 THR A CA 1
ATOM 2537 C C . THR A 1 322 ? -10.252 29.535 -9.461 1.00 54.06 322 THR A C 1
ATOM 2539 O O . THR A 1 322 ? -10.665 28.925 -10.443 1.00 54.06 322 THR A O 1
ATOM 2542 N N . GLU A 1 323 ? -9.239 30.396 -9.515 1.00 57.62 323 GLU A N 1
ATOM 2543 C CA . GLU A 1 323 ? -8.588 30.881 -10.732 1.00 57.62 323 GLU A CA 1
ATOM 2544 C C . GLU A 1 323 ? -7.070 30.692 -10.636 1.00 57.62 323 GLU A C 1
ATOM 2546 O O . GLU A 1 323 ? -6.507 30.722 -9.544 1.00 57.62 323 GLU A O 1
ATOM 2551 N N . SER A 1 324 ? -6.400 30.476 -11.772 1.00 56.81 324 SER A N 1
ATOM 2552 C CA . SER A 1 324 ? -4.934 30.330 -11.890 1.00 56.81 324 SER A CA 1
ATOM 2553 C C . SER A 1 324 ? -4.140 31.585 -11.575 1.00 56.81 324 SER A C 1
ATOM 2555 O O . SER A 1 324 ? -2.923 31.519 -11.408 1.00 56.81 324 SER A O 1
ATOM 2557 N N . THR A 1 325 ? -4.832 32.702 -11.428 1.00 58.81 325 THR A N 1
ATOM 2558 C CA . THR A 1 325 ? -4.274 34.000 -11.099 1.00 58.81 325 THR A CA 1
ATOM 2559 C C . THR A 1 325 ? -5.088 34.625 -9.983 1.00 58.81 325 THR A C 1
ATOM 2561 O O . THR A 1 325 ? -6.294 34.406 -9.893 1.00 58.81 325 THR A O 1
ATOM 2564 N N . ILE A 1 326 ? -4.444 35.435 -9.147 1.00 66.00 326 ILE A N 1
ATOM 2565 C CA . ILE A 1 326 ? -5.160 36.370 -8.279 1.00 66.00 326 ILE A CA 1
ATOM 2566 C C . ILE A 1 326 ? -4.826 37.784 -8.713 1.00 66.00 326 ILE A C 1
ATOM 2568 O O . ILE A 1 326 ? -3.658 38.136 -8.882 1.00 66.00 326 ILE A O 1
ATOM 2572 N N . GLU A 1 327 ? -5.870 38.587 -8.856 1.00 73.00 327 GLU A N 1
ATOM 2573 C CA . GLU A 1 327 ? -5.765 40.027 -9.009 1.00 73.00 327 GLU A CA 1
ATOM 2574 C C . GLU A 1 327 ? -5.516 40.665 -7.638 1.00 73.00 327 GLU A C 1
ATOM 2576 O O . GLU A 1 327 ? -6.366 40.636 -6.745 1.00 73.00 327 GLU A O 1
ATOM 2581 N N . VAL A 1 328 ? -4.329 41.237 -7.454 1.00 75.19 328 VAL A N 1
ATOM 2582 C CA . VAL A 1 328 ? -3.994 42.040 -6.277 1.00 75.19 328 VAL A CA 1
ATOM 2583 C C . VAL A 1 328 ? -4.148 43.509 -6.647 1.00 75.19 328 VAL A C 1
ATOM 2585 O O . VAL A 1 328 ? -3.499 44.003 -7.569 1.00 75.19 328 VAL A O 1
ATOM 2588 N N . VAL A 1 329 ? -5.013 44.217 -5.921 1.00 76.50 329 VAL A N 1
ATOM 2589 C CA . VAL A 1 329 ? -5.216 45.658 -6.108 1.00 76.50 329 VAL A CA 1
ATOM 2590 C C . VAL A 1 329 ? -4.151 46.422 -5.329 1.00 76.50 329 VAL A C 1
ATOM 2592 O O . VAL A 1 329 ? -4.002 46.261 -4.117 1.00 76.50 329 VAL A O 1
ATOM 2595 N N . LYS A 1 330 ? -3.405 47.265 -6.036 1.00 73.69 330 LYS A N 1
ATOM 2596 C CA . LYS A 1 330 ? -2.363 48.131 -5.484 1.00 73.69 330 LYS A CA 1
ATOM 2597 C C . LYS A 1 330 ? -2.974 49.325 -4.753 1.00 73.69 330 LYS A C 1
ATOM 2599 O O . LYS A 1 330 ? -4.116 49.708 -4.994 1.00 73.69 330 LYS A O 1
ATOM 2604 N N . ASN A 1 331 ? -2.183 49.973 -3.894 1.00 76.25 331 ASN A N 1
ATOM 2605 C CA . ASN A 1 331 ? -2.614 51.177 -3.165 1.00 76.25 331 ASN A CA 1
ATOM 2606 C C . ASN A 1 331 ? -2.998 52.347 -4.094 1.00 76.25 331 ASN A C 1
ATOM 2608 O O . ASN A 1 331 ? -3.738 53.233 -3.679 1.00 76.25 331 ASN A O 1
ATOM 2612 N N . ASP A 1 332 ? -2.496 52.356 -5.332 1.00 82.31 332 ASP A N 1
ATOM 2613 C CA . ASP A 1 332 ? -2.843 53.332 -6.374 1.00 82.31 332 ASP A CA 1
ATOM 2614 C C . ASP A 1 332 ? -4.067 52.919 -7.218 1.00 82.31 332 ASP A C 1
ATOM 2616 O O . ASP A 1 332 ? -4.427 53.613 -8.167 1.00 82.31 332 ASP A O 1
ATOM 2620 N N . GLY A 1 333 ? -4.713 51.799 -6.876 1.00 80.56 333 GLY A N 1
ATOM 2621 C CA . GLY A 1 333 ? -5.866 51.244 -7.579 1.00 80.56 333 GLY A CA 1
ATOM 2622 C C . GLY A 1 333 ? -5.526 50.411 -8.818 1.00 80.56 333 GLY A C 1
ATOM 2623 O O . GLY A 1 333 ? -6.443 49.889 -9.449 1.00 80.56 333 GLY A O 1
ATOM 2624 N N . THR A 1 334 ? -4.249 50.258 -9.186 1.00 82.44 334 THR A N 1
ATOM 2625 C CA . THR A 1 334 ? -3.865 49.406 -10.321 1.00 82.44 334 THR A CA 1
ATOM 2626 C C . THR A 1 334 ? -3.951 47.923 -9.956 1.00 82.44 334 THR A C 1
ATOM 2628 O O . THR A 1 334 ? -3.654 47.520 -8.832 1.00 82.44 334 THR A O 1
ATOM 2631 N N . ILE A 1 335 ? -4.388 47.098 -10.905 1.00 79.56 335 ILE A N 1
ATOM 2632 C CA . ILE A 1 335 ? -4.525 45.651 -10.721 1.00 79.56 335 ILE A CA 1
ATOM 2633 C C . ILE A 1 335 ? -3.243 44.975 -11.197 1.00 79.56 335 ILE A C 1
ATOM 2635 O O . ILE A 1 335 ? -2.760 45.245 -12.297 1.00 79.56 335 ILE A O 1
ATOM 2639 N N . GLU A 1 336 ? -2.690 44.093 -10.372 1.00 82.44 336 GLU A N 1
ATOM 2640 C CA . GLU A 1 336 ? -1.600 43.206 -10.752 1.00 82.44 336 GLU A CA 1
ATOM 2641 C C . GLU A 1 336 ? -2.047 41.753 -10.692 1.00 82.44 336 GLU A C 1
ATOM 2643 O O . GLU A 1 336 ? -2.568 41.285 -9.682 1.00 82.44 336 GLU A O 1
ATOM 2648 N N . VAL A 1 337 ? -1.811 41.043 -11.789 1.00 77.81 337 VAL A N 1
ATOM 2649 C CA . VAL A 1 337 ? -2.069 39.613 -11.906 1.00 77.81 337 VAL A CA 1
ATOM 2650 C C . VAL A 1 337 ? -0.867 38.872 -11.332 1.00 77.81 337 VAL A C 1
ATOM 2652 O O . VAL A 1 337 ? 0.248 39.008 -11.836 1.00 77.81 337 VAL A O 1
ATOM 2655 N N . VAL A 1 338 ? -1.079 38.109 -10.262 1.00 75.12 338 VAL A N 1
ATOM 2656 C CA . VAL A 1 338 ? -0.020 37.319 -9.626 1.00 75.12 338 VAL A CA 1
ATOM 2657 C C . VAL A 1 338 ? -0.033 35.904 -10.182 1.00 75.12 338 VAL A C 1
ATOM 2659 O O . VAL A 1 338 ? -1.007 35.170 -10.007 1.00 75.12 338 VAL A O 1
ATOM 2662 N N . GLU A 1 339 ? 1.073 35.515 -10.813 1.00 73.38 339 GLU A N 1
ATOM 2663 C CA . GLU A 1 339 ? 1.328 34.135 -11.218 1.00 73.38 339 GLU A CA 1
ATOM 2664 C C . GLU A 1 339 ? 1.829 33.322 -10.020 1.00 73.38 339 GLU A C 1
ATOM 2666 O O . GLU A 1 339 ? 2.805 33.679 -9.345 1.00 73.38 339 GLU A O 1
ATOM 2671 N N . PHE A 1 340 ? 1.172 32.197 -9.750 1.00 72.00 340 PHE A N 1
ATOM 2672 C CA . PHE A 1 340 ? 1.677 31.235 -8.781 1.00 72.00 340 PHE A CA 1
ATOM 2673 C C . PHE A 1 340 ? 2.876 30.503 -9.382 1.00 72.00 340 PHE A C 1
ATOM 2675 O O . PHE A 1 340 ? 2.861 30.086 -10.531 1.00 72.00 340 PHE A O 1
ATOM 2682 N N . THR A 1 341 ? 3.946 30.359 -8.612 1.00 77.50 341 THR A N 1
ATOM 2683 C CA . THR A 1 341 ? 5.173 29.676 -9.069 1.00 77.50 341 THR A CA 1
ATOM 2684 C C . THR A 1 341 ? 5.702 28.706 -8.029 1.00 77.50 341 THR A C 1
ATOM 2686 O O . THR A 1 341 ? 6.581 27.899 -8.324 1.00 77.50 341 THR A O 1
ATOM 2689 N N . THR A 1 342 ? 5.174 28.769 -6.808 1.00 77.12 342 THR A N 1
ATOM 2690 C CA . THR A 1 342 ? 5.648 28.013 -5.657 1.00 77.12 342 THR A CA 1
ATOM 2691 C C . THR A 1 342 ? 4.529 27.139 -5.104 1.00 77.12 342 THR A C 1
ATOM 2693 O O . THR A 1 342 ? 3.414 27.602 -4.893 1.00 77.12 342 THR A O 1
ATOM 2696 N N . LEU A 1 343 ? 4.824 25.876 -4.822 1.00 78.81 343 LEU A N 1
ATOM 2697 C CA . LEU A 1 343 ? 3.940 24.968 -4.092 1.00 78.81 343 LEU A CA 1
ATOM 2698 C C . LEU A 1 343 ? 4.396 24.899 -2.638 1.00 78.81 343 LEU A C 1
ATOM 2700 O O . LEU A 1 343 ? 5.590 24.761 -2.391 1.00 78.81 343 LEU A O 1
ATOM 2704 N N . ILE A 1 344 ? 3.468 24.962 -1.686 1.00 78.69 344 ILE A N 1
ATOM 2705 C CA . ILE A 1 344 ? 3.743 24.805 -0.253 1.00 78.69 344 ILE A CA 1
ATOM 2706 C C . ILE A 1 344 ? 3.266 23.427 0.199 1.00 78.69 344 ILE A C 1
ATOM 2708 O O . ILE A 1 344 ? 2.151 23.002 -0.115 1.00 78.69 344 ILE A O 1
ATOM 2712 N N . LEU A 1 345 ? 4.115 22.737 0.954 1.00 79.88 345 LEU A N 1
ATOM 2713 C CA . LEU A 1 345 ? 3.958 21.331 1.299 1.00 79.88 345 LEU A CA 1
ATOM 2714 C C . LEU A 1 345 ? 3.567 21.127 2.771 1.00 79.88 345 LEU A C 1
ATOM 2716 O O . LEU A 1 345 ? 4.034 21.846 3.651 1.00 79.88 345 LEU A O 1
ATOM 2720 N N . ALA A 1 346 ? 2.737 20.114 3.041 1.00 77.50 346 ALA A N 1
ATOM 2721 C CA . ALA A 1 346 ? 2.317 19.725 4.393 1.00 77.50 346 ALA A CA 1
ATOM 2722 C C . ALA A 1 346 ? 3.472 19.166 5.229 1.00 77.50 346 ALA A C 1
ATOM 2724 O O . ALA A 1 346 ? 3.530 19.360 6.441 1.00 77.50 346 ALA A O 1
ATOM 2725 N N . LEU A 1 347 ? 4.359 18.417 4.576 1.00 78.81 347 LEU A N 1
ATOM 2726 C CA . LEU A 1 347 ? 5.502 17.758 5.190 1.00 78.81 347 LEU A CA 1
ATOM 2727 C C . LEU A 1 347 ? 6.773 18.135 4.444 1.00 78.81 347 LEU A C 1
ATOM 2729 O O . LEU A 1 347 ? 6.792 18.211 3.212 1.00 78.81 347 LEU A O 1
ATOM 2733 N N . ALA A 1 348 ? 7.839 18.334 5.211 1.00 78.06 348 ALA A N 1
ATOM 2734 C CA . ALA A 1 348 ? 9.141 18.654 4.664 1.00 78.06 348 ALA A CA 1
ATOM 2735 C C . ALA A 1 348 ? 9.679 17.457 3.868 1.00 78.06 348 ALA A C 1
ATOM 2737 O O . ALA A 1 348 ? 9.689 16.321 4.353 1.00 78.06 348 ALA A O 1
ATOM 2738 N N . LEU A 1 349 ? 10.140 17.714 2.647 1.00 80.00 349 LEU A N 1
ATOM 2739 C CA . LEU A 1 349 ? 10.826 16.717 1.838 1.00 80.00 349 LEU A CA 1
ATOM 2740 C C . LEU A 1 349 ? 12.141 16.299 2.523 1.00 80.00 349 LEU A C 1
ATOM 2742 O O . LEU A 1 349 ? 12.767 17.102 3.227 1.00 80.00 349 LEU A O 1
ATOM 2746 N N . PRO A 1 350 ? 12.585 15.043 2.334 1.00 79.12 350 PRO A N 1
ATOM 2747 C CA . PRO A 1 350 ? 13.813 14.542 2.954 1.00 79.12 350 PRO A CA 1
ATOM 2748 C C . PRO A 1 350 ? 15.070 15.282 2.471 1.00 79.12 350 PRO A C 1
ATOM 2750 O O . PRO A 1 350 ? 16.059 15.336 3.195 1.00 79.12 350 PRO A O 1
ATOM 2753 N N . ALA A 1 351 ? 15.017 15.867 1.274 1.00 82.00 351 ALA A N 1
ATOM 2754 C CA . ALA A 1 351 ? 16.051 16.712 0.696 1.00 82.00 351 ALA A CA 1
ATOM 2755 C C . ALA A 1 351 ? 15.399 17.881 -0.061 1.00 82.00 351 ALA A C 1
ATOM 2757 O O . ALA A 1 351 ? 14.214 17.828 -0.393 1.00 82.00 351 ALA A O 1
ATOM 2758 N N . ILE A 1 352 ? 16.167 18.944 -0.308 1.00 82.88 352 ILE A N 1
ATOM 2759 C CA . ILE A 1 352 ? 15.707 20.123 -1.053 1.00 82.88 352 ILE A CA 1
ATOM 2760 C C . ILE A 1 352 ? 15.730 19.798 -2.554 1.00 82.88 352 ILE A C 1
ATOM 2762 O O . ILE A 1 352 ? 16.825 19.537 -3.060 1.00 82.88 352 ILE A O 1
ATOM 2766 N N . PRO A 1 353 ? 14.592 19.877 -3.273 1.00 85.25 353 PRO A N 1
ATOM 2767 C CA . PRO A 1 353 ? 14.552 19.663 -4.717 1.00 85.25 353 PRO A CA 1
ATOM 2768 C C . PRO A 1 353 ? 15.470 20.618 -5.480 1.00 85.25 353 PRO A C 1
ATOM 2770 O O . PRO A 1 353 ? 15.450 21.834 -5.264 1.00 85.25 353 PRO A O 1
ATOM 2773 N N . GLN A 1 354 ? 16.274 20.066 -6.379 1.00 87.31 354 GLN A N 1
ATOM 2774 C CA . GLN A 1 354 ? 17.226 20.794 -7.206 1.00 87.31 354 GLN A CA 1
ATOM 2775 C C . GLN A 1 354 ? 16.666 21.016 -8.612 1.00 87.31 354 GLN A C 1
ATOM 2777 O O . GLN A 1 354 ? 15.789 20.298 -9.092 1.00 87.31 354 GLN A O 1
ATOM 2782 N N . LYS A 1 355 ? 17.205 22.017 -9.308 1.00 87.56 355 LYS A N 1
ATOM 2783 C CA . LYS A 1 355 ? 16.952 22.233 -10.730 1.00 87.56 355 LYS A CA 1
ATOM 2784 C C . LYS A 1 355 ? 17.217 20.937 -11.503 1.00 87.56 355 LYS A C 1
ATOM 2786 O O . LYS A 1 355 ? 18.220 20.268 -11.268 1.00 87.56 355 LYS A O 1
ATOM 2791 N N . ASN A 1 356 ? 16.355 20.650 -12.474 1.00 86.88 356 ASN A N 1
ATOM 2792 C CA . ASN A 1 356 ? 16.317 19.424 -13.272 1.00 86.88 356 ASN A CA 1
ATOM 2793 C C . ASN A 1 356 ? 15.805 18.167 -12.552 1.00 86.88 356 ASN A C 1
ATOM 2795 O O . ASN A 1 356 ? 15.701 17.127 -13.204 1.00 86.88 356 ASN A O 1
ATOM 2799 N N . ASP A 1 357 ? 15.446 18.234 -11.265 1.00 86.19 357 ASP A N 1
ATOM 2800 C CA . ASP A 1 357 ? 14.692 17.137 -10.659 1.00 86.19 357 ASP A CA 1
ATOM 2801 C C . ASP A 1 357 ? 13.328 17.018 -11.352 1.00 86.19 357 ASP A C 1
ATOM 2803 O O . ASP A 1 357 ? 12.662 18.011 -11.664 1.00 86.19 357 ASP A O 1
ATOM 2807 N N . GLN A 1 358 ? 12.930 15.780 -11.623 1.00 88.94 358 GLN A N 1
ATOM 2808 C CA . GLN A 1 358 ? 11.646 15.460 -12.229 1.00 88.94 358 GLN A CA 1
ATOM 2809 C C . GLN A 1 358 ? 10.591 15.404 -11.134 1.00 88.94 358 GLN A C 1
ATOM 2811 O O . GLN A 1 358 ? 10.862 14.944 -10.023 1.00 88.94 358 GLN A O 1
ATOM 2816 N N . TYR A 1 359 ? 9.378 15.840 -11.438 1.00 89.88 359 TYR A N 1
ATOM 2817 C CA . TYR A 1 359 ? 8.274 15.748 -10.500 1.00 89.88 359 TYR A CA 1
ATOM 2818 C C . TYR A 1 359 ? 6.954 15.458 -11.191 1.00 89.88 359 TYR A C 1
ATOM 2820 O O . TYR A 1 359 ? 6.750 15.727 -12.375 1.00 89.88 359 TYR A O 1
ATOM 2828 N N . GLU A 1 360 ? 6.036 14.923 -10.402 1.00 90.94 360 GLU A N 1
ATOM 2829 C CA . GLU A 1 360 ? 4.646 14.735 -10.769 1.00 90.94 360 GLU A CA 1
ATOM 2830 C C . GLU A 1 360 ? 3.741 15.332 -9.704 1.00 90.94 360 GLU A C 1
ATOM 2832 O O . GLU A 1 360 ? 4.042 15.250 -8.513 1.00 90.94 360 GLU A O 1
ATOM 2837 N N . ILE A 1 361 ? 2.609 15.884 -10.135 1.00 90.94 361 ILE A N 1
ATOM 2838 C CA . ILE A 1 361 ? 1.502 16.222 -9.248 1.00 90.94 361 ILE A CA 1
ATOM 2839 C C . ILE A 1 361 ? 0.386 15.206 -9.451 1.00 90.94 361 ILE A C 1
ATOM 2841 O O . ILE A 1 361 ? -0.143 15.048 -10.550 1.00 90.94 361 ILE A O 1
ATOM 2845 N N . LEU A 1 362 ? 0.033 14.512 -8.377 1.00 92.19 362 LEU A N 1
ATOM 2846 C CA . LEU A 1 362 ? -0.935 13.428 -8.341 1.00 92.19 362 LEU A CA 1
ATOM 2847 C C . LEU A 1 362 ? -2.239 13.936 -7.730 1.00 92.19 362 LEU A C 1
ATOM 2849 O O . LEU A 1 362 ? -2.230 14.493 -6.634 1.00 92.19 362 LEU A O 1
ATOM 2853 N N . GLN A 1 363 ? -3.366 13.717 -8.400 1.00 90.94 363 GLN A N 1
ATOM 2854 C CA . GLN A 1 363 ? -4.669 14.156 -7.898 1.00 90.94 363 GLN A CA 1
ATOM 2855 C C . GLN A 1 363 ? -5.089 13.448 -6.615 1.00 90.94 363 GLN A C 1
ATOM 2857 O O . GLN A 1 363 ? -4.793 12.271 -6.413 1.00 90.94 363 GLN A O 1
ATOM 2862 N N . PHE A 1 364 ? -5.823 14.160 -5.766 1.00 90.88 364 PHE A N 1
ATOM 2863 C CA . PHE A 1 364 ? -6.584 13.537 -4.692 1.00 90.88 364 PHE A CA 1
ATOM 2864 C C . PHE A 1 364 ? -7.729 12.711 -5.287 1.00 90.88 364 PHE A C 1
ATOM 2866 O O . PHE A 1 364 ? -8.482 13.217 -6.118 1.00 90.88 364 PHE A O 1
ATOM 2873 N N . SER A 1 365 ? -7.887 11.472 -4.830 1.00 91.81 365 SER A N 1
ATOM 2874 C CA . SER A 1 365 ? -8.995 10.601 -5.230 1.00 91.81 365 SER A CA 1
ATOM 2875 C C . SER A 1 365 ? -10.029 10.479 -4.112 1.00 91.81 365 SER A C 1
ATOM 2877 O O . SER A 1 365 ? -11.209 10.742 -4.334 1.00 91.81 365 SER A O 1
ATOM 2879 N N . ASN A 1 366 ? -9.603 10.115 -2.900 1.00 91.06 366 ASN A N 1
ATOM 2880 C CA . ASN A 1 366 ? -10.491 9.963 -1.748 1.00 91.06 366 ASN A CA 1
ATOM 2881 C C . ASN A 1 366 ? -9.734 10.062 -0.415 1.00 91.06 366 ASN A C 1
ATOM 2883 O O . ASN A 1 366 ? -8.517 9.894 -0.368 1.00 91.06 366 ASN A O 1
ATOM 2887 N N . ASP A 1 367 ? -10.463 10.327 0.673 1.00 91.56 367 ASP A N 1
ATOM 2888 C CA . ASP A 1 367 ? -9.968 10.078 2.029 1.00 91.56 367 ASP A CA 1
ATOM 2889 C C . ASP A 1 367 ? -10.153 8.583 2.287 1.00 91.56 367 ASP A C 1
ATOM 2891 O O . ASP A 1 367 ? -11.248 8.044 2.107 1.00 91.56 367 ASP A O 1
ATOM 2895 N N . ASN A 1 368 ? -9.074 7.893 2.622 1.00 91.50 368 ASN A N 1
ATOM 2896 C CA . ASN A 1 368 ? -9.134 6.495 3.006 1.00 91.50 368 ASN A CA 1
ATOM 2897 C C . ASN A 1 368 ? -9.617 6.342 4.450 1.00 91.50 368 ASN A C 1
ATOM 2899 O O . ASN A 1 368 ? -10.128 5.294 4.818 1.00 91.50 368 ASN A O 1
ATOM 2903 N N . TYR A 1 369 ? -9.555 7.403 5.249 1.00 92.06 369 TYR A N 1
ATOM 2904 C CA . TYR A 1 369 ? -10.123 7.394 6.581 1.00 92.06 369 TYR A CA 1
ATOM 2905 C C . TYR A 1 369 ? -11.655 7.479 6.547 1.00 92.06 369 TYR A C 1
ATOM 2907 O O . TYR A 1 369 ? -12.212 8.519 6.183 1.00 92.06 369 TYR A O 1
ATOM 2915 N N . SER A 1 370 ? -12.343 6.432 7.009 1.00 91.25 370 SER A N 1
ATOM 2916 C CA . SER A 1 370 ? -13.808 6.422 7.111 1.00 91.25 370 SER A CA 1
ATOM 2917 C C . SER A 1 370 ? -14.268 6.230 8.559 1.00 91.25 370 SER A C 1
ATOM 2919 O O . SER A 1 370 ? -14.000 5.181 9.144 1.00 91.25 370 SER A O 1
ATOM 2921 N N . PRO A 1 371 ? -14.999 7.194 9.151 1.00 89.94 371 PRO A N 1
ATOM 2922 C CA . PRO A 1 371 ? -15.611 6.998 10.459 1.00 89.94 371 PRO A CA 1
ATOM 2923 C C . PRO A 1 371 ? -16.843 6.081 10.373 1.00 89.94 371 PRO A C 1
ATOM 2925 O O . PRO A 1 371 ? -17.408 5.853 9.300 1.00 89.94 371 PRO A O 1
ATOM 2928 N N . PHE A 1 372 ? -17.321 5.613 11.525 1.00 86.25 372 PHE A N 1
ATOM 2929 C CA . PHE A 1 372 ? -18.572 4.869 11.629 1.00 86.25 372 PHE A CA 1
ATOM 2930 C C . PHE A 1 372 ? -19.785 5.725 11.311 1.00 86.25 372 PHE A C 1
ATOM 2932 O O . PHE A 1 372 ? -20.104 6.648 12.059 1.00 86.25 372 PHE A O 1
ATOM 2939 N N . VAL A 1 373 ? -20.539 5.341 10.284 1.00 83.25 373 VAL A N 1
ATOM 2940 C CA . VAL A 1 373 ? -21.846 5.935 9.999 1.00 83.25 373 VAL A CA 1
ATOM 2941 C C . VAL A 1 373 ? -22.885 5.339 10.949 1.00 83.25 373 VAL A C 1
ATOM 2943 O O . VAL A 1 373 ? -23.432 4.263 10.712 1.00 83.25 373 VAL A O 1
ATOM 2946 N N . TYR A 1 374 ? -23.165 6.038 12.047 1.00 81.00 374 TYR A N 1
ATOM 2947 C CA . TYR A 1 374 ? -24.209 5.636 12.986 1.00 81.00 374 TYR A CA 1
ATOM 2948 C C . TYR A 1 374 ? -25.532 6.331 12.659 1.00 81.00 374 TYR A C 1
ATOM 2950 O O . TYR A 1 374 ? -25.652 7.548 12.746 1.00 81.00 374 TYR A O 1
ATOM 2958 N N . THR A 1 375 ? -26.552 5.544 12.318 1.00 79.44 375 THR A N 1
ATOM 2959 C CA . THR A 1 375 ? -27.878 6.037 11.899 1.00 79.44 375 THR A CA 1
ATOM 2960 C C . THR A 1 375 ? -28.885 6.194 13.045 1.00 79.44 375 THR A C 1
ATOM 2962 O O . THR A 1 375 ? -30.030 6.575 12.810 1.00 79.44 375 THR A O 1
ATOM 2965 N N . GLY A 1 376 ? -28.508 5.883 14.290 1.00 77.00 376 GLY A N 1
ATOM 2966 C CA . GLY A 1 376 ? -29.395 6.029 15.450 1.00 77.00 376 GLY A CA 1
ATOM 2967 C C . GLY A 1 376 ? -29.421 7.449 16.039 1.00 77.00 376 GLY A C 1
ATOM 2968 O O . GLY A 1 376 ? -28.596 8.303 15.721 1.00 77.00 376 GLY A O 1
ATOM 2969 N N . THR A 1 377 ? -30.347 7.698 16.966 1.00 74.50 377 THR A N 1
ATOM 2970 C CA . THR A 1 377 ? -30.512 9.002 17.630 1.00 74.50 377 THR A CA 1
ATOM 2971 C C . THR A 1 377 ? -29.417 9.270 18.667 1.00 74.50 377 THR A C 1
ATOM 2973 O O . THR A 1 377 ? -29.323 8.566 19.669 1.00 74.50 377 THR A O 1
ATOM 2976 N N . MET A 1 378 ? -28.625 10.331 18.481 1.00 68.88 378 MET A N 1
ATOM 2977 C CA . MET A 1 378 ? -27.557 10.735 19.417 1.00 68.88 378 MET A CA 1
ATOM 2978 C C . MET A 1 378 ? -28.061 11.188 20.800 1.00 68.88 378 MET A C 1
ATOM 2980 O O . MET A 1 378 ? -27.333 11.069 21.784 1.00 68.88 378 MET A O 1
ATOM 2984 N N . SER A 1 379 ? -29.302 11.675 20.906 1.00 61.97 379 SER A N 1
ATOM 2985 C CA . SER A 1 379 ? -29.858 12.262 22.137 1.00 61.97 379 SER A CA 1
ATOM 2986 C C . SER A 1 379 ? -30.074 11.264 23.283 1.00 61.97 379 SER A C 1
ATOM 2988 O O . SER A 1 379 ? -30.093 11.675 24.440 1.00 61.97 379 SER A O 1
ATOM 2990 N N . SER A 1 380 ? -30.188 9.963 22.997 1.00 59.75 380 SER A N 1
ATOM 2991 C CA . SER A 1 380 ? -30.356 8.902 24.005 1.00 59.75 380 SER A CA 1
ATOM 2992 C C . SER A 1 380 ? -29.054 8.193 24.402 1.00 59.75 380 SER A C 1
ATOM 2994 O O . SER A 1 380 ? -29.082 7.324 25.270 1.00 59.75 380 SER A O 1
ATOM 2996 N N . ASN A 1 381 ? -27.924 8.529 23.770 1.00 61.44 381 ASN A N 1
ATOM 2997 C CA . ASN A 1 381 ? -26.722 7.683 23.761 1.00 61.44 381 ASN A CA 1
ATOM 2998 C C . ASN A 1 381 ? -25.513 8.289 24.490 1.00 61.44 381 ASN A C 1
ATOM 3000 O O . ASN A 1 381 ? -24.395 7.807 24.325 1.00 61.44 381 ASN A O 1
ATOM 3004 N N . SER A 1 382 ? -25.708 9.343 25.288 1.00 70.88 382 SER A N 1
ATOM 3005 C CA . SER A 1 382 ? -24.621 9.929 26.086 1.00 70.88 382 SER A CA 1
ATOM 3006 C C . SER A 1 382 ? -24.212 9.052 27.271 1.00 70.88 382 SER A C 1
ATOM 3008 O O . SER A 1 382 ? -23.077 9.155 27.738 1.00 70.88 382 SER A O 1
ATOM 3010 N N . GLN A 1 383 ? -25.117 8.188 27.741 1.00 81.62 383 GLN A N 1
ATOM 3011 C CA . GLN A 1 383 ? -24.861 7.261 28.836 1.00 81.62 383 GLN A CA 1
ATOM 3012 C C . GLN A 1 383 ? -24.309 5.931 28.300 1.00 81.62 383 GLN A C 1
ATOM 3014 O O . GLN A 1 383 ? -24.863 5.396 27.336 1.00 81.62 383 GLN A O 1
ATOM 3019 N N . PRO A 1 384 ? -23.246 5.379 28.908 1.00 86.62 384 PRO A N 1
ATOM 3020 C CA . PRO A 1 384 ? -22.780 4.032 28.599 1.00 86.62 384 PRO A CA 1
ATOM 3021 C C . PRO A 1 384 ? -23.873 2.988 28.887 1.00 86.62 384 PRO A C 1
ATOM 3023 O O . PRO A 1 384 ? -24.574 3.081 29.894 1.00 86.62 384 PRO A O 1
ATOM 3026 N N . VAL A 1 385 ? -24.026 1.992 28.011 1.00 88.44 385 VAL A N 1
ATOM 3027 C CA . VAL A 1 385 ? -25.045 0.931 28.125 1.00 88.44 385 VAL A CA 1
ATOM 3028 C C . VAL A 1 385 ? -24.386 -0.438 27.984 1.00 88.44 385 VAL A C 1
ATOM 3030 O O . VAL A 1 385 ? -23.443 -0.585 27.213 1.00 88.44 385 VAL A O 1
ATOM 3033 N N . SER A 1 386 ? -24.888 -1.445 28.697 1.00 91.56 386 SER A N 1
ATOM 3034 C CA . SER A 1 386 ? -24.401 -2.825 28.596 1.00 91.56 386 SER A CA 1
ATOM 3035 C C . SER A 1 386 ? -24.893 -3.529 27.327 1.00 91.56 386 SER A C 1
ATOM 3037 O O . SER A 1 386 ? -26.088 -3.529 27.017 1.00 91.56 386 SER A O 1
ATOM 3039 N N . TYR A 1 387 ? -23.968 -4.175 26.623 1.00 92.94 387 TYR A N 1
ATOM 3040 C CA . TYR A 1 387 ? -24.224 -5.034 25.472 1.00 92.94 387 TYR A CA 1
ATOM 3041 C C . TYR A 1 387 ? -23.629 -6.410 25.712 1.00 92.94 387 TYR A C 1
ATOM 3043 O O . TYR A 1 387 ? -22.506 -6.526 26.196 1.00 92.94 387 TYR A O 1
ATOM 3051 N N . ASP A 1 388 ? -24.353 -7.435 25.290 1.00 95.38 388 ASP A N 1
ATOM 3052 C CA . ASP A 1 388 ? -23.762 -8.724 24.978 1.00 95.38 388 ASP A CA 1
ATOM 3053 C C . ASP A 1 388 ? -23.103 -8.639 23.604 1.00 95.38 388 ASP A C 1
ATOM 3055 O O . ASP A 1 388 ? -23.764 -8.321 22.612 1.00 95.38 388 ASP A O 1
ATOM 3059 N N . ILE A 1 389 ? -21.806 -8.929 23.543 1.00 95.75 389 ILE A N 1
ATOM 3060 C CA . ILE A 1 389 ? -21.011 -8.877 22.319 1.00 95.75 389 ILE A CA 1
ATOM 3061 C C . ILE A 1 389 ? -20.429 -10.255 22.018 1.00 95.75 389 ILE A C 1
ATOM 3063 O O . ILE A 1 389 ? -19.944 -10.954 22.911 1.00 95.75 389 ILE A O 1
ATOM 3067 N N . THR A 1 390 ? -20.446 -10.638 20.744 1.00 97.69 390 THR A N 1
ATOM 3068 C CA . THR A 1 390 ? -19.768 -11.834 20.231 1.00 97.69 390 THR A CA 1
ATOM 3069 C C . THR A 1 390 ? -18.839 -11.459 19.084 1.00 97.69 390 THR A C 1
ATOM 3071 O O . THR A 1 390 ? -19.193 -10.642 18.234 1.00 97.69 390 THR A O 1
ATOM 3074 N N . LEU A 1 391 ? -17.664 -12.087 19.016 1.00 98.12 391 LEU A N 1
ATOM 3075 C CA . LEU A 1 391 ? -16.794 -12.012 17.841 1.00 98.12 391 LEU A CA 1
ATOM 3076 C C . LEU A 1 391 ? -17.245 -13.053 16.809 1.00 98.12 391 LEU A C 1
ATOM 3078 O O . LEU A 1 391 ? -17.037 -14.253 16.998 1.00 98.12 391 LEU A O 1
ATOM 3082 N N . ASN A 1 392 ? -17.845 -12.598 15.713 1.00 98.12 392 ASN A N 1
ATOM 3083 C CA . ASN A 1 392 ? -18.375 -13.480 14.674 1.00 98.12 392 ASN A CA 1
ATOM 3084 C C . ASN A 1 392 ? -17.314 -13.861 13.643 1.00 98.12 392 ASN A C 1
ATOM 3086 O O . ASN A 1 392 ? -17.271 -15.008 13.207 1.00 98.12 392 ASN A O 1
ATOM 3090 N N . SER A 1 393 ? -16.475 -12.905 13.250 1.00 98.38 393 SER A N 1
ATOM 3091 C CA . SER A 1 393 ? -15.419 -13.115 12.263 1.00 98.38 393 SER A CA 1
ATOM 3092 C C . SER A 1 393 ? -14.235 -12.204 12.558 1.00 98.38 393 SER A C 1
ATOM 3094 O O . SER A 1 393 ? -14.424 -11.038 12.882 1.00 98.38 393 SER A O 1
ATOM 3096 N N . LEU A 1 394 ? -13.024 -12.724 12.415 1.00 98.56 394 LEU A N 1
ATOM 3097 C CA . LEU A 1 394 ? -11.769 -11.981 12.420 1.00 98.56 394 LEU A CA 1
ATOM 3098 C C . LEU A 1 394 ? -10.919 -12.506 11.265 1.00 98.56 394 LEU A C 1
ATOM 3100 O O . LEU A 1 394 ? -10.605 -13.692 11.221 1.00 98.56 394 LEU A O 1
ATOM 3104 N N . THR A 1 395 ? -10.534 -11.636 10.342 1.00 98.56 395 THR A N 1
ATOM 3105 C CA . THR A 1 395 ? -9.642 -11.972 9.231 1.00 98.56 395 THR A CA 1
ATOM 3106 C C . THR A 1 395 ? -8.281 -11.344 9.488 1.00 98.56 395 THR A C 1
ATOM 3108 O O . THR A 1 395 ? -8.183 -10.125 9.600 1.00 98.56 395 THR A O 1
ATOM 3111 N N . LEU A 1 396 ? -7.243 -12.177 9.581 1.00 98.38 396 LEU A N 1
ATOM 3112 C CA . LEU A 1 396 ? -5.857 -11.755 9.779 1.00 98.38 396 LEU A CA 1
ATOM 3113 C C . LEU A 1 396 ? -5.006 -12.111 8.554 1.00 98.38 396 LEU A C 1
ATOM 3115 O O . LEU A 1 396 ? -5.114 -13.233 8.048 1.00 98.38 396 LEU A O 1
ATOM 3119 N N . PRO A 1 397 ? -4.112 -11.222 8.099 1.00 97.88 397 PRO A N 1
ATOM 3120 C CA . PRO A 1 397 ? -3.105 -11.558 7.103 1.00 97.88 397 PRO A CA 1
ATOM 3121 C C . PRO A 1 397 ? -2.191 -12.684 7.572 1.00 97.88 397 PRO A C 1
ATOM 3123 O O . PRO A 1 397 ? -1.634 -12.649 8.668 1.00 97.88 397 PRO A O 1
ATOM 3126 N N . ASN A 1 398 ? -1.964 -13.668 6.711 1.00 96.75 398 ASN A N 1
ATOM 3127 C CA . ASN A 1 398 ? -1.048 -14.765 6.993 1.00 96.75 398 ASN A CA 1
ATOM 3128 C C . ASN A 1 398 ? 0.348 -14.478 6.429 1.00 96.75 398 ASN A C 1
ATOM 3130 O O . ASN A 1 398 ? 0.875 -15.216 5.591 1.00 96.75 398 ASN A O 1
ATOM 3134 N N . ARG A 1 399 ? 0.927 -13.355 6.851 1.00 95.25 399 ARG A N 1
ATOM 3135 C CA . ARG A 1 399 ? 2.268 -12.894 6.467 1.00 95.25 399 ARG A CA 1
ATOM 3136 C C . ARG A 1 399 ? 3.286 -13.203 7.564 1.00 95.25 399 ARG A C 1
ATOM 3138 O O . ARG A 1 399 ? 2.915 -13.682 8.636 1.00 95.25 399 ARG A O 1
ATOM 3145 N N . LEU A 1 400 ? 4.567 -13.002 7.254 1.00 95.31 400 LEU A N 1
ATOM 3146 C CA . LEU A 1 400 ? 5.627 -13.128 8.251 1.00 95.31 400 LEU A CA 1
ATOM 3147 C C . LEU A 1 400 ? 5.435 -12.055 9.323 1.00 95.31 400 LEU A C 1
ATOM 3149 O O . LEU A 1 400 ? 5.180 -10.897 9.000 1.00 95.31 400 LEU A O 1
ATOM 3153 N N . LEU A 1 401 ? 5.495 -12.456 10.587 1.00 97.12 401 LEU A N 1
ATOM 3154 C CA . LEU A 1 401 ? 5.357 -11.543 11.717 1.00 97.12 401 LEU A CA 1
ATOM 3155 C C . LEU A 1 401 ? 6.729 -11.027 12.143 1.00 97.12 401 LEU A C 1
ATOM 3157 O O . LEU A 1 401 ? 7.713 -11.762 12.073 1.00 97.12 401 LEU A O 1
ATOM 3161 N N . SER A 1 402 ? 6.784 -9.809 12.686 1.00 96.00 402 SER A N 1
ATOM 3162 C CA . SER A 1 402 ? 8.030 -9.226 13.210 1.00 96.00 402 SER A CA 1
ATOM 3163 C C . SER A 1 402 ? 8.671 -10.073 14.314 1.00 96.00 402 SER A C 1
ATOM 3165 O O . SER A 1 402 ? 9.880 -10.026 14.516 1.00 96.00 402 SER A O 1
ATOM 3167 N N . ASN A 1 403 ? 7.859 -10.865 15.019 1.00 92.50 403 ASN A N 1
ATOM 3168 C CA . ASN A 1 403 ? 8.287 -11.700 16.143 1.00 92.50 403 ASN A CA 1
ATOM 3169 C C . ASN A 1 403 ? 8.530 -13.159 15.709 1.00 92.50 403 ASN A C 1
ATOM 3171 O O . ASN A 1 403 ? 8.722 -14.039 16.547 1.00 92.50 403 ASN A O 1
ATOM 3175 N N . GLY A 1 404 ? 8.533 -13.409 14.395 1.00 92.75 404 GLY A N 1
ATOM 3176 C CA . GLY A 1 404 ? 8.811 -14.698 13.778 1.00 92.75 404 GLY A CA 1
ATOM 3177 C C . GLY A 1 404 ? 7.567 -15.483 13.364 1.00 92.75 404 GLY A C 1
ATOM 3178 O O . GLY A 1 404 ? 6.472 -15.329 13.899 1.00 92.75 404 GLY A O 1
ATOM 3179 N N . GLY A 1 405 ? 7.753 -16.371 12.387 1.00 94.75 405 GLY A N 1
ATOM 3180 C CA . GLY A 1 405 ? 6.696 -17.252 11.897 1.00 94.75 405 GLY A CA 1
ATOM 3181 C C . GLY A 1 405 ? 5.561 -16.512 11.183 1.00 94.75 405 GLY A C 1
ATOM 3182 O O . GLY A 1 405 ? 5.716 -15.400 10.689 1.00 94.75 405 GLY A O 1
ATOM 3183 N N . ARG A 1 406 ? 4.410 -17.177 11.092 1.00 96.69 406 ARG A N 1
ATOM 3184 C CA . ARG A 1 406 ? 3.164 -16.672 10.503 1.00 96.69 406 ARG A CA 1
ATOM 3185 C C . ARG A 1 406 ? 2.039 -16.917 11.481 1.00 96.69 406 ARG A C 1
ATOM 3187 O O . ARG A 1 406 ? 2.118 -17.855 12.272 1.00 96.69 406 ARG A O 1
ATOM 3194 N N . ILE A 1 407 ? 0.961 -16.151 11.365 1.00 97.62 407 ILE A N 1
ATOM 3195 C CA . ILE A 1 407 ? -0.168 -16.285 12.285 1.00 97.62 407 ILE A CA 1
ATOM 3196 C C . ILE A 1 407 ? -0.776 -17.685 12.296 1.00 97.62 407 ILE A C 1
ATOM 3198 O O . ILE A 1 407 ? -1.144 -18.157 13.360 1.00 97.62 407 ILE A O 1
ATOM 3202 N N . ALA A 1 408 ? -0.778 -18.396 11.164 1.00 97.38 408 ALA A N 1
ATOM 3203 C CA . ALA A 1 408 ? -1.265 -19.773 11.081 1.00 97.38 408 ALA A CA 1
ATOM 3204 C C . ALA A 1 408 ? -0.517 -20.781 11.984 1.00 97.38 408 ALA A C 1
ATOM 3206 O O . ALA A 1 408 ? -1.014 -21.882 12.190 1.00 97.38 408 ALA A O 1
ATOM 3207 N N . TYR A 1 409 ? 0.663 -20.433 12.515 1.00 96.69 409 TYR A N 1
ATOM 3208 C CA . TYR A 1 409 ? 1.438 -21.285 13.428 1.00 96.69 409 TYR A CA 1
ATOM 3209 C C . TYR A 1 409 ? 1.230 -20.959 14.911 1.00 96.69 409 TYR A C 1
ATOM 3211 O O . TYR A 1 409 ? 1.808 -21.620 15.774 1.00 96.69 409 TYR A O 1
ATOM 3219 N N . TYR A 1 410 ? 0.429 -19.942 15.227 1.00 97.38 410 TYR A N 1
ATOM 3220 C CA . TYR A 1 410 ? 0.082 -19.614 16.604 1.00 97.38 410 TYR A CA 1
ATOM 3221 C C . TYR A 1 410 ? -1.171 -20.389 17.022 1.00 97.38 410 TYR A C 1
ATOM 3223 O O . TYR A 1 410 ? -2.033 -20.651 16.192 1.00 97.38 410 TYR A O 1
ATOM 3231 N N . PRO A 1 411 ? -1.322 -20.746 18.307 1.00 97.25 411 PRO A N 1
ATOM 3232 C CA . PRO A 1 411 ? -2.479 -21.517 18.760 1.00 97.25 411 PRO A CA 1
ATOM 3233 C C . PRO A 1 411 ? -3.764 -20.677 18.866 1.00 97.25 411 PRO A C 1
ATOM 3235 O O . PRO A 1 411 ? -4.872 -21.204 18.800 1.00 97.25 411 PRO A O 1
ATOM 3238 N N . TYR A 1 412 ? -3.640 -19.372 19.107 1.00 97.88 412 TYR A N 1
ATOM 3239 C CA . TYR A 1 412 ? -4.759 -18.439 19.244 1.00 97.88 412 TYR A CA 1
ATOM 3240 C C . TYR A 1 412 ? -4.260 -16.992 19.198 1.00 97.88 412 TYR A C 1
ATOM 3242 O O . TYR A 1 412 ? -3.064 -16.734 19.327 1.00 97.88 412 TYR A O 1
ATOM 3250 N N . VAL A 1 413 ? -5.197 -16.053 19.105 1.00 98.38 413 VAL A N 1
ATOM 3251 C CA . VAL A 1 413 ? -4.972 -14.622 19.349 1.00 98.38 413 VAL A CA 1
ATOM 3252 C C . VAL A 1 413 ? -5.933 -14.102 20.410 1.00 98.38 413 VAL A C 1
ATOM 3254 O O . VAL A 1 413 ? -6.999 -14.683 20.639 1.00 98.38 413 VAL A O 1
ATOM 3257 N N . TYR A 1 414 ? -5.568 -12.998 21.049 1.00 98.25 414 TYR A N 1
ATOM 3258 C CA . TYR A 1 414 ? -6.496 -12.205 21.844 1.00 98.25 414 TYR A CA 1
ATOM 3259 C C . TYR A 1 414 ? -7.010 -11.024 21.031 1.00 98.25 414 TYR A C 1
ATOM 3261 O O . TYR A 1 414 ? -6.262 -10.418 20.267 1.00 98.25 414 TYR A O 1
ATOM 3269 N N . VAL A 1 415 ? -8.280 -10.683 21.226 1.00 98.06 415 VAL A N 1
ATOM 3270 C CA . VAL A 1 415 ? -8.915 -9.517 20.608 1.00 98.06 415 VAL A CA 1
ATOM 3271 C C . VAL A 1 415 ? -9.394 -8.585 21.707 1.00 98.06 415 VAL A C 1
ATOM 3273 O O . VAL A 1 415 ? -10.109 -9.001 22.625 1.00 98.06 415 VAL A O 1
ATOM 3276 N N . ILE A 1 416 ? -8.990 -7.328 21.598 1.00 96.81 416 ILE A N 1
ATOM 3277 C CA . ILE A 1 416 ? -9.406 -6.220 22.447 1.00 96.81 416 ILE A CA 1
ATOM 3278 C C . ILE A 1 416 ? -10.282 -5.310 21.594 1.00 96.81 416 ILE A C 1
ATOM 3280 O O . ILE A 1 416 ? -9.883 -4.920 20.500 1.00 96.81 416 ILE A O 1
ATOM 3284 N N . ILE A 1 417 ? -11.461 -4.981 22.110 1.00 95.19 417 ILE A N 1
ATOM 3285 C CA . ILE A 1 417 ? -12.332 -3.932 21.584 1.00 95.19 417 ILE A CA 1
ATOM 3286 C C . ILE A 1 417 ? -12.707 -3.031 22.759 1.00 95.19 417 ILE A C 1
ATOM 3288 O O . ILE A 1 417 ? -13.195 -3.527 23.774 1.00 95.19 417 ILE A O 1
ATOM 3292 N N . GLU A 1 418 ? -12.431 -1.733 22.672 1.00 93.38 418 GLU A N 1
ATOM 3293 C CA . GLU A 1 418 ? -12.717 -0.787 23.758 1.00 93.38 418 GLU A CA 1
ATOM 3294 C C . GLU A 1 418 ? -13.131 0.595 23.238 1.00 93.38 418 GLU A C 1
ATOM 3296 O O . GLU A 1 418 ? -12.859 0.958 22.095 1.00 93.38 418 GLU A O 1
ATOM 3301 N N . ASN A 1 419 ? -13.821 1.361 24.087 1.00 91.50 419 ASN A N 1
ATOM 3302 C CA . ASN A 1 419 ? -14.054 2.785 23.868 1.00 91.50 419 ASN A CA 1
ATOM 3303 C C . ASN A 1 419 ? -12.829 3.596 24.315 1.00 91.50 419 ASN A C 1
ATOM 3305 O O . ASN A 1 419 ? -12.214 3.279 25.334 1.00 91.50 419 ASN A O 1
ATOM 3309 N N . ILE A 1 420 ? -12.499 4.669 23.594 1.00 89.94 420 ILE A N 1
ATOM 3310 C CA . ILE A 1 420 ? -11.283 5.454 23.863 1.00 89.94 420 ILE A CA 1
ATOM 3311 C C . ILE A 1 420 ? -11.459 6.440 25.023 1.00 89.94 420 ILE A C 1
ATOM 3313 O O . ILE A 1 420 ? -10.549 6.590 25.840 1.00 89.94 420 ILE A O 1
ATOM 3317 N N . SER A 1 421 ? -12.608 7.116 25.142 1.00 81.88 421 SER A N 1
ATOM 3318 C CA . SER A 1 421 ? -12.796 8.183 26.142 1.00 81.88 421 SER A CA 1
ATOM 3319 C C . SER A 1 421 ? -13.197 7.682 27.537 1.00 81.88 421 SER A C 1
ATOM 3321 O O . SER A 1 421 ? -13.204 8.455 28.502 1.00 81.88 421 SER A O 1
ATOM 3323 N N . THR A 1 422 ? -13.544 6.400 27.690 1.00 68.44 422 THR A N 1
ATOM 3324 C CA . THR A 1 422 ? -14.103 5.868 28.940 1.00 68.44 422 THR A CA 1
ATOM 3325 C C . THR A 1 422 ? -13.038 5.634 30.010 1.00 68.44 422 THR A C 1
ATOM 3327 O O . THR A 1 422 ? -12.499 4.544 30.161 1.00 68.44 422 THR A O 1
ATOM 3330 N N . THR A 1 423 ? -12.808 6.639 30.855 1.00 57.06 423 THR A N 1
ATOM 3331 C CA . THR A 1 423 ? -11.796 6.654 31.934 1.00 57.06 423 THR A CA 1
ATOM 3332 C C . THR A 1 423 ? -11.988 5.588 33.034 1.00 57.06 423 THR A C 1
ATOM 3334 O O . THR A 1 423 ? -11.119 5.426 33.886 1.00 57.06 423 THR A O 1
ATOM 3337 N N . GLY A 1 424 ? -13.088 4.825 33.019 1.00 54.28 424 GLY A N 1
ATOM 3338 C CA . GLY A 1 424 ? -13.371 3.747 33.979 1.00 54.28 424 GLY A CA 1
ATOM 3339 C C . GLY A 1 424 ? -14.095 2.525 33.400 1.00 54.28 424 GLY A C 1
ATOM 3340 O O . GLY A 1 424 ? -14.535 1.681 34.173 1.00 54.28 424 GLY A O 1
ATOM 3341 N N . GLY A 1 425 ? -14.240 2.437 32.071 1.00 57.22 425 GLY A N 1
ATOM 3342 C CA . GLY A 1 425 ? -15.100 1.449 31.397 1.00 57.22 425 GLY A CA 1
ATOM 3343 C C . GLY A 1 425 ? -14.373 0.404 30.552 1.00 57.22 425 GLY A C 1
ATOM 3344 O O . GLY A 1 425 ? -15.033 -0.455 29.974 1.00 57.22 425 GLY A O 1
ATOM 3345 N N . ASN A 1 426 ? -13.042 0.461 30.458 1.00 71.94 426 ASN A N 1
ATOM 3346 C CA . ASN A 1 426 ? -12.315 -0.467 29.595 1.00 71.94 426 ASN A CA 1
ATOM 3347 C C . ASN A 1 426 ? -12.517 -1.910 30.080 1.00 71.94 426 ASN A C 1
ATOM 3349 O O . ASN A 1 426 ? -12.413 -2.158 31.288 1.00 71.94 426 ASN A O 1
ATOM 3353 N N . PRO A 1 427 ? -12.774 -2.858 29.165 1.00 77.50 427 PRO A N 1
ATOM 3354 C CA . PRO A 1 427 ? -12.994 -4.250 29.515 1.00 77.50 427 PRO A CA 1
ATOM 3355 C C . PRO A 1 427 ? -11.737 -4.807 30.182 1.00 77.50 427 PRO A C 1
ATOM 3357 O O . PRO A 1 427 ? -10.709 -5.034 29.547 1.00 77.50 427 PRO A O 1
ATOM 3360 N N . LYS A 1 428 ? -11.814 -5.001 31.497 1.00 88.38 428 LYS A N 1
ATOM 3361 C CA . LYS A 1 428 ? -10.746 -5.578 32.308 1.00 88.38 428 LYS A CA 1
ATOM 3362 C C . LYS A 1 428 ? -11.224 -6.896 32.873 1.00 88.38 428 LYS A C 1
ATOM 3364 O O . LYS A 1 428 ? -12.332 -6.971 33.393 1.00 88.38 428 LYS A O 1
ATOM 3369 N N . ASN A 1 429 ? -10.367 -7.911 32.820 1.00 90.44 429 ASN A N 1
ATOM 3370 C CA . ASN A 1 429 ? -10.655 -9.243 33.349 1.00 90.44 429 ASN A CA 1
ATOM 3371 C C . ASN A 1 429 ? -11.943 -9.871 32.772 1.00 90.44 429 ASN A C 1
ATOM 3373 O O . ASN A 1 429 ? -12.605 -10.642 33.460 1.00 90.44 429 ASN A O 1
ATOM 3377 N N . MET A 1 430 ? -12.286 -9.567 31.511 1.00 92.56 430 MET A N 1
ATOM 3378 C CA . MET A 1 430 ? -13.403 -10.216 30.797 1.00 92.56 430 MET A CA 1
ATOM 3379 C C . MET A 1 430 ? -13.164 -11.719 30.608 1.00 92.56 430 MET A C 1
ATOM 3381 O O . MET A 1 430 ? -14.094 -12.516 30.518 1.00 92.56 430 MET A O 1
ATOM 3385 N N . ILE A 1 431 ? -11.891 -12.111 30.546 1.00 93.62 431 ILE A N 1
ATOM 3386 C CA . ILE A 1 431 ? -11.450 -13.499 30.538 1.00 93.62 431 ILE A CA 1
ATOM 3387 C C . ILE A 1 431 ? -10.739 -13.769 31.864 1.00 93.62 431 ILE A C 1
ATOM 3389 O O . ILE A 1 431 ? -9.660 -13.229 32.120 1.00 93.62 431 ILE A O 1
ATOM 3393 N N . TYR A 1 432 ? -11.315 -14.643 32.689 1.00 94.44 432 TYR A N 1
ATOM 3394 C CA . TYR A 1 432 ? -10.643 -15.165 33.877 1.00 94.44 432 TYR A CA 1
ATOM 3395 C C . TYR A 1 432 ? -9.554 -16.151 33.449 1.00 94.44 432 TYR A C 1
ATOM 3397 O O . TYR A 1 432 ? -9.837 -17.223 32.916 1.00 94.44 432 TYR A O 1
ATOM 3405 N N . SER A 1 433 ? -8.298 -15.772 33.653 1.00 93.88 433 SER A N 1
ATOM 3406 C CA . SER A 1 433 ? -7.132 -16.555 33.253 1.00 93.88 433 SER A CA 1
ATOM 3407 C C . SER A 1 433 ? -5.957 -16.252 34.178 1.00 93.88 433 SER A C 1
ATOM 3409 O O . SER A 1 433 ? -5.894 -15.191 34.795 1.00 93.88 433 SER A O 1
ATOM 3411 N N . ASN A 1 434 ? -5.013 -17.185 34.261 1.00 93.56 434 ASN A N 1
ATOM 3412 C CA . ASN A 1 434 ? -3.726 -16.986 34.925 1.00 93.56 434 ASN A CA 1
ATOM 3413 C C . ASN A 1 434 ? -2.649 -16.414 33.982 1.00 93.56 434 ASN A C 1
ATOM 3415 O O . ASN A 1 434 ? -1.529 -16.164 34.421 1.00 93.56 434 ASN A O 1
ATOM 3419 N N . ASN A 1 435 ? -2.961 -16.222 32.696 1.00 94.31 435 ASN A N 1
ATOM 3420 C CA . ASN A 1 435 ? -2.071 -15.561 31.748 1.00 94.31 435 ASN A CA 1
ATOM 3421 C C . ASN A 1 435 ? -2.208 -14.032 31.912 1.00 94.31 435 ASN A C 1
ATOM 3423 O O . ASN A 1 435 ? -3.271 -13.498 31.602 1.00 94.31 435 ASN A O 1
ATOM 3427 N N . PRO A 1 436 ? -1.161 -13.302 32.341 1.00 93.69 436 PRO A N 1
ATOM 3428 C CA . PRO A 1 436 ? -1.250 -11.860 32.603 1.00 93.69 436 PRO A CA 1
ATOM 3429 C C . PRO A 1 436 ? -1.618 -11.032 31.361 1.00 93.69 436 PRO A C 1
ATOM 3431 O O . PRO A 1 436 ? -2.160 -9.934 31.484 1.00 93.69 436 PRO A O 1
ATOM 3434 N N . ASN A 1 437 ? -1.398 -11.574 30.161 1.00 92.62 437 ASN A N 1
ATOM 3435 C CA . ASN A 1 437 ? -1.703 -10.903 28.900 1.00 92.62 437 ASN A CA 1
ATOM 3436 C C . ASN A 1 437 ? -3.208 -10.852 28.585 1.00 92.62 437 ASN A C 1
ATOM 3438 O O . ASN A 1 437 ? -3.612 -10.175 27.643 1.00 92.62 437 ASN A O 1
ATOM 3442 N N . THR A 1 438 ? -4.063 -11.534 29.360 1.00 93.50 438 THR A N 1
ATOM 3443 C CA . THR A 1 438 ? -5.524 -11.489 29.169 1.00 93.50 438 THR A CA 1
ATOM 3444 C C . THR A 1 438 ? -6.193 -10.299 29.838 1.00 93.50 438 THR A C 1
ATOM 3446 O O . THR A 1 438 ? -7.399 -10.135 29.679 1.00 93.50 438 THR A O 1
ATOM 3449 N N . TYR A 1 439 ? -5.455 -9.469 30.585 1.00 92.38 439 TYR A N 1
ATOM 3450 C CA . TYR A 1 439 ? -6.038 -8.430 31.439 1.00 92.38 439 TYR A CA 1
ATOM 3451 C C . TYR A 1 439 ? -7.029 -7.512 30.708 1.00 92.38 439 TYR A C 1
ATOM 3453 O O . TYR A 1 439 ? -8.062 -7.172 31.278 1.00 92.38 439 TYR A O 1
ATOM 3461 N N . LYS A 1 440 ? -6.747 -7.155 29.447 1.00 93.38 440 LYS A N 1
ATOM 3462 C CA . LYS A 1 440 ? -7.633 -6.352 28.583 1.00 93.38 440 LYS A CA 1
ATOM 3463 C C . LYS A 1 440 ? -8.339 -7.150 27.477 1.00 93.38 440 LYS A C 1
ATOM 3465 O O . LYS A 1 440 ? -9.115 -6.588 26.712 1.00 93.38 440 LYS A O 1
ATOM 3470 N N . ALA A 1 441 ? -8.039 -8.440 27.339 1.00 94.81 441 ALA A N 1
ATOM 3471 C CA . ALA A 1 441 ? -8.573 -9.258 26.256 1.00 94.81 441 ALA A CA 1
ATOM 3472 C C . ALA A 1 441 ? -10.074 -9.497 26.453 1.00 94.81 441 ALA A C 1
ATOM 3474 O O . ALA A 1 441 ? -10.494 -9.973 27.508 1.00 94.81 441 ALA A O 1
ATOM 3475 N N . VAL A 1 442 ? -10.868 -9.210 25.420 1.00 95.50 442 VAL A N 1
ATOM 3476 C CA . VAL A 1 442 ? -12.316 -9.472 25.411 1.00 95.50 442 VAL A CA 1
ATOM 3477 C C . VAL A 1 442 ? -12.583 -10.877 24.878 1.00 95.50 442 VAL A C 1
ATOM 3479 O O . VAL A 1 442 ? -13.321 -11.653 25.486 1.00 95.50 442 VAL A O 1
ATOM 3482 N N . PHE A 1 443 ? -11.924 -11.242 23.776 1.00 97.75 443 PHE A N 1
ATOM 3483 C CA . PHE A 1 443 ? -12.065 -12.554 23.147 1.00 97.75 443 PHE A CA 1
ATOM 3484 C C . PHE A 1 443 ? -10.720 -13.268 23.028 1.00 97.75 443 PHE A C 1
ATOM 3486 O O . PHE A 1 443 ? -9.678 -12.645 22.825 1.00 97.75 443 PHE A O 1
ATOM 3493 N N . ARG A 1 444 ? -10.761 -14.601 23.101 1.00 97.50 444 ARG A N 1
ATOM 3494 C CA . ARG A 1 444 ? -9.677 -15.494 22.681 1.00 97.50 444 ARG A CA 1
ATOM 3495 C C . ARG A 1 444 ? -10.157 -16.250 21.448 1.00 97.50 444 ARG A C 1
ATOM 3497 O O . ARG A 1 444 ? -11.067 -17.065 21.564 1.00 97.50 444 ARG A O 1
ATOM 3504 N N . ALA A 1 445 ? -9.556 -15.977 20.296 1.00 98.06 445 ALA A N 1
ATOM 3505 C CA . ALA A 1 445 ? -9.919 -16.597 19.027 1.00 98.06 445 ALA A CA 1
ATOM 3506 C C . ALA A 1 445 ? -8.902 -17.705 18.694 1.00 98.06 445 ALA A C 1
ATOM 3508 O O . ALA A 1 445 ? -7.745 -17.388 18.394 1.00 98.06 445 ALA A O 1
ATOM 3509 N N . PRO A 1 446 ? -9.270 -18.994 18.813 1.00 98.00 446 PRO A N 1
ATOM 3510 C CA . PRO A 1 446 ? -8.359 -20.091 18.521 1.00 98.00 446 PRO A CA 1
ATOM 3511 C C . PRO A 1 446 ? -8.126 -20.226 17.022 1.00 98.00 446 PRO A C 1
ATOM 3513 O O . PRO A 1 446 ? -9.054 -20.102 16.224 1.00 98.00 446 PRO A O 1
ATOM 3516 N N . ILE A 1 447 ? -6.883 -20.515 16.658 1.00 97.62 447 ILE A N 1
ATOM 3517 C CA . ILE A 1 447 ? -6.506 -20.844 15.288 1.00 97.62 447 ILE A CA 1
ATOM 3518 C C . ILE A 1 447 ? -6.665 -22.357 15.151 1.00 97.62 447 ILE A C 1
ATOM 3520 O O . ILE A 1 447 ? -6.108 -23.123 15.935 1.00 97.62 447 ILE A O 1
ATOM 3524 N N . THR A 1 448 ? -7.513 -22.776 14.216 1.00 95.25 448 THR A N 1
ATOM 3525 C CA . THR A 1 448 ? -7.782 -24.196 13.948 1.00 95.25 448 THR A CA 1
ATOM 3526 C C . THR A 1 448 ? -6.778 -24.748 12.944 1.00 95.25 448 THR A C 1
ATOM 3528 O O . THR A 1 448 ? -6.164 -23.981 12.200 1.00 95.25 448 THR A O 1
ATOM 3531 N N . ASP A 1 449 ? -6.603 -26.071 12.925 1.00 91.50 449 ASP A N 1
ATOM 3532 C CA . ASP A 1 449 ? -5.660 -26.727 12.018 1.00 91.50 449 ASP A CA 1
ATOM 3533 C C . ASP A 1 449 ? -5.955 -26.369 10.554 1.00 91.50 449 ASP A C 1
ATOM 3535 O O . ASP A 1 449 ? -7.074 -26.514 10.056 1.00 91.50 449 ASP A O 1
ATOM 3539 N N . MET A 1 450 ? -4.923 -25.896 9.856 1.00 93.56 450 MET A N 1
ATOM 3540 C CA . MET A 1 450 ? -4.991 -25.505 8.451 1.00 93.56 450 MET A CA 1
ATOM 3541 C C . MET A 1 450 ? -4.232 -26.518 7.594 1.00 93.56 450 MET A C 1
ATOM 3543 O O . MET A 1 450 ? -3.096 -26.862 7.905 1.00 93.56 450 MET A O 1
ATOM 3547 N N . ASN A 1 451 ? -4.808 -26.934 6.463 1.00 90.25 451 ASN A N 1
ATOM 3548 C CA . ASN A 1 451 ? -4.150 -27.886 5.554 1.00 90.25 451 ASN A CA 1
ATOM 3549 C C . ASN A 1 451 ? -2.874 -27.312 4.907 1.00 90.25 451 ASN A C 1
ATOM 3551 O O . ASN A 1 451 ? -1.924 -28.045 4.644 1.00 90.25 451 ASN A O 1
ATOM 3555 N N . HIS A 1 452 ? -2.845 -25.998 4.646 1.00 90.50 452 HIS A N 1
ATOM 3556 C CA . HIS A 1 452 ? -1.742 -25.323 3.948 1.00 90.50 452 HIS A CA 1
ATOM 3557 C C . HIS A 1 452 ? -1.386 -23.968 4.589 1.00 90.50 452 HIS A C 1
ATOM 3559 O O . HIS A 1 452 ? -1.546 -22.923 3.948 1.00 90.50 452 HIS A O 1
ATOM 3565 N N . PRO A 1 453 ? -0.869 -23.956 5.833 1.00 91.25 453 PRO A N 1
ATOM 3566 C CA . PRO A 1 453 ? -0.611 -22.730 6.593 1.00 91.25 453 PRO A CA 1
ATOM 3567 C C . PRO A 1 453 ? 0.447 -21.822 5.948 1.00 91.25 453 PRO A C 1
ATOM 3569 O O . PRO A 1 453 ? 0.537 -20.648 6.286 1.00 91.25 453 PRO A O 1
ATOM 3572 N N . SER A 1 454 ? 1.248 -22.333 5.009 1.00 85.25 454 SER A N 1
ATOM 3573 C CA . SER A 1 454 ? 2.252 -21.542 4.285 1.00 85.25 454 SER A CA 1
ATOM 3574 C C . SER A 1 454 ? 1.706 -20.850 3.031 1.00 85.25 454 SER A C 1
ATOM 3576 O O . SER A 1 454 ? 2.295 -19.860 2.601 1.00 85.25 454 SER A O 1
ATOM 3578 N N . MET A 1 455 ? 0.605 -21.351 2.454 1.00 82.12 455 MET A N 1
ATOM 3579 C CA . MET A 1 455 ? 0.071 -20.870 1.168 1.00 82.12 455 MET A CA 1
ATOM 3580 C C . MET A 1 455 ? -1.177 -19.999 1.317 1.00 82.12 455 MET A C 1
ATOM 3582 O O . MET A 1 455 ? -1.454 -19.166 0.459 1.00 82.12 455 MET A O 1
ATOM 3586 N N . THR A 1 456 ? -1.958 -20.176 2.386 1.00 90.38 456 THR A N 1
ATOM 3587 C CA . THR A 1 456 ? -3.182 -19.393 2.588 1.00 90.38 456 THR A CA 1
ATOM 3588 C C . THR A 1 456 ? -2.840 -17.921 2.833 1.00 90.38 456 THR A C 1
ATOM 3590 O O . THR A 1 456 ? -2.046 -17.653 3.732 1.00 90.38 456 THR A O 1
ATOM 3593 N N . PRO A 1 457 ? -3.420 -16.954 2.097 1.00 91.19 457 PRO A N 1
ATOM 3594 C CA . PRO A 1 457 ? -3.084 -15.534 2.252 1.00 91.19 457 PRO A CA 1
ATOM 3595 C C . PRO A 1 457 ? -3.643 -14.916 3.539 1.00 91.19 457 PRO A C 1
ATOM 3597 O O . PRO A 1 457 ? -3.035 -14.001 4.089 1.00 91.19 457 PRO A O 1
ATOM 3600 N N . PHE A 1 458 ? -4.760 -15.443 4.042 1.00 96.69 458 PHE A N 1
ATOM 3601 C CA . PHE A 1 458 ? -5.438 -14.965 5.244 1.00 96.69 458 PHE A CA 1
ATOM 3602 C C . PHE A 1 458 ? -5.837 -16.135 6.142 1.00 96.69 458 PHE A C 1
ATOM 3604 O O . PHE A 1 458 ? -6.118 -17.233 5.656 1.00 96.69 458 PHE A O 1
ATOM 3611 N N . VAL A 1 459 ? -5.914 -15.871 7.444 1.00 97.62 459 VAL A N 1
ATOM 3612 C CA . VAL A 1 459 ? -6.498 -16.761 8.449 1.00 97.62 459 VAL A CA 1
ATOM 3613 C C . VAL A 1 459 ? -7.811 -16.147 8.924 1.00 97.62 459 VAL A C 1
ATOM 3615 O O . VAL A 1 459 ? -7.842 -14.991 9.344 1.00 97.62 459 VAL A O 1
ATOM 3618 N N . LYS A 1 460 ? -8.902 -16.914 8.838 1.00 97.75 460 LYS A N 1
ATOM 3619 C CA . LYS A 1 460 ? -10.232 -16.508 9.307 1.00 97.75 460 LYS A CA 1
ATOM 3620 C C . LYS A 1 460 ? -10.539 -17.205 10.624 1.00 97.75 460 LYS A C 1
ATOM 3622 O O . LYS A 1 460 ? -10.493 -18.429 10.696 1.00 97.75 460 LYS A O 1
ATOM 3627 N N . LEU A 1 461 ? -10.850 -16.420 11.643 1.00 97.81 461 LEU A N 1
ATOM 3628 C CA . LEU A 1 461 ? -11.085 -16.847 13.016 1.00 97.81 461 LEU A CA 1
ATOM 3629 C C . LEU A 1 461 ? -12.462 -16.372 13.481 1.00 97.81 461 LEU A C 1
ATOM 3631 O O . LEU A 1 461 ? -13.054 -15.469 12.894 1.00 97.81 461 LEU A O 1
ATOM 3635 N N . ASN A 1 462 ? -12.966 -16.957 14.560 1.00 97.31 462 ASN A N 1
ATOM 3636 C CA . ASN A 1 462 ? -14.156 -16.478 15.253 1.00 97.31 462 ASN A CA 1
ATOM 3637 C C . ASN A 1 462 ? -13.964 -16.615 16.772 1.00 97.31 462 ASN A C 1
ATOM 3639 O O . ASN A 1 462 ? -12.977 -17.180 17.244 1.00 97.31 462 ASN A O 1
ATOM 3643 N N . GLY A 1 463 ? -14.895 -16.071 17.552 1.00 95.56 463 GLY A N 1
ATOM 3644 C CA . GLY A 1 463 ? -14.866 -16.150 19.011 1.00 95.56 463 GLY A CA 1
ATOM 3645 C C . GLY A 1 463 ? -15.413 -17.454 19.596 1.00 95.56 463 GLY A C 1
ATOM 3646 O O . GLY A 1 463 ? -15.723 -17.460 20.781 1.00 95.56 463 GLY A O 1
ATOM 3647 N N . ASN A 1 464 ? -15.618 -18.523 18.811 1.00 94.81 464 ASN A N 1
ATOM 3648 C CA . ASN A 1 464 ? -16.235 -19.788 19.248 1.00 94.81 464 ASN A CA 1
ATOM 3649 C C . ASN A 1 464 ? -17.571 -19.623 20.006 1.00 94.81 464 ASN A C 1
ATOM 3651 O O . ASN A 1 464 ? -17.872 -20.372 20.934 1.00 94.81 464 ASN A O 1
ATOM 3655 N N . GLY A 1 465 ? -18.373 -18.618 19.642 1.00 94.50 465 GLY A N 1
ATOM 3656 C CA . GLY A 1 465 ? -19.656 -18.343 20.298 1.00 94.50 465 GLY A CA 1
ATOM 3657 C C . GLY A 1 465 ? -19.545 -17.765 21.714 1.00 94.50 465 GLY A C 1
ATOM 3658 O O . GLY A 1 465 ? -20.562 -17.653 22.395 1.00 94.50 465 GLY A O 1
ATOM 3659 N N . ILE A 1 466 ? -18.344 -17.378 22.163 1.00 95.94 466 ILE A N 1
ATOM 3660 C CA . ILE A 1 466 ? -18.155 -16.685 23.440 1.00 95.94 466 ILE A CA 1
ATOM 3661 C C . ILE A 1 466 ? -18.921 -15.359 23.394 1.00 95.94 466 ILE A C 1
ATOM 3663 O O . ILE A 1 466 ? -18.701 -14.525 22.511 1.00 95.94 466 ILE A O 1
ATOM 3667 N N . LYS A 1 467 ? -19.805 -15.180 24.376 1.00 96.56 467 LYS A N 1
ATOM 3668 C CA . LYS A 1 467 ? -20.584 -13.967 24.610 1.00 96.56 467 LYS A CA 1
ATOM 3669 C C . LYS A 1 467 ? -19.996 -13.236 25.811 1.00 96.56 467 LYS A C 1
ATOM 3671 O O . LYS A 1 467 ? -19.809 -13.843 26.861 1.00 96.56 467 LYS A O 1
ATOM 3676 N N . GLN A 1 468 ? -19.684 -11.958 25.633 1.00 95.69 468 GLN A N 1
ATOM 3677 C CA . GLN A 1 468 ? -19.121 -11.096 26.668 1.00 95.69 468 GLN A CA 1
ATOM 3678 C C . GLN A 1 468 ? -20.036 -9.90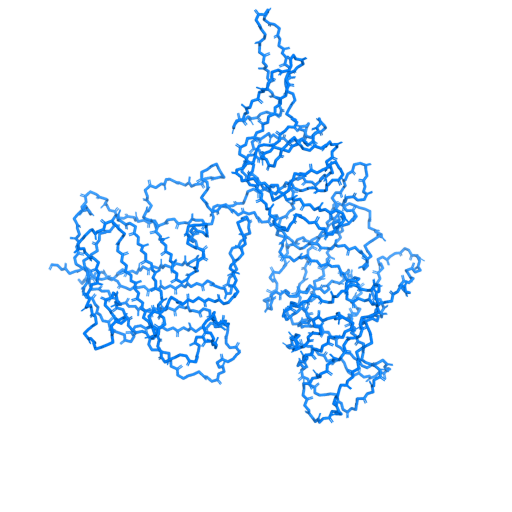3 26.904 1.00 95.69 468 GLN A C 1
ATOM 3680 O O . GLN A 1 468 ? -20.401 -9.213 25.954 1.00 95.69 468 GLN A O 1
ATOM 3685 N N . THR A 1 469 ? -20.382 -9.639 28.160 1.00 94.44 469 THR A N 1
ATOM 3686 C CA . THR A 1 469 ? -21.175 -8.465 28.526 1.00 94.44 469 THR A CA 1
ATOM 3687 C C . THR A 1 469 ? -20.251 -7.285 28.809 1.00 94.44 469 THR A C 1
ATOM 3689 O O . THR A 1 469 ? -19.523 -7.299 29.798 1.00 94.44 469 THR A O 1
ATOM 3692 N N . MET A 1 470 ? -20.284 -6.245 27.979 1.00 91.62 470 MET A N 1
ATOM 3693 C CA . MET A 1 470 ? -19.475 -5.042 28.181 1.00 91.62 470 MET A CA 1
ATOM 3694 C C . MET A 1 470 ? -20.295 -3.763 28.085 1.00 91.62 470 MET A C 1
ATOM 3696 O O . MET A 1 470 ? -21.290 -3.680 27.367 1.00 91.62 470 MET A O 1
ATOM 3700 N N . VAL A 1 471 ? -19.862 -2.750 28.831 1.00 89.69 471 VAL A N 1
ATOM 3701 C CA . VAL A 1 471 ? -20.474 -1.425 28.814 1.00 89.69 471 VAL A CA 1
ATOM 3702 C C . VAL A 1 471 ? -19.862 -0.627 27.668 1.00 89.69 471 VAL A C 1
ATOM 3704 O O . VAL A 1 471 ? -18.656 -0.406 27.642 1.00 89.69 471 VAL A O 1
ATOM 3707 N N . PHE A 1 472 ? -20.700 -0.201 26.727 1.00 84.25 472 PHE A N 1
ATOM 3708 C CA . PHE A 1 472 ? -20.298 0.518 25.527 1.00 84.25 472 PHE A CA 1
ATOM 3709 C C . PHE A 1 472 ? -20.960 1.892 25.466 1.00 84.25 472 PHE A C 1
ATOM 3711 O O . PHE A 1 472 ? -22.166 2.043 25.700 1.00 84.25 472 PHE A O 1
ATOM 3718 N N . LYS A 1 473 ? -20.175 2.903 25.107 1.00 86.94 473 LYS A N 1
ATOM 3719 C CA . LYS A 1 473 ? -20.655 4.247 24.809 1.00 86.94 473 LYS A CA 1
ATOM 3720 C C . LYS A 1 473 ? -20.736 4.406 23.292 1.00 86.94 473 LYS A C 1
ATOM 3722 O O . LYS A 1 473 ? -19.729 4.507 22.604 1.00 86.94 473 LYS A O 1
ATOM 3727 N N . GLN A 1 474 ? -21.963 4.418 22.767 1.00 82.62 474 GLN A N 1
ATOM 3728 C CA . GLN A 1 474 ? -22.206 4.356 21.320 1.00 82.62 474 GLN A CA 1
ATOM 3729 C C . GLN A 1 474 ? -21.727 5.565 20.524 1.00 82.62 474 GLN A C 1
ATOM 3731 O O . GLN A 1 474 ? -21.595 5.459 19.314 1.00 82.62 474 GLN A O 1
ATOM 3736 N N . ASN A 1 475 ? -21.533 6.711 21.168 1.00 83.56 475 ASN A N 1
ATOM 3737 C CA . ASN A 1 475 ? -21.086 7.941 20.521 1.00 83.56 475 ASN A CA 1
ATOM 3738 C C . ASN A 1 475 ? -19.592 8.223 20.736 1.00 83.56 475 ASN A C 1
ATOM 3740 O O . ASN A 1 475 ? -19.159 9.349 20.497 1.00 83.56 475 ASN A O 1
ATOM 3744 N N . ASP A 1 476 ? -18.844 7.238 21.224 1.00 88.50 476 ASP A N 1
ATOM 3745 C CA . ASP A 1 476 ? -17.416 7.342 21.490 1.00 88.50 476 ASP A CA 1
ATOM 3746 C C . ASP A 1 476 ? -16.613 6.496 20.505 1.00 88.50 476 ASP A C 1
ATOM 3748 O O . ASP A 1 476 ? -17.086 5.463 20.027 1.00 88.50 476 ASP A O 1
ATOM 3752 N N . ASP A 1 477 ? -15.396 6.944 20.227 1.00 91.62 477 ASP A N 1
ATOM 3753 C CA . ASP A 1 477 ? -14.479 6.277 19.317 1.00 91.62 477 ASP A CA 1
ATOM 3754 C C . ASP A 1 477 ? -14.128 4.885 19.849 1.00 91.62 477 ASP A C 1
ATOM 3756 O O . ASP A 1 477 ? -14.114 4.632 21.063 1.00 91.62 477 ASP A O 1
ATOM 3760 N N . MET A 1 478 ? -13.863 3.970 18.922 1.00 92.31 478 MET A N 1
ATOM 3761 C CA . MET A 1 478 ? -13.539 2.584 19.227 1.00 92.31 478 MET A CA 1
ATOM 3762 C C . MET A 1 478 ? -12.121 2.259 18.815 1.00 92.31 478 MET A C 1
ATOM 3764 O O . MET A 1 478 ? -11.694 2.646 17.732 1.00 92.31 478 MET A O 1
ATOM 3768 N N . SER A 1 479 ? -11.427 1.471 19.626 1.00 95.25 479 SER A N 1
ATOM 3769 C CA . SER A 1 479 ? -10.172 0.845 19.232 1.00 95.25 479 SER A CA 1
ATOM 3770 C C . SER A 1 479 ? -10.337 -0.667 19.098 1.00 95.25 479 SER A C 1
ATOM 3772 O O . SER A 1 479 ? -11.057 -1.313 19.866 1.00 95.25 479 SER A O 1
ATOM 3774 N N . LEU A 1 480 ? -9.659 -1.227 18.098 1.00 97.31 480 LEU A N 1
ATOM 3775 C CA . LEU A 1 480 ? -9.466 -2.661 17.918 1.00 97.31 480 LEU A CA 1
ATOM 3776 C C . LEU A 1 480 ? -7.980 -2.961 18.070 1.00 97.31 480 LEU A C 1
ATOM 3778 O O . LEU A 1 480 ? -7.154 -2.331 17.412 1.00 97.31 480 LEU A O 1
ATOM 3782 N N . THR A 1 481 ? -7.638 -3.957 18.882 1.00 98.12 481 THR A N 1
ATOM 3783 C CA . THR A 1 481 ? -6.264 -4.457 18.990 1.00 98.12 481 THR A CA 1
ATOM 3784 C C . THR A 1 481 ? -6.243 -5.978 18.992 1.00 98.12 481 THR A C 1
ATOM 3786 O O . THR A 1 481 ? -6.978 -6.619 19.744 1.00 98.12 481 THR A O 1
ATOM 3789 N N . VAL A 1 482 ? -5.367 -6.570 18.181 1.00 98.38 482 VAL A N 1
ATOM 3790 C CA . VAL A 1 482 ? -5.115 -8.015 18.164 1.00 98.38 482 VAL A CA 1
ATOM 3791 C C . VAL A 1 482 ? -3.758 -8.295 18.798 1.00 98.38 482 VAL A C 1
ATOM 3793 O O . VAL A 1 482 ? -2.743 -7.742 18.373 1.00 98.38 482 VAL A O 1
ATOM 3796 N N . LEU A 1 483 ? -3.733 -9.162 19.810 1.00 98.31 483 LEU A N 1
ATOM 3797 C CA . LEU A 1 483 ? -2.511 -9.576 20.497 1.00 98.31 483 LEU A CA 1
ATOM 3798 C C . LEU A 1 483 ? -2.195 -11.048 20.232 1.00 98.31 483 LEU A C 1
ATOM 3800 O O . LEU A 1 483 ? -3.084 -11.901 20.153 1.00 98.31 483 LEU A O 1
ATOM 3804 N N . LEU A 1 484 ? -0.907 -11.353 20.167 1.00 98.19 484 LEU A N 1
ATOM 3805 C CA . LEU A 1 484 ? -0.373 -12.706 20.176 1.00 98.19 484 LEU A CA 1
ATOM 3806 C C . LEU A 1 484 ? -0.479 -13.322 21.592 1.00 98.19 484 LEU A C 1
ATOM 3808 O O . LEU A 1 484 ? -0.676 -12.605 22.579 1.00 98.19 484 LEU A O 1
ATOM 3812 N N . PRO A 1 485 ? -0.324 -14.653 21.748 1.00 97.19 485 PRO A N 1
ATOM 3813 C CA . PRO A 1 485 ? -0.391 -15.328 23.052 1.00 97.19 485 PRO A CA 1
ATOM 3814 C C . PRO A 1 485 ? 0.559 -14.776 24.125 1.00 97.19 485 PRO A C 1
ATOM 3816 O O . PRO A 1 485 ? 0.264 -14.863 25.322 1.00 97.19 485 PRO A O 1
ATOM 3819 N N . ASN A 1 486 ? 1.689 -14.217 23.691 1.00 96.25 486 ASN A N 1
ATOM 3820 C CA . ASN A 1 486 ? 2.710 -13.604 24.536 1.00 96.25 486 ASN A CA 1
ATOM 3821 C C . ASN A 1 486 ? 2.395 -12.146 24.928 1.00 96.25 486 ASN A C 1
ATOM 3823 O O . ASN A 1 486 ? 3.177 -11.554 25.663 1.00 96.25 486 ASN A O 1
ATOM 3827 N N . GLY A 1 487 ? 1.256 -11.594 24.495 1.00 96.56 487 GLY A N 1
ATOM 3828 C CA . GLY A 1 487 ? 0.805 -10.240 24.826 1.00 96.56 487 GLY A CA 1
ATOM 3829 C C . GLY A 1 487 ? 1.312 -9.151 23.885 1.00 96.56 487 GLY A C 1
ATOM 3830 O O . GLY A 1 487 ? 0.883 -8.006 24.006 1.00 96.56 487 GLY A O 1
ATOM 3831 N N . GLU A 1 488 ? 2.183 -9.485 22.933 1.00 97.38 488 GLU A N 1
ATOM 3832 C CA . GLU A 1 488 ? 2.653 -8.534 21.930 1.00 97.38 488 GLU A CA 1
ATOM 3833 C C . GLU A 1 488 ? 1.572 -8.277 20.881 1.00 97.38 488 GLU A C 1
ATOM 3835 O O . GLU A 1 488 ? 0.767 -9.155 20.562 1.00 97.38 488 GLU A O 1
ATOM 3840 N N . ILE A 1 489 ? 1.551 -7.067 20.325 1.00 97.81 489 ILE A N 1
ATOM 3841 C CA . ILE A 1 489 ? 0.617 -6.717 19.256 1.00 97.81 489 ILE A CA 1
ATOM 3842 C C . ILE A 1 489 ? 0.958 -7.549 18.020 1.00 97.81 489 ILE A C 1
ATOM 3844 O O . ILE A 1 489 ? 2.126 -7.665 17.646 1.00 97.81 489 ILE A O 1
ATOM 3848 N N . PHE A 1 490 ? -0.064 -8.104 17.369 1.00 98.06 490 PHE A N 1
ATOM 3849 C CA . PHE A 1 490 ? 0.087 -8.693 16.046 1.00 98.06 490 PHE A CA 1
ATOM 3850 C C . PHE A 1 490 ? 0.707 -7.645 15.116 1.00 98.06 490 PHE A C 1
ATOM 3852 O O . PHE A 1 490 ? 0.121 -6.592 14.864 1.00 98.06 490 PHE A O 1
ATOM 3859 N N . LYS A 1 491 ? 1.917 -7.908 14.632 1.00 97.81 491 LYS A N 1
ATOM 3860 C CA . LYS A 1 491 ? 2.628 -7.009 13.731 1.00 97.81 491 LYS A CA 1
ATOM 3861 C C . LYS A 1 491 ? 3.278 -7.824 12.626 1.00 97.81 491 LYS A C 1
ATOM 3863 O O . LYS A 1 491 ? 4.044 -8.750 12.887 1.00 97.81 491 LYS A O 1
ATOM 3868 N N . ILE A 1 492 ? 2.929 -7.478 11.395 1.00 97.56 492 ILE A N 1
ATOM 3869 C CA . ILE A 1 492 ? 3.523 -8.045 10.188 1.00 97.56 492 ILE A CA 1
ATOM 3870 C C . ILE A 1 492 ? 4.898 -7.394 9.989 1.00 97.56 492 ILE A C 1
ATOM 3872 O O . ILE A 1 492 ? 5.100 -6.244 10.374 1.00 97.56 492 ILE A O 1
ATOM 3876 N N . GLU A 1 493 ? 5.858 -8.151 9.464 1.00 95.56 493 GLU A N 1
ATOM 3877 C CA . GLU A 1 493 ? 7.207 -7.659 9.157 1.00 95.56 493 GLU A CA 1
ATOM 3878 C C . GLU A 1 493 ? 7.195 -6.596 8.046 1.00 95.56 493 GLU A C 1
ATOM 3880 O O . GLU A 1 493 ? 7.938 -5.622 8.109 1.00 95.56 493 GLU A O 1
ATOM 3885 N N . GLU A 1 494 ? 6.323 -6.774 7.052 1.00 92.81 494 GLU A N 1
ATOM 3886 C CA . GLU A 1 494 ? 6.045 -5.806 5.990 1.00 92.81 494 GLU A CA 1
ATOM 3887 C C . GLU A 1 494 ? 5.213 -4.628 6.524 1.00 92.81 494 GLU A C 1
ATOM 3889 O O . GLU A 1 494 ? 4.162 -4.827 7.143 1.00 92.81 494 GLU A O 1
ATOM 3894 N N . ASP A 1 495 ? 5.669 -3.405 6.250 1.00 91.56 495 ASP A N 1
ATOM 3895 C CA . ASP A 1 495 ? 4.908 -2.187 6.522 1.00 91.56 495 ASP A CA 1
ATOM 3896 C C . ASP A 1 495 ? 3.779 -2.003 5.493 1.00 91.56 495 ASP A C 1
ATOM 3898 O O . ASP A 1 495 ? 3.882 -2.410 4.334 1.00 91.56 495 ASP A O 1
ATOM 3902 N N . ASP A 1 496 ? 2.689 -1.350 5.902 1.00 93.62 496 ASP A N 1
ATOM 3903 C CA . ASP A 1 496 ? 1.652 -0.935 4.955 1.00 93.62 496 ASP A CA 1
ATOM 3904 C C . ASP A 1 496 ? 2.192 0.125 3.977 1.00 93.62 496 ASP A C 1
ATOM 3906 O O . ASP A 1 496 ? 3.212 0.781 4.195 1.00 93.62 496 ASP A O 1
ATOM 3910 N N . THR A 1 497 ? 1.465 0.300 2.882 1.00 89.62 497 THR A N 1
ATOM 3911 C CA . THR A 1 497 ? 1.654 1.372 1.903 1.00 89.62 497 THR A CA 1
ATOM 3912 C C . THR A 1 497 ? 1.743 2.753 2.551 1.00 89.62 497 THR A C 1
ATOM 3914 O O . THR A 1 497 ? 1.077 3.054 3.547 1.00 89.62 497 THR A O 1
ATOM 3917 N N . SER A 1 498 ? 2.566 3.617 1.956 1.00 81.94 498 SER A N 1
ATOM 3918 C CA . SER A 1 498 ? 2.810 4.965 2.461 1.00 81.94 498 SER A CA 1
ATOM 3919 C C . SER A 1 498 ? 1.611 5.897 2.234 1.00 81.94 498 SER A C 1
ATOM 3921 O O . SER A 1 498 ? 0.686 5.611 1.471 1.00 81.94 498 SER A O 1
ATOM 3923 N N . ASN A 1 499 ? 1.613 7.056 2.898 1.00 78.94 499 ASN A N 1
ATOM 3924 C CA . ASN A 1 499 ? 0.572 8.069 2.709 1.00 78.94 499 ASN A CA 1
ATOM 3925 C C . ASN A 1 499 ? 0.492 8.510 1.230 1.00 78.94 499 ASN A C 1
ATOM 3927 O O . ASN A 1 499 ? 1.516 8.723 0.573 1.00 78.94 499 ASN A O 1
ATOM 3931 N N . GLY A 1 500 ? -0.731 8.637 0.712 1.00 83.56 500 GLY A N 1
ATOM 3932 C CA . GLY A 1 500 ? -1.020 8.911 -0.695 1.00 83.56 500 GLY A CA 1
ATOM 3933 C C . GLY A 1 500 ? -1.222 7.657 -1.549 1.00 83.56 500 GLY A C 1
ATOM 3934 O O . GLY A 1 500 ? -1.857 7.755 -2.596 1.00 83.56 500 GLY A O 1
ATOM 3935 N N . GLN A 1 501 ? -0.770 6.479 -1.106 1.00 89.25 501 GLN A N 1
ATOM 3936 C CA . GLN A 1 501 ? -1.102 5.194 -1.734 1.00 89.25 501 GLN A CA 1
ATOM 3937 C C . GLN A 1 501 ? -2.416 4.637 -1.196 1.00 89.25 501 GLN A C 1
ATOM 3939 O O . GLN A 1 501 ? -2.777 4.899 -0.051 1.00 89.25 501 GLN A O 1
ATOM 3944 N N . SER A 1 502 ? -3.118 3.818 -1.983 1.00 91.56 502 SER A N 1
ATOM 3945 C CA . SER A 1 502 ? -4.186 2.966 -1.441 1.00 91.56 502 SER A CA 1
ATOM 3946 C C . SER A 1 502 ? -3.599 1.944 -0.453 1.00 91.56 502 SER A C 1
ATOM 3948 O O . SER A 1 502 ? -2.513 1.445 -0.745 1.00 91.56 502 SER A O 1
ATOM 3950 N N . PRO A 1 503 ? -4.301 1.594 0.644 1.00 94.56 503 PRO A N 1
ATOM 3951 C CA . PRO A 1 503 ? -3.874 0.553 1.583 1.00 94.56 503 PRO A CA 1
ATOM 3952 C C . PRO A 1 503 ? -3.509 -0.750 0.880 1.00 94.56 503 PRO A C 1
ATOM 3954 O O . PRO A 1 503 ? -4.178 -1.139 -0.080 1.00 94.56 503 PRO A O 1
ATOM 3957 N N . ASN A 1 504 ? -2.498 -1.460 1.381 1.00 93.00 504 ASN A N 1
ATOM 3958 C CA . ASN A 1 504 ? -2.146 -2.766 0.843 1.00 93.00 504 ASN A CA 1
ATOM 3959 C C . ASN A 1 504 ? -3.221 -3.790 1.251 1.00 93.00 504 ASN A C 1
ATOM 3961 O O . ASN A 1 504 ? -3.269 -4.158 2.430 1.00 93.00 504 ASN A O 1
ATOM 3965 N N . PRO A 1 505 ? -4.059 -4.304 0.329 1.00 92.94 505 PRO A N 1
ATOM 3966 C CA . PRO A 1 505 ? -5.193 -5.154 0.690 1.00 92.94 505 PRO A CA 1
ATOM 3967 C C . PRO A 1 505 ? -4.773 -6.479 1.342 1.00 92.94 505 PRO A C 1
ATOM 3969 O O . PRO A 1 505 ? -5.569 -7.085 2.053 1.00 92.94 505 PRO A O 1
ATOM 3972 N N . VAL A 1 506 ? -3.531 -6.943 1.140 1.00 92.75 506 VAL A N 1
ATOM 3973 C CA . VAL A 1 506 ? -3.048 -8.199 1.741 1.00 92.75 506 VAL A CA 1
ATOM 3974 C C . VAL A 1 506 ? -2.547 -8.053 3.176 1.00 92.75 506 VAL A C 1
ATOM 3976 O O . VAL A 1 506 ? -2.225 -9.064 3.793 1.00 92.75 506 VAL A O 1
ATOM 3979 N N . LEU A 1 507 ? -2.480 -6.829 3.706 1.00 96.06 507 LEU A N 1
ATOM 3980 C CA . LEU A 1 507 ? -2.029 -6.534 5.071 1.00 96.06 507 LEU A CA 1
ATOM 3981 C C . LEU A 1 507 ? -3.172 -6.086 5.993 1.00 96.06 507 LEU A C 1
ATOM 3983 O O . LEU A 1 507 ? -2.946 -5.879 7.183 1.00 96.06 507 LEU A O 1
ATOM 3987 N N . GLN A 1 508 ? -4.393 -5.951 5.472 1.00 97.31 508 GLN A N 1
ATOM 3988 C CA . GLN A 1 508 ? -5.519 -5.420 6.240 1.00 97.31 508 GLN A CA 1
ATOM 3989 C C . GLN A 1 508 ? -6.159 -6.475 7.148 1.00 97.31 508 GLN A C 1
ATOM 3991 O O . GLN A 1 508 ? -6.186 -7.670 6.844 1.00 97.31 508 GLN A O 1
ATOM 3996 N N . VAL A 1 509 ? -6.689 -6.005 8.274 1.00 98.25 509 VAL A N 1
ATOM 3997 C CA . VAL A 1 509 ? -7.427 -6.772 9.274 1.00 98.25 509 VAL A CA 1
ATOM 3998 C C . VAL A 1 509 ? -8.880 -6.314 9.260 1.00 98.25 509 VAL A C 1
ATOM 4000 O O . VAL A 1 509 ? -9.160 -5.120 9.290 1.00 98.25 509 VAL A O 1
ATOM 4003 N N . SER A 1 510 ? -9.807 -7.269 9.274 1.00 98.19 510 SER A N 1
ATOM 4004 C CA . SER A 1 510 ? -11.238 -6.989 9.425 1.00 98.19 510 SER A CA 1
ATOM 4005 C C . SER A 1 510 ? -11.833 -7.848 10.535 1.00 98.19 510 SER A C 1
ATOM 4007 O O . SER A 1 510 ? -11.523 -9.039 10.644 1.00 98.19 510 SER A O 1
ATOM 4009 N N . ALA A 1 511 ? -12.677 -7.249 11.369 1.00 98.31 511 ALA A N 1
ATOM 4010 C CA . ALA A 1 511 ? -13.375 -7.914 12.456 1.00 98.31 511 ALA A CA 1
ATOM 4011 C C . ALA A 1 511 ? -14.867 -7.567 12.440 1.00 98.31 511 ALA A C 1
ATOM 4013 O O . ALA A 1 511 ? -15.245 -6.402 12.362 1.00 98.31 511 ALA A O 1
ATOM 4014 N N . VAL A 1 512 ? -15.716 -8.587 12.566 1.00 98.12 512 VAL A N 1
ATOM 4015 C CA . VAL A 1 512 ? -17.172 -8.455 12.645 1.00 98.12 512 VAL A CA 1
ATOM 4016 C C . VAL A 1 512 ? -17.643 -8.952 14.003 1.00 98.12 512 VAL A C 1
ATOM 4018 O O . VAL A 1 512 ? -17.440 -10.116 14.363 1.00 98.12 512 VAL A O 1
ATOM 4021 N N . PHE A 1 513 ? -18.327 -8.080 14.729 1.00 97.25 513 PHE A N 1
ATOM 4022 C CA . PHE A 1 513 ? -18.944 -8.353 16.017 1.00 97.25 513 PHE A CA 1
ATOM 4023 C C . PHE A 1 513 ? -20.462 -8.349 15.877 1.00 97.25 513 PHE A C 1
ATOM 4025 O O . PHE A 1 513 ? -21.014 -7.606 15.066 1.00 97.25 513 PHE A O 1
ATOM 4032 N N . SER A 1 514 ? -21.152 -9.146 16.688 1.00 96.50 514 SER A N 1
ATOM 4033 C CA . SER A 1 514 ? -22.580 -8.940 16.925 1.00 96.50 514 SER A CA 1
ATOM 4034 C C . SER A 1 514 ? -22.811 -8.368 18.309 1.00 96.50 514 SER A C 1
ATOM 4036 O O . SER A 1 514 ? -22.077 -8.694 19.238 1.00 96.50 514 SER A O 1
ATOM 4038 N N . MET A 1 515 ? -23.809 -7.498 18.427 1.00 93.94 515 MET A N 1
ATOM 4039 C CA . MET A 1 515 ? -24.141 -6.784 19.651 1.00 93.94 515 MET A CA 1
ATOM 4040 C C . MET A 1 515 ? -25.637 -6.881 19.927 1.00 93.94 515 MET A C 1
ATOM 4042 O O . MET A 1 515 ? -26.471 -6.635 19.049 1.00 93.94 515 MET A O 1
ATOM 4046 N N . GLU A 1 516 ? -25.969 -7.180 21.174 1.00 94.75 516 GLU A N 1
ATOM 4047 C CA . GLU A 1 516 ? -27.327 -7.263 21.692 1.00 94.75 516 GLU A CA 1
ATOM 4048 C C . GLU A 1 516 ? -27.414 -6.412 22.963 1.00 94.75 516 GLU A C 1
ATOM 4050 O O . GLU A 1 516 ? -26.660 -6.609 23.911 1.00 94.75 516 GLU A O 1
ATOM 4055 N N . ARG A 1 517 ? -28.300 -5.410 22.977 1.00 91.81 517 ARG A N 1
ATOM 4056 C CA . ARG A 1 517 ? -28.471 -4.542 24.149 1.00 91.81 517 ARG A CA 1
ATOM 4057 C C . ARG A 1 517 ? -29.136 -5.327 25.279 1.00 91.81 517 ARG A C 1
ATOM 4059 O O . ARG A 1 517 ? -30.207 -5.890 25.060 1.00 91.81 517 ARG A O 1
ATOM 4066 N N . ILE A 1 518 ? -28.564 -5.274 26.479 1.00 91.56 518 ILE A N 1
ATOM 4067 C CA . ILE A 1 518 ? -29.194 -5.818 27.688 1.00 91.56 518 ILE A CA 1
ATOM 4068 C C . ILE A 1 518 ? -30.192 -4.778 28.211 1.00 91.56 518 ILE A C 1
ATOM 4070 O O . ILE A 1 518 ? -29.861 -3.589 28.285 1.00 91.56 518 ILE A O 1
ATOM 4074 N N . GLN A 1 519 ? -31.430 -5.210 28.469 1.00 82.12 519 GLN A N 1
ATOM 4075 C CA . GLN A 1 519 ? -32.506 -4.348 28.974 1.00 82.12 519 GLN A CA 1
ATOM 4076 C C . GLN A 1 519 ? -32.375 -4.067 30.464 1.00 82.12 519 GLN A C 1
ATOM 4078 O O . GLN A 1 519 ? -32.005 -5.005 31.204 1.00 82.12 519 GLN A O 1
#

pLDDT: mean 81.75, std 15.31, range [27.78, 98.56]

Organism: NCBI:txid1070528